Protein AF-A0A0B7BAT9-F1 (afdb_monomer_lite)

Sequence (421 aa):
FNSGLVKATWQNVEGYLCSWFLPNTAATVMCRNFGFISGLVDTSQNVTDPHLQFIWQTDFNGQCNSKDVLVEACRSATWVKYPAHLSEMEKKCVCSDNYISLYCYGKVKVSLEPRQNYGPLLIYDGDEYLTICHEYLNQYAANAACREVTGYNTTNAVILDPGTFLFGDGSKVVTFTCAPDAISVSDCVTFSSVSNFECIVASVLCYEGQEPPGPTPENATEWRIEDSVVQIKAHGLWGTVCSNEWTNTVATVLCKTISTEYTIGFAEADNRLPTVPMWINSVTCDADNTTDINMCTRTTFMNTFDYCELDGIALAFCFKAENDVPKFSLADTVETALYVKGHVAIIISGQMGYFCPPDVNVVQTNANSLCKIMGYIGGEPSPVKISRNNSTLVWNGSYYCSWNIPECFLTGNFEERMDMN

Radius of gyration: 27.13 Å; chains: 1; bounding box: 69×50×80 Å

Structure (mmCIF, N/CA/C/O backbone):
data_AF-A0A0B7BAT9-F1
#
_entry.id   AF-A0A0B7BAT9-F1
#
loop_
_atom_site.group_PDB
_atom_site.id
_atom_site.type_symbol
_atom_site.label_atom_id
_atom_site.label_alt_id
_atom_site.label_comp_id
_atom_site.label_asym_id
_atom_site.label_entity_id
_atom_site.label_seq_id
_atom_site.pdbx_PDB_ins_code
_atom_site.Cartn_x
_atom_site.Cartn_y
_atom_site.Cartn_z
_atom_site.occupancy
_atom_site.B_iso_or_equiv
_atom_site.auth_seq_id
_atom_site.auth_comp_id
_atom_site.auth_asym_id
_atom_site.auth_atom_id
_atom_site.pdbx_PDB_model_num
ATOM 1 N N . PHE A 1 1 ? -13.935 -8.650 21.226 1.00 63.00 1 PHE A N 1
ATOM 2 C CA . PHE A 1 1 ? -13.418 -8.536 19.852 1.00 63.00 1 PHE A CA 1
ATOM 3 C C . PHE A 1 1 ? -14.320 -7.611 19.074 1.00 63.00 1 PHE A C 1
ATOM 5 O O . PHE A 1 1 ? -15.527 -7.649 19.268 1.00 63.00 1 PHE A O 1
ATOM 12 N N . ASN A 1 2 ? -13.730 -6.753 18.259 1.00 79.81 2 ASN A N 1
ATOM 13 C CA . ASN A 1 2 ? -14.420 -5.733 17.483 1.00 79.81 2 ASN A CA 1
ATOM 14 C C . ASN A 1 2 ? -14.823 -6.231 16.085 1.00 79.81 2 ASN A C 1
ATOM 16 O O . ASN A 1 2 ? -15.116 -5.428 15.214 1.00 79.81 2 ASN A O 1
ATOM 20 N N . SER A 1 3 ? -14.835 -7.545 15.854 1.00 86.69 3 SER A N 1
ATOM 21 C CA . SER A 1 3 ? -15.288 -8.136 14.598 1.00 86.69 3 SER A CA 1
ATOM 22 C C . SER A 1 3 ? -15.954 -9.490 14.798 1.00 86.69 3 SER A C 1
ATOM 24 O O . SER A 1 3 ? -15.707 -10.168 15.801 1.00 86.69 3 SER A O 1
ATOM 26 N N . GLY A 1 4 ? -16.798 -9.874 13.841 1.00 85.38 4 GLY A N 1
ATOM 27 C CA . GLY A 1 4 ? -17.425 -11.190 13.793 1.00 85.38 4 GLY A CA 1
ATOM 28 C C . GLY A 1 4 ? -18.805 -11.204 13.140 1.00 85.38 4 GLY A C 1
ATOM 29 O O . GLY A 1 4 ? -19.339 -10.172 12.727 1.00 85.38 4 GLY A O 1
ATOM 30 N N . LEU A 1 5 ? -19.384 -12.408 13.082 1.00 86.06 5 LEU A N 1
ATOM 31 C CA . LEU A 1 5 ? -20.731 -12.632 12.564 1.00 86.06 5 LEU A CA 1
ATOM 32 C C . LEU A 1 5 ? -21.800 -11.987 13.452 1.00 86.06 5 LEU A C 1
ATOM 34 O O . LEU A 1 5 ? -21.789 -12.124 14.679 1.00 86.06 5 LEU A O 1
ATOM 38 N N . VAL A 1 6 ? -22.782 -11.356 12.816 1.00 87.88 6 VAL A N 1
ATOM 39 C CA . VAL A 1 6 ? -23.905 -10.709 13.490 1.00 87.88 6 VAL A CA 1
ATOM 40 C C . VAL A 1 6 ? -24.949 -11.745 13.882 1.00 87.88 6 VAL A C 1
ATOM 42 O O . VAL A 1 6 ? -25.521 -12.439 13.039 1.00 87.88 6 VAL A O 1
ATOM 45 N N . LYS A 1 7 ? -25.238 -11.810 15.181 1.00 87.12 7 LYS A N 1
ATOM 46 C CA . LYS A 1 7 ? -26.367 -12.559 15.734 1.00 87.12 7 LYS A CA 1
ATOM 47 C C . LYS A 1 7 ? -27.527 -11.615 16.015 1.00 87.12 7 LYS A C 1
ATOM 49 O O . LYS A 1 7 ? -27.336 -10.541 16.581 1.00 87.12 7 LYS A O 1
ATOM 54 N N . ALA A 1 8 ? -28.727 -12.041 15.648 1.00 85.44 8 ALA A N 1
ATOM 55 C CA . ALA A 1 8 ? -29.962 -11.346 15.963 1.00 85.44 8 ALA A CA 1
ATOM 56 C C . ALA A 1 8 ? -30.839 -12.231 16.851 1.00 85.44 8 ALA A C 1
ATOM 58 O O . ALA A 1 8 ? -31.011 -13.425 16.589 1.00 85.44 8 ALA A O 1
ATOM 59 N N . THR A 1 9 ? -31.424 -11.620 17.879 1.00 86.19 9 THR A N 1
ATOM 60 C CA . THR A 1 9 ? -32.429 -12.261 18.727 1.00 86.19 9 THR A CA 1
ATOM 61 C C . THR A 1 9 ? -33.765 -11.594 18.476 1.00 86.19 9 THR A C 1
ATOM 63 O O . THR A 1 9 ? -33.972 -10.437 18.837 1.00 86.19 9 THR A O 1
ATOM 66 N N . TRP A 1 10 ? -34.689 -12.334 17.871 1.00 82.00 10 TRP A N 1
ATOM 67 C CA . TRP A 1 10 ? -36.041 -11.859 17.602 1.00 82.00 10 TRP A CA 1
ATOM 68 C C . TRP A 1 10 ? -37.051 -12.850 18.167 1.00 82.00 10 TRP A C 1
ATOM 70 O O . TRP A 1 10 ? -36.935 -14.056 17.951 1.00 82.00 10 TRP A O 1
ATOM 80 N N . GLN A 1 11 ? -38.025 -12.348 18.935 1.00 85.31 11 GLN A N 1
ATOM 81 C CA . GLN A 1 11 ? -39.026 -13.177 19.626 1.00 85.31 11 GLN A CA 1
ATOM 82 C C . GLN A 1 11 ? -38.401 -14.326 20.447 1.00 85.31 11 GLN A C 1
ATOM 84 O O . GLN A 1 11 ? -38.879 -15.457 20.415 1.00 85.31 11 GLN A O 1
ATOM 89 N N . ASN A 1 12 ? -37.319 -14.037 21.181 1.00 84.94 12 ASN A N 1
ATOM 90 C CA . ASN A 1 12 ? -36.553 -15.002 21.987 1.00 84.94 12 ASN A CA 1
ATOM 91 C C . ASN A 1 12 ? -35.893 -16.145 21.194 1.00 84.94 12 ASN A C 1
ATOM 93 O O . ASN A 1 12 ? -35.541 -17.171 21.774 1.00 84.94 12 ASN A O 1
ATOM 97 N N . VAL A 1 13 ? -35.700 -15.979 19.885 1.00 84.88 13 VAL A N 1
ATOM 98 C CA . VAL A 1 13 ? -34.944 -16.921 19.058 1.00 84.88 13 VAL A CA 1
ATOM 99 C C . VAL A 1 13 ? -33.688 -16.239 18.535 1.00 84.88 13 VAL A C 1
ATOM 101 O O . VAL A 1 13 ? -33.766 -15.279 17.766 1.00 84.88 13 VAL A O 1
ATOM 104 N N . GLU A 1 14 ? -32.537 -16.770 18.935 1.00 87.12 14 GLU A N 1
ATOM 105 C CA . GLU A 1 14 ? -31.233 -16.379 18.403 1.00 87.12 14 GLU A CA 1
ATOM 106 C C . GLU A 1 14 ? -30.978 -17.060 17.049 1.00 87.12 14 GLU A C 1
ATOM 108 O O . GLU A 1 14 ? -31.321 -18.228 16.840 1.00 87.12 14 GLU A O 1
ATOM 113 N N . GLY A 1 15 ? -30.363 -16.324 16.128 1.00 84.56 15 GLY A N 1
ATOM 114 C CA . GLY A 1 15 ? -29.832 -16.858 14.878 1.00 84.56 15 GLY A CA 1
ATOM 115 C C . GLY A 1 15 ? -28.843 -15.892 14.234 1.00 84.56 15 GLY A C 1
ATOM 116 O O . GLY A 1 15 ? -28.825 -14.704 14.566 1.00 84.56 15 GLY A O 1
ATOM 117 N N . TYR A 1 16 ? -28.028 -16.387 13.303 1.00 85.56 16 TYR A N 1
ATOM 118 C CA . TYR A 1 16 ? -27.155 -15.516 12.512 1.00 85.56 16 TYR A CA 1
ATOM 119 C C . TYR A 1 16 ? -27.945 -14.731 11.478 1.00 85.56 16 TYR A C 1
ATOM 121 O O . TYR A 1 16 ? -28.899 -15.244 10.887 1.00 85.56 16 TYR A O 1
ATOM 129 N N . LEU A 1 17 ? -27.514 -13.497 11.254 1.00 85.56 17 LEU A N 1
ATOM 130 C CA . LEU A 1 17 ? -28.092 -12.611 10.268 1.00 85.56 17 LEU A CA 1
ATOM 131 C C . LEU A 1 17 ? -27.437 -12.814 8.897 1.00 85.56 17 LEU A C 1
ATOM 133 O O . LEU A 1 17 ? -26.216 -12.867 8.775 1.00 85.56 17 LEU A O 1
ATOM 137 N N . CYS A 1 18 ? -28.270 -12.905 7.869 1.00 82.25 18 CYS A N 1
ATOM 138 C CA . CYS A 1 18 ? -27.887 -13.045 6.470 1.00 82.25 18 CYS A CA 1
ATOM 139 C C . CYS A 1 18 ? -28.617 -11.985 5.634 1.00 82.25 18 CYS A C 1
ATOM 141 O O . CYS A 1 18 ? -29.802 -11.713 5.860 1.00 82.25 18 CYS A O 1
ATOM 143 N N . SER A 1 19 ? -27.918 -11.399 4.663 1.00 77.81 19 SER A N 1
ATOM 144 C CA . SER A 1 19 ? -28.496 -10.468 3.690 1.00 77.81 19 SER A CA 1
ATOM 145 C C . SER A 1 19 ? -27.809 -10.624 2.340 1.00 77.81 19 SER A C 1
ATOM 147 O O . SER A 1 19 ? -26.614 -10.884 2.284 1.00 77.81 19 SER A O 1
ATOM 149 N N . TRP A 1 20 ? -28.555 -10.408 1.257 1.00 73.75 20 TRP A N 1
ATOM 150 C CA . TRP A 1 20 ? -28.005 -10.357 -0.102 1.00 73.75 20 TRP A CA 1
ATOM 151 C C . TRP A 1 20 ? -27.044 -9.188 -0.312 1.00 73.75 20 TRP A C 1
ATOM 153 O O . TRP A 1 20 ? -26.114 -9.270 -1.107 1.00 73.75 20 TRP A O 1
ATOM 163 N N . PHE A 1 21 ? -27.308 -8.082 0.374 1.00 77.88 21 PHE A N 1
ATOM 164 C CA . PHE A 1 21 ? -26.513 -6.872 0.299 1.00 77.88 21 PHE A CA 1
ATOM 165 C C . PHE A 1 21 ? -26.538 -6.175 1.654 1.00 77.88 21 PHE A C 1
ATOM 167 O O . PHE A 1 21 ? -27.580 -6.095 2.312 1.00 77.88 21 PHE A O 1
ATOM 174 N N . LEU A 1 22 ? -25.385 -5.675 2.079 1.00 82.94 22 LEU A N 1
ATOM 175 C CA . LEU A 1 22 ? -25.276 -4.822 3.249 1.00 82.94 22 LEU A CA 1
ATOM 176 C C . LEU A 1 22 ? -24.387 -3.627 2.894 1.00 82.94 22 LEU A C 1
ATOM 178 O O . LEU A 1 22 ? -23.184 -3.807 2.708 1.00 82.94 22 LEU A O 1
ATOM 182 N N . PRO A 1 23 ? -24.941 -2.409 2.800 1.00 86.19 23 PRO A N 1
ATOM 183 C CA . PRO A 1 23 ? -24.121 -1.230 2.576 1.00 86.19 23 PRO A CA 1
ATOM 184 C C . PRO A 1 23 ? -23.305 -0.886 3.832 1.00 86.19 23 PRO A C 1
ATOM 186 O O . PRO A 1 23 ? -23.744 -1.113 4.963 1.00 86.19 23 PRO A O 1
ATOM 189 N N . ASN A 1 24 ? -22.152 -0.236 3.646 1.00 87.06 24 ASN A N 1
ATOM 190 C CA . ASN A 1 24 ? -21.306 0.235 4.753 1.00 87.06 24 ASN A CA 1
ATOM 191 C C . ASN A 1 24 ? -22.038 1.197 5.712 1.00 87.06 24 ASN A C 1
ATOM 193 O O . ASN A 1 24 ? -21.716 1.253 6.899 1.00 87.06 24 ASN A O 1
ATOM 197 N N . THR A 1 25 ? -23.062 1.917 5.236 1.00 89.62 25 THR A N 1
ATOM 198 C CA . THR A 1 25 ? -23.923 2.747 6.094 1.00 89.62 25 THR A CA 1
ATOM 199 C C . THR A 1 25 ? -24.687 1.903 7.114 1.00 89.62 25 THR A C 1
ATOM 201 O O . THR A 1 25 ? -24.686 2.239 8.297 1.00 89.62 25 THR A O 1
ATOM 204 N N . ALA A 1 26 ? -25.256 0.768 6.701 1.00 90.19 26 ALA A N 1
ATOM 205 C CA . ALA A 1 26 ? -25.953 -0.150 7.599 1.00 90.19 26 ALA A CA 1
ATOM 206 C C . ALA A 1 26 ? -24.983 -0.855 8.561 1.00 90.19 26 ALA A C 1
ATOM 208 O O . ALA A 1 26 ? -25.285 -0.965 9.749 1.00 90.19 26 ALA A O 1
ATOM 209 N N . ALA A 1 27 ? -23.793 -1.247 8.089 1.00 90.94 27 ALA A N 1
ATOM 210 C CA . ALA A 1 27 ? -22.721 -1.770 8.944 1.00 90.94 27 ALA A CA 1
ATOM 211 C C . ALA A 1 27 ? -22.334 -0.777 10.057 1.00 90.94 27 ALA A C 1
ATOM 213 O O . ALA A 1 27 ? -22.224 -1.151 11.227 1.00 90.94 27 ALA A O 1
ATOM 214 N N . THR A 1 28 ? -22.212 0.510 9.715 1.00 91.25 28 THR A N 1
ATOM 215 C CA . THR A 1 28 ? -21.945 1.585 10.680 1.00 91.25 28 THR A CA 1
ATOM 216 C C . THR A 1 28 ? -23.052 1.706 11.725 1.00 91.25 28 THR A C 1
ATOM 218 O O . THR A 1 28 ? -22.751 1.771 12.918 1.00 91.25 28 THR A O 1
ATOM 221 N N . VAL A 1 29 ? -24.324 1.680 11.317 1.00 91.75 29 VAL A N 1
ATOM 222 C CA . VAL A 1 29 ? -25.457 1.739 12.257 1.00 91.75 29 VAL A CA 1
ATOM 223 C C . VAL A 1 29 ? -25.476 0.515 13.182 1.00 91.75 29 VAL A C 1
ATOM 225 O O . VAL A 1 29 ? -25.636 0.675 14.393 1.00 91.75 29 VAL A O 1
ATOM 228 N N . MET A 1 30 ? -25.239 -0.695 12.658 1.00 92.06 30 MET A N 1
ATOM 229 C CA . MET A 1 30 ? -25.153 -1.916 13.476 1.00 92.06 30 MET A CA 1
ATOM 230 C C . MET A 1 30 ? -24.039 -1.823 14.524 1.00 92.06 30 MET A C 1
ATOM 232 O O . MET A 1 30 ? -24.282 -2.060 15.706 1.00 92.06 30 MET A O 1
ATOM 236 N N . CYS A 1 31 ? -22.831 -1.419 14.126 1.00 93.25 31 CYS A N 1
ATOM 237 C CA . CYS A 1 31 ? -21.718 -1.254 15.060 1.00 93.25 31 CYS A CA 1
ATOM 238 C C . CYS A 1 31 ? -22.004 -0.188 16.128 1.00 93.25 31 CYS A C 1
ATOM 240 O O . CYS A 1 31 ? -21.694 -0.400 17.302 1.00 93.25 31 CYS A O 1
ATOM 242 N N . ARG A 1 32 ? -22.682 0.909 15.767 1.00 92.19 32 ARG A N 1
ATOM 243 C CA . ARG A 1 32 ? -23.159 1.903 16.742 1.00 92.19 32 ARG A CA 1
ATOM 244 C C . ARG A 1 32 ? -24.162 1.326 17.732 1.00 92.19 32 ARG A C 1
ATOM 246 O O . ARG A 1 32 ? -24.096 1.639 18.917 1.00 92.19 32 ARG A O 1
ATOM 253 N N . ASN A 1 33 ? -25.054 0.444 17.285 1.00 91.06 33 ASN A N 1
ATOM 254 C CA . ASN A 1 33 ? -25.979 -0.270 18.172 1.00 91.06 33 ASN A CA 1
ATOM 255 C C . ASN A 1 33 ? -25.254 -1.228 19.137 1.00 91.06 33 ASN A C 1
ATOM 257 O O . ASN A 1 33 ? -25.766 -1.479 20.225 1.00 91.06 33 ASN A O 1
ATOM 261 N N . PHE A 1 34 ? -24.047 -1.690 18.795 1.00 91.12 34 PHE A N 1
ATOM 262 C CA . PHE A 1 34 ? -23.168 -2.454 19.690 1.00 91.12 34 PHE A CA 1
ATOM 263 C C . PHE A 1 34 ? -22.281 -1.588 20.601 1.00 91.12 34 PHE A C 1
ATOM 265 O O . PHE A 1 34 ? -21.510 -2.133 21.387 1.00 91.12 34 PHE A O 1
ATOM 272 N N . GLY A 1 35 ? -22.388 -0.256 20.529 1.00 89.69 35 GLY A N 1
ATOM 273 C CA . GLY A 1 35 ? -21.612 0.675 21.356 1.00 89.69 35 GLY A CA 1
ATOM 274 C C . GLY A 1 35 ? -20.288 1.139 20.740 1.00 89.69 35 GLY A C 1
ATOM 275 O O . GLY A 1 35 ? -19.498 1.784 21.426 1.00 89.69 35 GLY A O 1
ATOM 276 N N . PHE A 1 36 ? -20.041 0.841 19.463 1.00 91.12 36 PHE A N 1
ATOM 277 C CA . PHE A 1 36 ? -18.896 1.364 18.713 1.00 91.12 36 PHE A CA 1
ATOM 278 C C . PHE A 1 36 ? -19.238 2.687 18.014 1.00 91.12 36 PHE A C 1
ATOM 280 O O . PHE A 1 36 ? -20.379 3.143 18.026 1.00 91.12 36 PHE A O 1
ATOM 287 N N . ILE A 1 37 ? -18.248 3.327 17.397 1.00 90.31 37 ILE A N 1
ATOM 288 C CA . ILE A 1 37 ? -18.443 4.602 16.696 1.00 90.31 37 ILE A CA 1
ATOM 289 C C . ILE A 1 37 ? -18.876 4.375 15.244 1.00 90.31 37 ILE A C 1
ATOM 291 O O . ILE A 1 37 ? -19.764 5.060 14.740 1.00 90.31 37 ILE A O 1
ATOM 295 N N . SER A 1 38 ? -18.260 3.409 14.561 1.00 90.75 38 SER A N 1
ATOM 296 C CA . SER A 1 38 ? -18.569 3.076 13.166 1.00 90.75 38 SER A CA 1
ATOM 297 C C . SER A 1 38 ? -18.203 1.631 12.838 1.00 90.75 38 SER A C 1
ATOM 299 O O . SER A 1 38 ? -17.714 0.907 13.704 1.00 90.75 38 SER A O 1
ATOM 301 N N . GLY A 1 39 ? -18.431 1.197 11.600 1.00 90.06 39 GLY A N 1
ATOM 302 C CA . GLY A 1 39 ? -18.056 -0.140 11.161 1.00 90.06 39 GLY A CA 1
ATOM 303 C C . GLY A 1 39 ? -18.200 -0.352 9.665 1.00 90.06 39 GLY A C 1
ATOM 304 O O . GLY A 1 39 ? -18.908 0.394 8.986 1.00 90.06 39 GLY A O 1
ATOM 305 N N . LEU A 1 40 ? -17.525 -1.385 9.176 1.00 89.81 40 LEU A N 1
ATOM 306 C CA . LEU A 1 40 ? -17.568 -1.836 7.789 1.00 89.81 40 LEU A CA 1
ATOM 307 C C . LEU A 1 40 ? -17.967 -3.309 7.728 1.00 89.81 40 LEU A C 1
ATOM 309 O O . LEU A 1 40 ? -17.870 -4.037 8.722 1.00 89.81 40 LEU A O 1
ATOM 313 N N . VAL A 1 41 ? -18.418 -3.736 6.551 1.00 87.25 41 VAL A N 1
ATOM 314 C CA . VAL A 1 41 ? -18.614 -5.160 6.266 1.00 87.25 41 VAL A CA 1
ATOM 315 C C . VAL A 1 41 ? -17.251 -5.845 6.225 1.00 87.25 41 VAL A C 1
ATOM 317 O O . VAL A 1 41 ? -16.312 -5.335 5.617 1.00 87.25 41 VAL A O 1
ATOM 320 N N . ASP A 1 42 ? -17.143 -6.994 6.881 1.00 83.12 42 ASP A N 1
ATOM 321 C CA . ASP A 1 42 ? -15.912 -7.774 6.966 1.00 83.12 42 ASP A CA 1
ATOM 322 C C . ASP A 1 42 ? -16.055 -9.073 6.175 1.00 83.12 42 ASP A C 1
ATOM 324 O O . ASP A 1 42 ? -16.711 -10.010 6.614 1.00 83.12 42 ASP A O 1
ATOM 328 N N . THR A 1 43 ? -15.421 -9.158 5.012 1.00 73.81 43 THR A N 1
ATOM 329 C CA . THR A 1 43 ? -15.543 -10.310 4.106 1.00 73.81 43 THR A CA 1
ATOM 330 C C . THR A 1 43 ? -14.668 -11.506 4.502 1.00 73.81 43 THR A C 1
ATOM 332 O O . THR A 1 43 ? -14.701 -12.537 3.837 1.00 73.81 43 THR A O 1
ATOM 335 N N . SER A 1 44 ? -13.887 -11.412 5.584 1.00 62.53 44 SER A N 1
ATOM 336 C CA . SER A 1 44 ? -12.803 -12.359 5.893 1.00 62.53 44 SER A CA 1
ATOM 337 C C . SER A 1 44 ? -13.166 -13.496 6.867 1.00 62.53 44 SER A C 1
ATOM 339 O O . SER A 1 44 ? -12.298 -14.036 7.559 1.00 62.53 44 SER A O 1
ATOM 341 N N . GLN A 1 45 ? -14.442 -13.879 6.972 1.00 63.44 45 GLN A N 1
ATOM 342 C CA . GLN A 1 45 ? -14.898 -14.861 7.968 1.00 63.44 45 GLN A CA 1
ATOM 343 C C . GLN A 1 45 ? -15.793 -15.955 7.373 1.00 63.44 45 GLN A C 1
ATOM 345 O O . GLN A 1 45 ? -16.986 -15.751 7.182 1.00 63.44 45 GLN A O 1
ATOM 350 N N . ASN A 1 46 ? -15.240 -17.164 7.232 1.00 56.19 46 ASN A N 1
ATOM 351 C CA . ASN A 1 46 ? -16.018 -18.400 7.118 1.00 56.19 46 ASN A CA 1
ATOM 352 C C . ASN A 1 46 ? -16.143 -19.030 8.507 1.00 56.19 46 ASN A C 1
ATOM 354 O O . ASN A 1 46 ? -15.343 -19.883 8.889 1.00 56.19 46 ASN A O 1
ATOM 358 N N . VAL A 1 47 ? -17.120 -18.584 9.296 1.00 55.00 47 VAL A N 1
ATOM 359 C CA . VAL A 1 47 ? -17.415 -19.213 10.590 1.00 55.00 47 VAL A CA 1
ATOM 360 C C . VAL A 1 47 ? -18.599 -20.152 10.420 1.00 55.00 47 VAL A C 1
ATOM 362 O O . VAL A 1 47 ? -19.738 -19.723 10.258 1.00 55.00 47 VAL A O 1
ATOM 365 N N . THR A 1 48 ? -18.329 -21.452 10.482 1.00 59.12 48 THR A N 1
ATOM 366 C CA . THR A 1 48 ? -19.364 -22.482 10.568 1.00 59.12 48 THR A CA 1
ATOM 367 C C . THR A 1 48 ? -19.666 -22.768 12.035 1.00 59.12 48 THR A C 1
ATOM 369 O O . THR A 1 48 ? -18.805 -23.285 12.747 1.00 59.12 48 THR A O 1
ATOM 372 N N . ASP A 1 49 ? -20.878 -22.457 12.492 1.00 65.31 49 ASP A N 1
ATOM 373 C CA . ASP A 1 49 ? -21.369 -22.882 13.807 1.00 65.31 49 ASP A CA 1
ATOM 374 C C . ASP A 1 49 ? -22.146 -24.207 13.659 1.00 65.31 49 ASP A C 1
ATOM 376 O O . ASP A 1 49 ? -23.258 -24.212 13.119 1.00 65.31 49 ASP A O 1
ATOM 380 N N . PRO A 1 50 ? -21.594 -25.344 14.124 1.00 63.84 50 PRO A N 1
ATOM 381 C CA . PRO A 1 50 ? -22.246 -26.648 14.014 1.00 63.84 50 PRO A CA 1
ATOM 382 C C . PRO A 1 50 ? -23.498 -26.780 14.898 1.00 63.84 50 PRO A C 1
ATOM 384 O O . PRO A 1 50 ? -24.271 -27.722 14.721 1.00 63.84 50 PRO A O 1
ATOM 387 N N . HIS A 1 51 ? -23.722 -25.858 15.839 1.00 70.19 51 HIS A N 1
ATOM 388 C CA . HIS A 1 51 ? -24.907 -25.815 16.698 1.00 70.19 51 HIS A CA 1
ATOM 389 C C . HIS A 1 51 ? -25.977 -24.840 16.198 1.00 70.19 51 HIS A C 1
ATOM 391 O O . HIS A 1 51 ? -27.013 -24.677 16.852 1.00 70.19 51 HIS A O 1
ATOM 397 N N . LEU A 1 52 ? -25.768 -24.214 15.037 1.00 71.75 52 LEU A N 1
ATOM 398 C CA . LEU A 1 52 ? -26.708 -23.258 14.478 1.00 71.75 52 LEU A CA 1
ATOM 399 C C . LEU A 1 52 ? -28.045 -23.926 14.150 1.00 71.75 52 LEU A C 1
ATOM 401 O O . LEU A 1 52 ? -28.142 -24.785 13.276 1.00 71.75 52 LEU A O 1
ATOM 405 N N . GLN A 1 53 ? -29.106 -23.495 14.828 1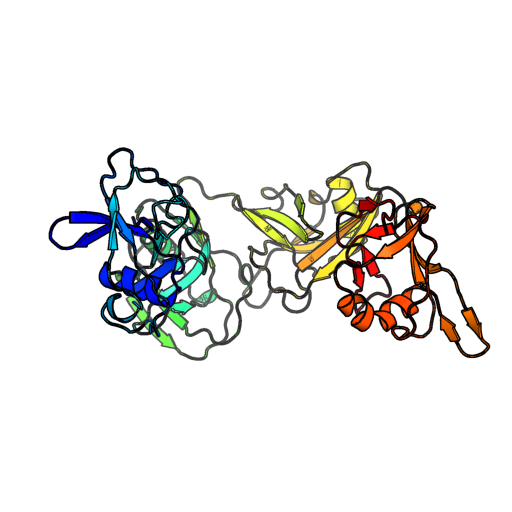.00 77.00 53 GLN A N 1
ATOM 406 C CA . GLN A 1 53 ? -30.455 -24.009 14.576 1.00 77.00 53 GLN A CA 1
ATOM 407 C C . GLN A 1 53 ? -31.217 -23.153 13.562 1.00 77.00 53 GLN A C 1
ATOM 409 O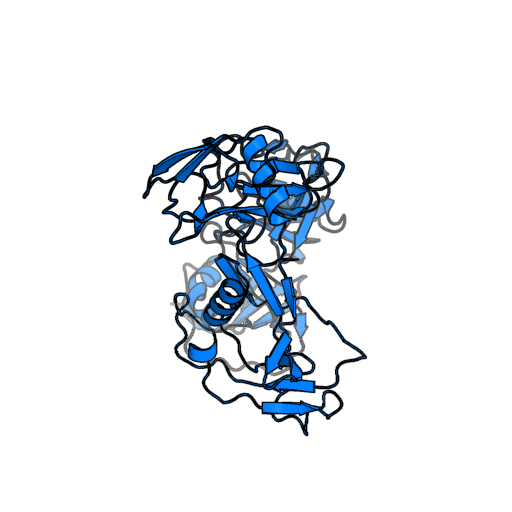 O . GLN A 1 53 ? -31.975 -23.684 12.745 1.00 77.00 53 GLN A O 1
ATOM 414 N N . PHE A 1 54 ? -31.003 -21.833 13.586 1.00 81.62 54 PHE A N 1
ATOM 415 C CA . PHE A 1 54 ? -31.778 -20.872 12.805 1.00 81.62 54 PHE A CA 1
ATOM 416 C C . PHE A 1 54 ? -30.919 -19.748 12.229 1.00 81.62 54 PHE A C 1
ATOM 418 O O . PHE A 1 54 ? -29.929 -19.329 12.824 1.00 81.62 54 PHE A O 1
ATOM 425 N N . ILE A 1 55 ? -31.364 -19.230 11.089 1.00 83.44 55 ILE A N 1
ATOM 426 C CA . ILE A 1 55 ? -30.856 -18.013 10.467 1.00 83.44 55 ILE A CA 1
ATOM 427 C C . ILE A 1 55 ? -31.992 -17.006 10.308 1.00 83.44 55 ILE A C 1
ATOM 429 O O . ILE A 1 55 ? -33.154 -17.370 10.089 1.00 83.44 55 ILE A O 1
ATOM 433 N N . TRP A 1 56 ? -31.627 -15.739 10.407 1.00 86.06 56 TRP A N 1
ATOM 434 C CA . TRP A 1 56 ? -32.488 -14.598 10.178 1.00 86.06 56 TRP A CA 1
ATOM 435 C C . TRP A 1 56 ? -32.088 -13.947 8.860 1.00 86.06 56 TRP A C 1
ATOM 437 O O . TRP A 1 56 ? -30.947 -13.525 8.694 1.00 86.06 56 TRP A O 1
ATOM 447 N N . GLN A 1 57 ? -33.023 -13.876 7.919 1.00 83.94 57 GLN A N 1
ATOM 448 C CA . GLN A 1 57 ? -32.810 -13.221 6.637 1.00 83.94 57 GLN A CA 1
ATOM 449 C C . GLN A 1 57 ? -33.563 -11.895 6.588 1.00 83.94 57 GLN A C 1
ATOM 451 O O . GLN A 1 57 ? -34.729 -11.815 6.987 1.00 83.94 57 GLN A O 1
ATOM 456 N N . THR A 1 58 ? -32.903 -10.880 6.044 1.00 82.19 58 THR A N 1
ATOM 457 C CA . THR A 1 58 ? -33.505 -9.594 5.700 1.00 82.19 58 THR A CA 1
ATOM 458 C C . THR A 1 58 ? -32.797 -8.984 4.485 1.00 82.19 58 THR A C 1
ATOM 460 O O . THR A 1 58 ? -31.842 -9.564 3.975 1.00 82.19 58 THR A O 1
ATOM 463 N N . ASP A 1 59 ? -33.279 -7.839 4.008 1.00 81.75 59 ASP A N 1
ATOM 464 C CA . ASP A 1 59 ? -32.625 -7.033 2.976 1.00 81.75 59 ASP A CA 1
ATOM 465 C C . ASP A 1 59 ? -32.408 -5.593 3.483 1.00 81.75 59 ASP A C 1
ATOM 467 O O . ASP A 1 59 ? -33.303 -5.008 4.107 1.00 81.75 59 ASP A O 1
ATOM 471 N N . PHE A 1 60 ? -31.213 -5.045 3.236 1.00 81.06 60 PHE A N 1
ATOM 472 C CA . PHE A 1 60 ? -30.765 -3.709 3.658 1.00 81.06 60 PHE A CA 1
ATOM 473 C C . PHE A 1 60 ? -30.669 -2.708 2.494 1.00 81.06 60 PHE A C 1
ATOM 475 O O . PHE A 1 60 ? -29.906 -1.747 2.548 1.00 81.06 60 PHE A O 1
ATOM 482 N N . ASN A 1 61 ? -31.480 -2.903 1.453 1.00 75.31 61 ASN A N 1
ATOM 483 C CA . ASN A 1 61 ? -31.617 -1.982 0.318 1.00 75.31 61 ASN A CA 1
ATOM 484 C C . ASN A 1 61 ? -32.454 -0.713 0.618 1.00 75.31 61 ASN A C 1
ATOM 486 O O . ASN A 1 61 ? -32.882 -0.019 -0.305 1.00 75.31 61 ASN A O 1
ATOM 490 N N . GLY A 1 62 ? -32.744 -0.408 1.888 1.00 69.69 62 GLY A N 1
ATOM 491 C CA . GLY A 1 62 ? -33.401 0.845 2.277 1.00 69.69 62 GLY A CA 1
ATOM 492 C C . GLY A 1 62 ? -32.472 2.061 2.136 1.00 69.69 62 GLY A C 1
ATOM 493 O O . GLY A 1 62 ? -31.251 1.923 2.080 1.00 69.69 62 GLY A O 1
ATOM 494 N N . GLN A 1 63 ? -33.034 3.276 2.115 1.00 75.06 63 GLN A N 1
ATOM 495 C CA . GLN A 1 63 ? -32.253 4.524 2.159 1.00 75.06 63 GLN A CA 1
ATOM 496 C C . GLN A 1 63 ? -31.680 4.751 3.569 1.00 75.06 63 GLN A C 1
ATOM 498 O O . GLN A 1 63 ? -32.181 5.565 4.335 1.00 75.06 63 GLN A O 1
ATOM 503 N N . CYS A 1 64 ? -30.650 3.982 3.911 1.00 80.94 64 CYS A N 1
ATOM 504 C CA . CYS A 1 64 ? -29.975 4.000 5.206 1.00 80.94 64 CYS A CA 1
ATOM 505 C C . CYS A 1 64 ? -28.987 5.170 5.302 1.00 80.94 64 CYS A C 1
ATOM 507 O O . CYS A 1 64 ? -28.074 5.284 4.474 1.00 80.94 64 CYS A O 1
ATOM 509 N N . ASN A 1 65 ? -29.122 6.000 6.336 1.00 86.88 65 ASN A N 1
ATOM 510 C CA . ASN A 1 65 ? -28.150 7.031 6.685 1.00 86.88 65 ASN A CA 1
ATOM 511 C C . ASN A 1 65 ? -27.222 6.516 7.800 1.00 86.88 65 ASN A C 1
ATOM 513 O O . ASN A 1 65 ? -27.672 5.895 8.758 1.00 86.88 65 ASN A O 1
ATOM 517 N N . SER A 1 66 ? -25.921 6.813 7.733 1.00 83.12 66 SER A N 1
ATOM 518 C CA . SER A 1 66 ? -24.962 6.420 8.783 1.00 83.12 66 SER A CA 1
ATOM 519 C C . SER A 1 66 ? -25.295 6.991 10.175 1.00 83.12 66 SER A C 1
ATOM 521 O O . SER A 1 66 ? -24.874 6.436 11.196 1.00 83.12 66 SER A O 1
ATOM 523 N N . LYS A 1 67 ? -26.074 8.081 10.233 1.00 85.69 67 LYS A N 1
ATOM 524 C CA . LYS A 1 67 ? -26.546 8.732 11.465 1.00 85.69 67 LYS A CA 1
ATOM 525 C C . LYS A 1 67 ? -27.852 8.144 12.015 1.00 85.69 67 LYS A C 1
ATOM 527 O O . LYS A 1 67 ? -28.247 8.534 13.115 1.00 85.69 67 LYS A O 1
ATOM 532 N N . ASP A 1 68 ? -28.480 7.181 11.335 1.00 88.31 68 ASP A N 1
ATOM 533 C CA . ASP A 1 68 ? -29.692 6.524 11.834 1.00 88.31 68 ASP A CA 1
ATOM 534 C C . ASP A 1 68 ? -29.461 5.871 13.206 1.00 88.31 68 ASP A C 1
ATOM 536 O O . ASP A 1 68 ? -28.348 5.472 13.566 1.00 88.31 68 ASP A O 1
ATOM 540 N N . VAL A 1 69 ? -30.522 5.817 14.017 1.00 86.69 69 VAL A N 1
ATOM 541 C CA . VAL A 1 69 ? -30.442 5.338 15.408 1.00 86.69 69 VAL A CA 1
ATOM 542 C C . VAL A 1 69 ? -30.460 3.815 15.479 1.00 86.69 69 VAL A C 1
ATOM 544 O O . VAL A 1 69 ? -29.794 3.243 16.334 1.00 86.69 69 VAL A O 1
ATOM 547 N N . LEU A 1 70 ? -31.217 3.151 14.604 1.00 87.56 70 LEU A N 1
ATOM 548 C CA . LEU A 1 70 ? -31.398 1.700 14.600 1.00 87.56 70 LEU A CA 1
ATOM 549 C C . LEU A 1 70 ? -31.287 1.161 13.182 1.00 87.56 70 LEU A C 1
ATOM 551 O O . LEU A 1 70 ? -31.820 1.759 12.247 1.00 87.56 70 LEU A O 1
ATOM 555 N N . VAL A 1 71 ? -30.688 -0.021 13.040 1.00 86.50 71 VAL A N 1
ATOM 556 C CA . VAL A 1 71 ? -30.525 -0.663 11.727 1.00 86.50 71 VAL A CA 1
ATOM 557 C C . VAL A 1 71 ? -31.859 -1.047 11.066 1.00 86.50 71 VAL A C 1
ATOM 559 O O . VAL A 1 71 ? -31.929 -1.221 9.854 1.00 86.50 71 VAL A O 1
ATOM 562 N N . GLU A 1 72 ? -32.952 -1.104 11.830 1.00 84.69 72 GLU A N 1
ATOM 563 C CA . GLU A 1 72 ? -34.303 -1.303 11.287 1.00 84.69 72 GLU A CA 1
ATOM 564 C C . GLU A 1 72 ? -34.714 -0.223 10.276 1.00 84.69 72 GLU A C 1
ATOM 566 O O . GLU A 1 72 ? -35.500 -0.511 9.377 1.00 84.69 72 GLU A O 1
ATOM 571 N N . ALA A 1 73 ? -34.168 0.996 10.377 1.00 83.75 73 ALA A N 1
ATOM 572 C CA . ALA A 1 73 ? -34.409 2.058 9.396 1.00 83.75 73 ALA A CA 1
ATOM 573 C C . ALA A 1 73 ? -33.798 1.738 8.018 1.00 83.75 73 ALA A C 1
ATOM 575 O O . ALA A 1 73 ? -34.287 2.200 6.991 1.00 83.75 73 ALA A O 1
ATOM 576 N N . CYS A 1 74 ? -32.763 0.898 7.990 1.00 83.81 74 CYS A N 1
ATOM 577 C CA . CYS A 1 74 ? -32.028 0.522 6.785 1.00 83.81 74 CYS A CA 1
ATOM 578 C C . CYS A 1 74 ? -32.692 -0.630 6.015 1.00 83.81 74 CYS A C 1
ATOM 580 O O . CYS A 1 74 ? -32.242 -1.007 4.933 1.00 83.81 74 CYS A O 1
ATOM 582 N N . ARG A 1 75 ? -33.750 -1.220 6.578 1.00 83.25 75 ARG A N 1
ATOM 583 C CA . ARG A 1 75 ? -34.352 -2.464 6.106 1.00 83.25 75 ARG A CA 1
ATOM 584 C C . ARG A 1 75 ? -35.434 -2.218 5.047 1.00 83.25 75 ARG A C 1
ATOM 586 O O . ARG A 1 75 ? -36.335 -1.411 5.253 1.00 83.25 75 ARG A O 1
ATOM 593 N N . SER A 1 76 ? -35.408 -2.982 3.953 1.00 82.00 76 SER A N 1
ATOM 594 C CA . SER A 1 76 ? -36.436 -2.956 2.892 1.00 82.00 76 SER A CA 1
ATOM 595 C C . SER A 1 76 ? -37.459 -4.100 2.993 1.00 82.00 76 SER A C 1
ATOM 597 O O . SER A 1 76 ? -38.551 -4.002 2.434 1.00 82.00 76 SER A O 1
ATOM 599 N N . ALA A 1 77 ? -37.147 -5.179 3.721 1.00 80.56 77 ALA A N 1
ATOM 600 C CA . ALA A 1 77 ? -37.974 -6.391 3.824 1.00 80.56 77 ALA A CA 1
ATOM 601 C C . ALA A 1 77 ? -38.033 -6.926 5.259 1.00 80.56 77 ALA A C 1
ATOM 603 O O . ALA A 1 77 ? -37.088 -6.741 6.005 1.00 80.56 77 ALA A O 1
ATOM 604 N N . THR A 1 78 ? -39.130 -7.540 5.708 1.00 83.50 78 THR A N 1
ATOM 605 C CA . THR A 1 78 ? -39.256 -8.060 7.091 1.00 83.50 78 THR A CA 1
ATOM 606 C C . THR A 1 78 ? -38.329 -9.232 7.377 1.00 83.50 78 THR A C 1
ATOM 608 O O . THR A 1 78 ? -38.027 -10.009 6.479 1.00 83.50 78 THR A O 1
ATOM 611 N N . TRP A 1 79 ? -37.966 -9.404 8.649 1.00 84.81 79 TRP A N 1
ATOM 612 C CA . TRP A 1 79 ? -37.218 -10.559 9.138 1.00 84.81 79 TRP A CA 1
ATOM 613 C C . TRP A 1 79 ? -37.927 -11.875 8.812 1.00 84.81 79 TRP A C 1
ATOM 615 O O . TRP A 1 79 ? -39.080 -12.083 9.200 1.00 84.81 79 TRP A O 1
ATOM 625 N N . VAL A 1 80 ? -37.221 -12.782 8.138 1.00 85.88 80 VAL A N 1
ATOM 626 C CA . VAL A 1 80 ? -37.697 -14.139 7.853 1.00 85.88 80 VAL A CA 1
ATOM 627 C C . VAL A 1 80 ? -36.786 -15.148 8.540 1.00 85.88 80 VAL A C 1
ATOM 629 O O . VAL A 1 80 ? -35.565 -15.095 8.407 1.00 85.88 80 VAL A O 1
ATOM 632 N N . LYS A 1 81 ? -37.393 -16.076 9.284 1.00 86.62 81 LYS A N 1
ATOM 633 C CA . LYS A 1 81 ? -36.692 -17.154 9.985 1.00 86.62 81 LYS A CA 1
ATOM 634 C C . LYS A 1 81 ? -36.571 -18.379 9.084 1.00 86.62 81 LYS A C 1
ATOM 636 O O . LYS A 1 81 ? -37.593 -18.885 8.623 1.00 86.62 81 LYS A O 1
ATOM 641 N N . TYR A 1 82 ? -35.363 -18.918 8.937 1.00 82.44 82 TYR A N 1
ATOM 642 C CA . TYR A 1 82 ? -35.133 -20.210 8.285 1.00 82.44 82 TYR A CA 1
ATOM 643 C C . TYR A 1 82 ? -34.371 -21.172 9.205 1.00 82.44 82 TYR A C 1
ATOM 645 O O . TYR A 1 82 ? -33.493 -20.742 9.954 1.00 82.44 82 TYR A O 1
ATOM 653 N N . PRO A 1 83 ? -34.663 -22.483 9.163 1.00 81.88 83 PRO A N 1
ATOM 654 C CA . PRO A 1 83 ? -33.781 -23.495 9.728 1.00 81.88 83 PRO A CA 1
ATOM 655 C C . PRO A 1 83 ? -32.414 -23.491 9.032 1.00 81.88 83 PRO A C 1
ATOM 657 O O . PRO A 1 83 ? -32.325 -23.407 7.806 1.00 81.88 83 PRO A O 1
ATOM 660 N N . ALA A 1 84 ? -31.340 -23.619 9.808 1.00 74.25 84 ALA A N 1
ATOM 661 C CA . ALA A 1 84 ? -29.977 -23.534 9.281 1.00 74.25 84 ALA A CA 1
ATOM 662 C C . ALA A 1 84 ? -29.609 -24.681 8.320 1.00 74.25 84 ALA A C 1
ATOM 664 O O . ALA A 1 84 ? -28.820 -24.474 7.401 1.00 74.25 84 ALA A O 1
ATOM 665 N N . HIS A 1 85 ? -30.227 -25.855 8.487 1.00 71.69 85 HIS A N 1
ATOM 666 C CA . HIS A 1 85 ? -29.951 -27.079 7.725 1.00 71.69 85 HIS A CA 1
ATOM 667 C C . HIS A 1 85 ? -30.597 -27.139 6.329 1.00 71.69 85 HIS A C 1
ATOM 669 O O . HIS A 1 85 ? -30.344 -28.093 5.599 1.00 71.69 85 HIS A O 1
ATOM 675 N N . LEU A 1 86 ? -31.445 -26.170 5.958 1.00 66.62 86 LEU A N 1
ATOM 676 C CA . LEU A 1 86 ? -32.069 -26.154 4.629 1.00 66.62 86 LEU A CA 1
ATOM 677 C C . LEU A 1 86 ? -31.032 -25.925 3.520 1.00 66.62 86 LEU A C 1
ATOM 679 O O . LEU A 1 86 ? -30.040 -25.214 3.721 1.00 66.62 86 LEU A O 1
ATOM 683 N N . SER A 1 87 ? -31.285 -26.488 2.340 1.00 63.44 87 SER A N 1
ATOM 684 C CA . SER A 1 87 ? -30.464 -26.254 1.149 1.00 63.44 87 SER A CA 1
ATOM 685 C C . SER A 1 87 ? -30.595 -24.810 0.646 1.00 63.44 87 SER A C 1
ATOM 687 O O . SER A 1 87 ? -31.584 -24.122 0.914 1.00 63.44 87 SER A O 1
ATOM 689 N N . GLU A 1 88 ? -29.602 -24.332 -0.105 1.00 62.41 88 GLU A N 1
ATOM 690 C CA . GLU A 1 88 ? -29.615 -22.988 -0.707 1.00 62.41 88 GLU A CA 1
ATOM 691 C C . GLU A 1 88 ? -30.786 -22.751 -1.663 1.00 62.41 88 GLU A C 1
ATOM 693 O O . GLU A 1 88 ? -31.167 -21.610 -1.864 1.00 62.41 88 GLU A O 1
ATOM 698 N N . MET A 1 89 ? -31.371 -23.801 -2.249 1.00 58.62 89 MET A N 1
ATOM 699 C CA . MET A 1 89 ? -32.540 -23.667 -3.127 1.00 58.62 89 MET A CA 1
ATOM 700 C C . MET A 1 89 ? -33.848 -23.493 -2.339 1.00 58.62 89 MET A C 1
ATOM 702 O O . MET A 1 89 ? -34.811 -22.923 -2.850 1.00 58.62 89 MET A O 1
ATOM 706 N N . GLU A 1 90 ? -33.894 -23.979 -1.096 1.00 59.91 90 GLU A N 1
ATOM 707 C CA . GLU A 1 90 ? -35.045 -23.842 -0.193 1.00 59.91 90 GLU A CA 1
ATOM 708 C C . GLU A 1 90 ? -35.015 -22.508 0.564 1.00 59.91 90 GLU A C 1
ATOM 710 O O . GLU A 1 90 ? -36.058 -21.912 0.846 1.00 59.91 90 GLU A O 1
ATOM 715 N N . LYS A 1 91 ? -33.811 -22.013 0.866 1.00 60.78 91 LYS A N 1
ATOM 716 C CA . LYS A 1 91 ? -33.579 -20.645 1.329 1.00 60.78 91 LYS A CA 1
ATOM 717 C C . LYS A 1 91 ? -33.718 -19.737 0.101 1.00 60.78 91 LYS A C 1
ATOM 719 O O . LYS A 1 91 ? -32.972 -19.876 -0.849 1.00 60.78 91 LYS A O 1
ATOM 724 N N . LYS A 1 92 ? -34.618 -18.751 0.073 1.00 60.03 92 LYS A N 1
ATOM 725 C CA . LYS A 1 92 ? -34.668 -17.739 -1.019 1.00 60.03 92 LYS A CA 1
ATOM 726 C C . LYS A 1 92 ? -33.438 -16.788 -1.020 1.00 60.03 92 LYS A C 1
ATOM 728 O O . LYS A 1 92 ? -33.551 -15.625 -1.409 1.00 60.03 92 LYS A O 1
ATOM 733 N N . CYS A 1 93 ? -32.293 -17.251 -0.511 1.00 56.88 93 CYS A N 1
ATOM 734 C CA . CYS A 1 93 ? -31.036 -16.541 -0.311 1.00 56.88 93 CYS A CA 1
ATOM 735 C C . CYS A 1 93 ? -29.869 -17.519 -0.156 1.00 56.88 93 CYS A C 1
ATOM 737 O O . CYS A 1 93 ? -29.967 -18.488 0.600 1.00 56.88 93 CYS A O 1
ATOM 739 N N . VAL A 1 94 ? -28.747 -17.222 -0.814 1.00 60.19 94 VAL A N 1
ATOM 740 C CA . VAL A 1 94 ? -27.485 -17.965 -0.671 1.00 60.19 94 VAL A CA 1
ATOM 741 C C . VAL A 1 94 ? -26.837 -17.552 0.654 1.00 60.19 94 VAL A C 1
ATOM 743 O O . VAL A 1 94 ? -26.002 -16.661 0.690 1.00 60.19 94 VAL A O 1
ATOM 746 N N . CYS A 1 95 ? -27.301 -18.093 1.783 1.00 59.84 95 CYS A N 1
ATOM 747 C CA . CYS A 1 95 ? -26.804 -17.701 3.115 1.00 59.84 95 CYS A CA 1
ATOM 748 C C . CYS A 1 95 ? -25.552 -18.454 3.579 1.00 59.84 95 CYS A C 1
ATOM 750 O O . CYS A 1 95 ? -25.017 -18.115 4.624 1.00 59.84 95 CYS A O 1
ATOM 752 N N . SER A 1 96 ? -25.106 -19.468 2.844 1.00 55.12 96 SER A N 1
ATOM 753 C CA . SER A 1 96 ? -23.843 -20.187 3.073 1.00 55.12 96 SER A CA 1
ATOM 754 C C . SER A 1 96 ? -22.627 -19.260 2.989 1.00 55.12 96 SER A C 1
ATOM 756 O O . SER A 1 96 ? -21.740 -19.386 3.827 1.00 55.12 96 SER A O 1
ATOM 758 N N . ASP A 1 97 ? -22.664 -18.280 2.078 1.00 56.34 97 ASP A N 1
ATOM 759 C CA . ASP A 1 97 ? -21.566 -17.329 1.834 1.00 56.34 97 ASP A CA 1
ATOM 760 C C . ASP A 1 97 ? -21.905 -15.867 2.209 1.00 56.34 97 ASP A C 1
ATOM 762 O O . ASP A 1 97 ? -21.049 -14.993 2.127 1.00 56.34 97 ASP A O 1
ATOM 766 N N . ASN A 1 98 ? -23.144 -15.577 2.636 1.00 67.06 98 ASN A N 1
ATOM 767 C CA . ASN A 1 98 ? -23.640 -14.206 2.878 1.00 67.06 98 ASN A CA 1
ATOM 768 C C . ASN A 1 98 ? -24.077 -13.941 4.329 1.00 67.06 98 ASN A C 1
ATOM 770 O O . ASN A 1 98 ? -24.987 -13.143 4.594 1.00 67.06 98 ASN A O 1
ATOM 774 N N . TYR A 1 99 ? -23.462 -14.622 5.298 1.00 81.06 99 TYR A N 1
ATOM 775 C CA . TYR A 1 99 ? -23.604 -14.200 6.687 1.00 81.06 99 TYR A CA 1
ATOM 776 C C . TYR A 1 99 ? -23.021 -12.804 6.861 1.00 81.06 99 TYR A C 1
ATOM 778 O O . TYR A 1 99 ? -21.929 -12.495 6.386 1.00 81.06 99 TYR A O 1
ATOM 786 N N . ILE A 1 100 ? -23.754 -11.954 7.573 1.00 84.62 100 ILE A N 1
ATOM 787 C CA . ILE A 1 100 ? -23.275 -10.611 7.852 1.00 84.62 100 ILE A CA 1
ATOM 788 C C . ILE A 1 100 ? -22.170 -10.711 8.891 1.00 84.62 100 ILE A C 1
ATOM 790 O O . ILE A 1 100 ? -22.410 -11.090 10.037 1.00 84.62 100 ILE A O 1
ATOM 794 N N . SER A 1 101 ? -20.975 -10.322 8.480 1.00 86.31 101 SER A N 1
ATOM 795 C CA . SER A 1 101 ? -19.818 -10.133 9.336 1.00 86.31 101 SER A CA 1
ATOM 796 C C . SER A 1 101 ? -19.454 -8.655 9.343 1.00 86.31 101 SER A C 1
ATOM 798 O O . SER A 1 101 ? -19.470 -7.997 8.299 1.00 86.31 101 SER A O 1
ATOM 800 N N . LEU A 1 102 ? -19.166 -8.121 10.525 1.00 89.25 102 LEU A N 1
ATOM 801 C CA . LEU A 1 102 ? -18.810 -6.718 10.708 1.00 89.25 102 LEU A CA 1
ATOM 802 C C . LEU A 1 102 ? -17.425 -6.591 11.324 1.00 89.25 102 LEU A C 1
ATOM 804 O O . LEU A 1 102 ? -17.026 -7.423 12.138 1.00 89.25 102 LEU A O 1
ATOM 808 N N . TYR A 1 103 ? -16.752 -5.490 11.003 1.00 88.81 103 TYR A N 1
ATOM 809 C CA . TYR A 1 103 ? -15.622 -4.963 11.757 1.00 88.81 103 TYR A CA 1
ATOM 810 C C . TYR A 1 103 ? -16.001 -3.577 12.285 1.00 88.81 103 TYR A C 1
ATOM 812 O O . TYR A 1 103 ? -16.222 -2.639 11.517 1.00 88.81 103 TYR A O 1
ATOM 820 N N . CYS A 1 104 ? -16.119 -3.460 13.602 1.00 89.94 104 CYS A N 1
ATOM 821 C CA . CYS A 1 104 ? -16.513 -2.253 14.304 1.00 89.94 104 CYS A CA 1
ATOM 822 C C . CYS A 1 104 ? -15.288 -1.485 14.806 1.00 89.94 104 CYS A C 1
ATOM 824 O O . CYS A 1 104 ? -14.338 -2.048 15.347 1.00 89.94 104 CYS A O 1
ATOM 826 N N . TYR A 1 105 ? -15.331 -0.168 14.673 1.00 88.38 105 TYR A N 1
ATOM 827 C CA . TYR A 1 105 ? -14.248 0.720 15.061 1.00 88.38 105 TYR A CA 1
ATOM 828 C C . TYR A 1 105 ? -14.625 1.537 16.293 1.00 88.38 105 TYR A C 1
ATOM 830 O O . TYR A 1 105 ? -15.726 2.091 16.387 1.00 88.38 105 TYR A O 1
ATOM 838 N N . GLY A 1 106 ? -13.684 1.609 17.235 1.00 88.25 106 GLY A N 1
ATOM 839 C CA . GLY A 1 106 ? -13.767 2.468 18.411 1.00 88.25 106 GLY A CA 1
ATOM 840 C C . GLY A 1 106 ? -13.460 3.925 18.070 1.00 88.25 106 GLY A C 1
ATOM 841 O O . GLY A 1 106 ? -13.708 4.385 16.952 1.00 88.25 106 GLY A O 1
ATOM 842 N N . LYS A 1 107 ? -12.903 4.660 19.033 1.00 86.56 107 LYS A N 1
ATOM 843 C CA . LYS A 1 107 ? -12.471 6.043 18.794 1.00 86.56 107 LYS A CA 1
ATOM 844 C C . LYS A 1 107 ? -11.224 6.113 17.921 1.00 86.56 107 LYS A C 1
ATOM 846 O O . LYS A 1 107 ? -11.035 7.115 17.247 1.00 86.56 107 LYS A O 1
ATOM 851 N N . VAL A 1 108 ? -10.412 5.062 17.908 1.00 87.88 108 VAL A N 1
ATOM 852 C CA . VAL A 1 108 ? -9.180 4.991 17.121 1.00 87.88 108 VAL A CA 1
ATOM 853 C C . VAL A 1 108 ? -9.328 3.997 15.968 1.00 87.88 108 VAL A C 1
ATOM 855 O O . VAL A 1 108 ? -9.933 2.931 16.123 1.00 87.88 108 VAL A O 1
ATOM 858 N N . LYS A 1 109 ? -8.766 4.351 14.810 1.00 87.75 109 LYS A N 1
ATOM 859 C CA . LYS A 1 109 ? -8.577 3.483 13.643 1.00 87.75 109 LYS A CA 1
ATOM 860 C C . LYS A 1 109 ? -7.121 3.510 13.213 1.00 87.75 109 LYS A C 1
ATOM 862 O O . LYS A 1 109 ? -6.507 4.570 13.178 1.00 87.75 109 LYS A O 1
ATOM 867 N N . VAL A 1 110 ? -6.618 2.349 12.827 1.00 85.56 110 VAL A N 1
ATOM 868 C CA . VAL A 1 110 ? -5.371 2.207 12.084 1.00 85.56 110 VAL A CA 1
ATOM 869 C C . VAL A 1 110 ? -5.781 1.550 10.771 1.00 85.56 110 VAL A C 1
ATOM 871 O O . VAL A 1 110 ? -6.304 0.441 10.807 1.00 85.56 110 VAL A O 1
ATOM 874 N N . SER A 1 111 ? -5.625 2.264 9.654 1.00 80.00 111 SER A N 1
ATOM 875 C CA . SER A 1 111 ? -6.165 1.930 8.321 1.00 80.00 111 SER A CA 1
ATOM 876 C C . SER A 1 111 ? -7.628 2.300 8.035 1.00 80.00 111 SER A C 1
ATOM 878 O O . SER A 1 111 ? -8.467 2.484 8.921 1.00 80.00 111 SER A O 1
ATOM 880 N N . LEU A 1 112 ? -7.913 2.389 6.733 1.00 69.94 112 LEU A N 1
ATOM 881 C CA . LEU A 1 112 ? -9.247 2.440 6.142 1.00 69.94 112 LEU A CA 1
ATOM 882 C C . LEU A 1 112 ? -9.865 1.047 5.945 1.00 69.94 112 LEU A C 1
ATOM 884 O O . LEU A 1 112 ? -11.085 0.941 5.821 1.00 69.94 112 LEU A O 1
ATOM 888 N N . GLU A 1 113 ? -9.049 -0.009 5.918 1.00 76.50 113 GLU A N 1
ATOM 889 C CA . GLU A 1 113 ? -9.512 -1.380 5.710 1.00 76.50 113 GLU A CA 1
ATOM 890 C C . GLU A 1 113 ? -9.734 -2.131 7.037 1.00 76.50 113 GLU A C 1
ATOM 892 O O . GLU A 1 113 ? -9.072 -1.855 8.045 1.00 76.50 113 GLU A O 1
ATOM 897 N N . PRO A 1 114 ? -10.669 -3.099 7.084 1.00 72.94 114 PRO A N 1
ATOM 898 C CA . PRO A 1 114 ? -10.842 -3.967 8.244 1.00 72.94 114 PRO A CA 1
ATOM 899 C C . PRO A 1 114 ? -9.573 -4.759 8.571 1.00 72.94 114 PRO A C 1
ATOM 901 O O . PRO A 1 114 ? -8.877 -5.229 7.677 1.00 72.94 114 PRO A O 1
ATOM 904 N N . ARG A 1 115 ? -9.326 -4.995 9.866 1.00 74.06 115 ARG A N 1
ATOM 905 C CA . ARG A 1 115 ? -8.295 -5.920 10.391 1.00 74.06 115 ARG A CA 1
ATOM 906 C C . ARG A 1 115 ? -6.833 -5.579 10.083 1.00 74.06 115 ARG A C 1
ATOM 908 O O . ARG A 1 115 ? -5.964 -6.311 10.552 1.00 74.06 115 ARG A O 1
ATOM 915 N N . GLN A 1 116 ? -6.542 -4.496 9.372 1.00 82.44 116 GLN A N 1
ATOM 916 C CA . GLN A 1 116 ? -5.168 -4.029 9.235 1.00 82.44 116 GLN A CA 1
ATOM 917 C C . GLN A 1 116 ? -4.677 -3.461 10.574 1.00 82.44 116 GLN A C 1
ATOM 919 O O . GLN A 1 116 ? -5.365 -2.694 11.244 1.00 82.44 116 GLN A O 1
ATOM 924 N N . ASN A 1 117 ? -3.479 -3.867 10.980 1.00 88.19 117 ASN A N 1
ATOM 925 C CA . ASN A 1 117 ? -2.788 -3.371 12.171 1.00 88.19 117 ASN A CA 1
ATOM 926 C C . ASN A 1 117 ? -1.756 -2.291 11.822 1.00 88.19 117 ASN A C 1
ATOM 928 O O . ASN A 1 117 ? -0.901 -1.973 12.644 1.00 88.19 117 ASN A O 1
ATOM 932 N N . TYR A 1 118 ? -1.805 -1.756 10.606 1.00 91.94 118 TYR A N 1
ATOM 933 C CA . TYR A 1 118 ? -0.916 -0.712 10.126 1.00 91.94 118 TYR A CA 1
ATOM 934 C C . TYR A 1 118 ? -1.659 0.249 9.206 1.00 91.94 118 TYR A C 1
ATOM 936 O O . TYR A 1 118 ? -2.689 -0.112 8.645 1.00 91.94 118 TYR A O 1
ATOM 944 N N . GLY A 1 119 ? -1.138 1.460 9.044 1.00 91.12 119 GLY A N 1
ATOM 945 C CA . GLY A 1 119 ? -1.710 2.468 8.157 1.00 91.12 119 GLY A CA 1
ATOM 946 C C . GLY A 1 119 ? -1.841 3.834 8.819 1.00 91.12 119 GLY A C 1
ATOM 947 O O . GLY A 1 119 ? -1.325 4.037 9.925 1.00 91.12 119 GLY A O 1
ATOM 948 N N . PRO A 1 120 ? -2.549 4.767 8.160 1.00 88.62 120 PRO A N 1
ATOM 949 C CA . PRO A 1 120 ? -2.868 6.067 8.730 1.00 88.62 120 PRO A CA 1
ATOM 950 C C . PRO A 1 120 ? -3.577 5.918 10.077 1.00 88.62 120 PRO A C 1
ATOM 952 O O . PRO A 1 120 ? -4.468 5.073 10.225 1.00 88.62 120 PRO A O 1
ATOM 955 N N . LEU A 1 121 ? -3.187 6.742 11.048 1.00 88.56 121 LEU A N 1
ATOM 956 C CA . LEU A 1 121 ? -3.827 6.798 12.357 1.00 88.56 121 LEU A CA 1
ATOM 957 C C . LEU A 1 121 ? -4.971 7.818 12.324 1.00 88.56 121 LEU A C 1
ATOM 959 O O . LEU A 1 121 ? -4.736 9.005 12.091 1.00 88.56 121 LEU A O 1
ATOM 963 N N . LEU A 1 122 ? -6.199 7.356 12.578 1.00 86.75 122 LEU A N 1
ATOM 964 C CA . LEU A 1 122 ? -7.379 8.214 12.647 1.00 86.75 122 LEU A CA 1
ATOM 965 C C . LEU A 1 122 ? -8.023 8.199 14.036 1.00 86.75 122 LEU A C 1
ATOM 967 O O . LEU A 1 122 ? -8.201 7.141 14.642 1.00 86.75 122 LEU A O 1
ATOM 971 N N . ILE A 1 123 ? -8.435 9.375 14.509 1.00 85.12 123 ILE A N 1
ATOM 972 C CA . ILE A 1 123 ? -9.093 9.586 15.802 1.00 85.12 123 ILE A CA 1
ATOM 973 C C . ILE A 1 123 ? -10.461 10.215 15.589 1.00 85.12 123 ILE A C 1
ATOM 975 O O . ILE A 1 123 ? -10.609 11.191 14.862 1.00 85.12 123 ILE A O 1
ATOM 979 N N . TYR A 1 124 ? -11.464 9.674 16.266 1.00 84.12 124 TYR A N 1
ATOM 980 C CA . TYR A 1 124 ? -12.809 10.218 16.274 1.00 84.12 124 TYR A CA 1
ATOM 981 C C . TYR A 1 124 ? -12.911 11.459 17.167 1.00 84.12 124 TYR A C 1
ATOM 983 O O . TYR A 1 124 ? -12.658 11.377 18.372 1.00 84.12 124 TYR A O 1
ATOM 991 N N . ASP A 1 125 ? -13.331 12.588 16.596 1.00 78.25 125 ASP A N 1
ATOM 992 C CA . ASP A 1 125 ? -13.443 13.874 17.304 1.00 78.25 125 ASP A CA 1
ATOM 993 C C . ASP A 1 125 ? -14.821 14.130 17.938 1.00 78.25 125 ASP A C 1
ATOM 995 O O . ASP A 1 125 ? -14.975 15.037 18.758 1.00 78.25 125 ASP A O 1
ATOM 999 N N . GLY A 1 126 ? -15.823 13.322 17.587 1.00 79.94 126 GLY A N 1
ATOM 1000 C CA . GLY A 1 126 ? -17.217 13.524 17.981 1.00 79.94 126 GLY A CA 1
ATOM 1001 C C . GLY A 1 126 ? -18.192 13.548 16.804 1.00 79.94 126 GLY A C 1
ATOM 1002 O O . GLY A 1 126 ? -19.355 13.188 17.004 1.00 79.94 126 GLY A O 1
ATOM 1003 N N . ASP A 1 127 ? -17.732 13.878 15.595 1.00 78.56 127 ASP A N 1
ATOM 1004 C CA . ASP A 1 127 ? -18.530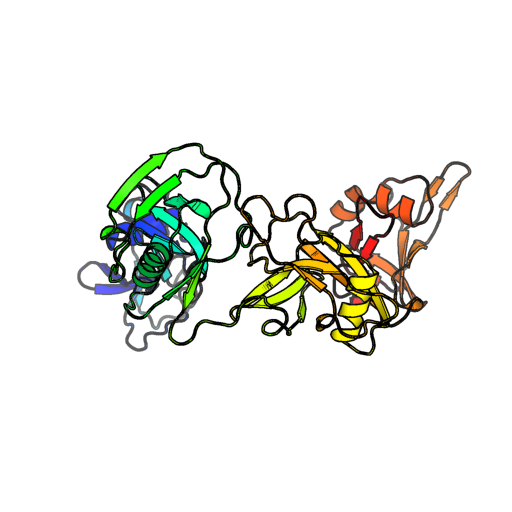 13.865 14.357 1.00 78.56 127 ASP A CA 1
ATOM 1005 C C . ASP A 1 127 ? -17.914 12.945 13.295 1.00 78.56 127 ASP A C 1
ATOM 1007 O O . ASP A 1 127 ? -18.630 12.151 12.681 1.00 78.56 127 ASP A O 1
ATOM 1011 N N . GLU A 1 128 ? -16.591 12.978 13.116 1.00 81.19 128 GLU A N 1
ATOM 1012 C CA . GLU A 1 128 ? -15.907 12.167 12.108 1.00 81.19 128 GLU A CA 1
ATOM 1013 C C . GLU A 1 128 ? -14.516 11.692 12.562 1.00 81.19 128 GLU A C 1
ATOM 1015 O O . GLU A 1 128 ? -14.025 12.037 13.638 1.00 81.19 128 GLU A O 1
ATOM 1020 N N . TYR A 1 129 ? -13.895 10.825 11.758 1.00 84.00 129 TYR A N 1
ATOM 1021 C CA . TYR A 1 129 ? -12.521 10.387 11.994 1.00 84.00 129 TYR A CA 1
ATOM 1022 C C . TYR A 1 129 ? -11.552 11.366 11.348 1.00 84.00 129 TYR A C 1
ATOM 1024 O O . TYR A 1 129 ? -11.597 11.571 10.137 1.00 84.00 129 TYR A O 1
ATOM 1032 N N . LEU A 1 130 ? -10.664 11.923 12.161 1.00 81.06 130 LEU A N 1
ATOM 1033 C CA . LEU A 1 130 ? -9.640 12.872 11.754 1.00 81.06 130 LEU A CA 1
ATOM 1034 C C . LEU A 1 130 ? -8.280 12.200 11.706 1.00 81.06 130 LEU A C 1
ATOM 1036 O O . LEU A 1 130 ? -7.988 11.318 12.510 1.00 81.06 130 LEU A O 1
ATOM 1040 N N . THR A 1 131 ? -7.442 12.644 10.785 1.00 81.81 131 THR A N 1
ATOM 1041 C CA . THR A 1 131 ? -6.031 12.270 10.710 1.00 81.81 131 THR A CA 1
ATOM 1042 C C . THR A 1 131 ? -5.203 13.044 11.743 1.00 81.81 131 THR A C 1
ATOM 1044 O O . THR A 1 131 ? -5.663 13.986 12.387 1.00 81.81 131 THR A O 1
ATOM 1047 N N . ILE A 1 132 ? -3.956 12.631 11.948 1.00 82.06 132 ILE A N 1
ATOM 1048 C CA . ILE A 1 132 ? -3.001 13.324 12.823 1.00 82.06 132 ILE A CA 1
ATOM 1049 C C . ILE A 1 132 ? -1.777 13.656 11.980 1.00 82.06 132 ILE A C 1
ATOM 1051 O O . ILE A 1 132 ? -1.378 12.835 11.159 1.00 82.06 132 ILE A O 1
ATOM 1055 N N . CYS A 1 133 ? -1.156 14.817 12.180 1.00 82.56 133 CYS A N 1
ATOM 1056 C CA . CYS A 1 133 ? 0.115 15.106 11.517 1.00 82.56 133 CYS A CA 1
ATOM 1057 C C . CYS A 1 133 ? 1.239 14.259 12.100 1.00 82.56 133 CYS A C 1
ATOM 1059 O O . CYS A 1 133 ? 1.350 14.123 13.321 1.00 82.56 133 CYS A O 1
ATOM 1061 N N . HIS A 1 134 ? 2.124 13.777 11.234 1.00 85.69 134 HIS A N 1
ATOM 1062 C CA . HIS A 1 134 ? 3.301 13.012 11.630 1.00 85.69 134 HIS A CA 1
ATOM 1063 C C . HIS A 1 134 ? 4.136 13.746 12.698 1.00 85.69 134 HIS A C 1
ATOM 1065 O O . HIS A 1 134 ? 4.506 13.142 13.699 1.00 85.69 134 HIS A O 1
ATOM 1071 N N . GLU A 1 135 ? 4.340 15.062 12.562 1.00 82.56 135 GLU A N 1
ATOM 1072 C CA . GLU A 1 135 ? 5.125 15.880 13.508 1.00 82.56 135 GLU A CA 1
ATOM 1073 C C . GLU A 1 135 ? 4.549 15.971 14.937 1.00 82.56 135 GLU A C 1
ATOM 1075 O O . GLU A 1 135 ? 5.280 16.288 15.876 1.00 82.56 135 GLU A O 1
ATOM 1080 N N . TYR A 1 136 ? 3.254 15.686 15.124 1.00 82.12 136 TYR A N 1
ATOM 1081 C CA . TYR A 1 136 ? 2.587 15.748 16.432 1.00 82.12 136 TYR A CA 1
ATOM 1082 C C . TYR A 1 136 ? 2.331 14.372 17.049 1.00 82.12 136 TYR A C 1
ATOM 1084 O O . TYR A 1 136 ? 1.897 14.294 18.203 1.00 82.12 136 TYR A O 1
ATOM 1092 N N . LEU A 1 137 ? 2.600 13.285 16.321 1.00 87.19 137 LEU A N 1
ATOM 1093 C CA . LEU A 1 137 ? 2.476 11.941 16.864 1.00 87.19 137 LEU A CA 1
ATOM 1094 C C . LEU A 1 137 ? 3.750 11.569 17.629 1.00 87.19 137 LEU A C 1
ATOM 1096 O O . LEU A 1 137 ? 4.830 11.464 17.061 1.00 87.19 137 LEU A O 1
ATOM 1100 N N . ASN A 1 138 ? 3.616 11.321 18.932 1.00 88.69 138 ASN A N 1
ATOM 1101 C CA . ASN A 1 138 ? 4.698 10.772 19.750 1.00 88.69 138 ASN A CA 1
ATOM 1102 C C . ASN A 1 138 ? 4.512 9.269 20.015 1.00 88.69 138 ASN A C 1
ATOM 1104 O O . ASN A 1 138 ? 3.422 8.714 19.860 1.00 88.69 138 ASN A O 1
ATOM 1108 N N . GLN A 1 139 ? 5.580 8.609 20.470 1.00 92.50 139 GLN A N 1
ATOM 1109 C CA . GLN A 1 139 ? 5.602 7.157 20.674 1.00 92.50 139 GLN A CA 1
ATOM 1110 C C . GLN A 1 139 ? 4.571 6.659 21.703 1.00 92.50 139 GLN A C 1
ATOM 1112 O O . GLN A 1 139 ? 3.998 5.585 21.532 1.00 92.50 139 GLN A O 1
ATOM 1117 N N . TYR A 1 140 ? 4.301 7.423 22.767 1.00 92.38 140 TYR A N 1
ATOM 1118 C CA . TYR A 1 140 ? 3.316 7.027 23.782 1.00 92.38 140 TYR A CA 1
ATOM 1119 C C . TYR A 1 140 ? 1.891 7.067 23.230 1.00 92.38 140 TYR A C 1
ATOM 1121 O O . TYR A 1 140 ? 1.104 6.159 23.488 1.00 92.38 140 TYR A O 1
ATOM 1129 N N . ALA A 1 141 ? 1.586 8.083 22.423 1.00 90.94 141 ALA A N 1
ATOM 1130 C CA . ALA A 1 141 ? 0.337 8.192 21.685 1.00 90.94 141 ALA A CA 1
ATOM 1131 C C . ALA A 1 141 ? 0.143 7.052 20.683 1.00 90.94 141 ALA A C 1
ATOM 1133 O O . ALA A 1 141 ? -0.922 6.432 20.665 1.00 90.94 141 ALA A O 1
ATOM 1134 N N . ALA A 1 142 ? 1.179 6.727 19.909 1.00 93.12 142 ALA A N 1
ATOM 1135 C CA . ALA A 1 142 ? 1.146 5.609 18.972 1.00 93.12 142 ALA A CA 1
ATOM 1136 C C . ALA A 1 142 ? 0.917 4.266 19.695 1.00 93.12 142 ALA A C 1
ATOM 1138 O O . ALA A 1 142 ? 0.063 3.478 19.288 1.00 93.12 142 ALA A O 1
ATOM 1139 N N . ASN A 1 143 ? 1.606 4.030 20.817 1.00 93.62 143 ASN A N 1
ATOM 1140 C CA . ASN A 1 143 ? 1.416 2.823 21.625 1.00 93.62 143 ASN A CA 1
ATOM 1141 C C . ASN A 1 143 ? -0.008 2.730 22.194 1.00 93.62 143 ASN A C 1
ATOM 1143 O O . ASN A 1 143 ? -0.630 1.677 22.085 1.00 93.62 143 ASN A O 1
ATOM 1147 N N . ALA A 1 144 ? -0.545 3.814 22.762 1.00 92.25 144 ALA A N 1
ATOM 1148 C CA . ALA A 1 144 ? -1.913 3.842 23.288 1.00 92.25 144 ALA A CA 1
ATOM 1149 C C . ALA A 1 144 ? -2.953 3.564 22.190 1.00 92.25 144 ALA A C 1
ATOM 1151 O O . ALA A 1 144 ? -3.868 2.769 22.392 1.00 92.25 144 ALA A O 1
ATOM 1152 N N . ALA A 1 145 ? -2.773 4.148 21.001 1.00 91.69 145 ALA A N 1
ATOM 1153 C CA . ALA A 1 145 ? -3.606 3.862 19.836 1.00 91.69 145 ALA A CA 1
ATOM 1154 C C . ALA A 1 145 ? -3.567 2.376 19.445 1.00 91.69 145 ALA A C 1
ATOM 1156 O O . ALA A 1 145 ? -4.614 1.758 19.251 1.00 91.69 145 ALA A O 1
ATOM 1157 N N . CYS A 1 146 ? -2.376 1.782 19.375 1.00 93.12 146 CYS A N 1
ATOM 1158 C CA . CYS A 1 146 ? -2.221 0.376 19.017 1.00 93.12 146 CYS A CA 1
ATOM 1159 C C . CYS A 1 146 ? -2.777 -0.586 20.077 1.00 93.12 146 CYS A C 1
ATOM 1161 O O . CYS A 1 146 ? -3.387 -1.595 19.720 1.00 93.12 146 CYS A O 1
ATOM 1163 N N . ARG A 1 147 ? -2.637 -0.269 21.368 1.00 91.44 147 ARG A N 1
ATOM 1164 C CA . ARG A 1 147 ? -3.268 -1.031 22.462 1.00 91.44 147 ARG A CA 1
ATOM 1165 C C . ARG A 1 147 ? -4.791 -0.969 22.375 1.00 91.44 147 ARG A C 1
ATOM 1167 O O . ARG A 1 147 ? -5.448 -1.996 22.515 1.00 91.44 147 ARG A O 1
ATOM 1174 N N . GLU A 1 148 ? -5.352 0.204 22.075 1.00 89.25 148 GLU A N 1
ATOM 1175 C CA . GLU A 1 148 ? -6.800 0.383 21.912 1.00 89.25 148 GLU A CA 1
ATOM 1176 C C . GLU A 1 148 ? -7.349 -0.410 20.719 1.00 89.25 148 GLU A C 1
ATOM 1178 O O . GLU A 1 148 ? -8.362 -1.098 20.849 1.00 89.25 148 GLU A O 1
ATOM 1183 N N . VAL A 1 149 ? -6.681 -0.339 19.562 1.00 87.50 149 VAL A N 1
ATOM 1184 C CA . VAL A 1 149 ? -7.137 -1.000 18.327 1.00 87.50 149 VAL A CA 1
ATOM 1185 C C . VAL A 1 149 ? -7.045 -2.522 18.424 1.00 87.50 149 VAL A C 1
ATOM 1187 O O . VAL A 1 149 ? -7.937 -3.226 17.949 1.00 87.50 149 VAL A O 1
ATOM 1190 N N . THR A 1 150 ? -5.985 -3.045 19.038 1.00 86.31 150 THR A N 1
ATOM 1191 C CA . THR A 1 150 ? -5.765 -4.496 19.137 1.00 86.31 150 THR A CA 1
ATOM 1192 C C . THR A 1 150 ? -6.440 -5.126 20.358 1.00 86.31 150 THR A C 1
ATOM 1194 O O . THR A 1 150 ? -6.771 -6.313 20.334 1.00 86.31 150 THR A O 1
ATOM 1197 N N . GLY A 1 151 ? -6.663 -4.346 21.420 1.00 86.56 151 GLY A N 1
ATOM 1198 C CA . GLY A 1 151 ? -7.163 -4.813 22.710 1.00 86.56 151 GLY A CA 1
ATOM 1199 C C . GLY A 1 151 ? -6.109 -5.486 23.597 1.00 86.56 151 GLY A C 1
ATOM 1200 O O . GLY A 1 151 ? -6.481 -6.044 24.633 1.00 86.56 151 GLY A O 1
ATOM 1201 N N . TYR A 1 152 ? -4.823 -5.456 23.224 1.00 87.88 152 TYR A N 1
ATOM 1202 C CA . TYR A 1 152 ? -3.731 -6.011 24.027 1.00 87.88 152 TYR A CA 1
ATOM 1203 C C . TYR A 1 152 ? -2.875 -4.896 24.633 1.00 87.88 152 TYR A C 1
ATOM 1205 O O . TYR A 1 152 ? -2.316 -4.053 23.940 1.00 87.88 152 TYR A O 1
ATOM 1213 N N . ASN A 1 153 ? -2.709 -4.916 25.956 1.00 89.25 153 ASN A N 1
ATOM 1214 C CA . ASN A 1 153 ? -1.912 -3.902 26.661 1.00 89.25 153 ASN A CA 1
ATOM 1215 C C . ASN A 1 153 ? -0.404 -4.003 26.366 1.00 89.25 153 ASN A C 1
ATOM 1217 O O . ASN A 1 153 ? 0.346 -3.078 26.674 1.00 89.25 153 ASN A O 1
ATOM 1221 N N . THR A 1 154 ? 0.047 -5.131 25.815 1.00 90.50 154 THR A N 1
ATOM 1222 C CA . THR A 1 154 ? 1.443 -5.392 25.446 1.00 90.50 154 THR A CA 1
ATOM 1223 C C . THR A 1 154 ? 1.811 -4.844 24.072 1.00 90.50 154 THR A C 1
ATOM 1225 O O . THR A 1 154 ? 3.000 -4.796 23.752 1.00 90.50 154 THR A O 1
ATOM 1228 N N . THR A 1 155 ? 0.827 -4.378 23.297 1.00 93.19 155 THR A N 1
ATOM 1229 C CA . THR A 1 155 ? 1.063 -3.889 21.942 1.00 93.19 155 THR A CA 1
ATOM 1230 C C . THR A 1 155 ? 1.886 -2.615 21.976 1.00 93.19 155 THR A C 1
ATOM 1232 O O . THR A 1 155 ? 1.629 -1.696 22.765 1.00 93.19 155 THR A O 1
ATOM 1235 N N . ASN A 1 156 ? 2.860 -2.560 21.078 1.00 95.00 156 ASN A N 1
ATOM 1236 C CA . ASN A 1 156 ? 3.645 -1.372 20.790 1.00 95.00 156 ASN A CA 1
ATOM 1237 C C . ASN A 1 156 ? 3.395 -0.922 19.352 1.00 95.00 156 ASN A C 1
ATOM 1239 O O . ASN A 1 156 ? 2.802 -1.641 18.545 1.00 95.00 156 ASN A O 1
ATOM 1243 N N . ALA A 1 157 ? 3.839 0.287 19.045 1.00 95.81 157 ALA A N 1
ATOM 1244 C CA . ALA A 1 157 ? 3.738 0.876 17.725 1.00 95.81 157 ALA A CA 1
ATOM 1245 C C . ALA A 1 157 ? 5.127 1.177 17.161 1.00 95.81 157 ALA A C 1
ATOM 1247 O O . ALA A 1 157 ? 6.026 1.577 17.896 1.00 95.81 157 ALA A O 1
ATOM 1248 N N . VAL A 1 158 ? 5.285 1.054 15.851 1.00 95.50 158 VAL A N 1
ATOM 1249 C CA . VAL A 1 158 ? 6.306 1.786 15.095 1.00 95.50 158 VAL A CA 1
ATOM 1250 C C . VAL A 1 158 ? 5.609 2.997 14.488 1.00 95.50 158 VAL A C 1
ATOM 1252 O O . VAL A 1 158 ? 4.568 2.833 13.849 1.00 95.50 158 VAL A O 1
ATOM 1255 N N . ILE A 1 159 ? 6.147 4.200 14.695 1.00 94.06 159 ILE A N 1
ATOM 1256 C CA . ILE A 1 159 ? 5.743 5.372 13.908 1.00 94.06 159 ILE A CA 1
ATOM 1257 C C . ILE A 1 159 ? 6.464 5.256 12.569 1.00 94.06 159 ILE A C 1
ATOM 1259 O O . ILE A 1 159 ? 7.690 5.238 12.536 1.00 94.06 159 ILE A O 1
ATOM 1263 N N . LEU A 1 160 ? 5.701 5.114 11.489 1.00 92.62 160 LEU A N 1
ATOM 1264 C CA . LEU A 1 160 ? 6.255 4.928 10.151 1.00 92.62 160 LEU A CA 1
ATOM 1265 C C . LEU A 1 160 ? 6.706 6.270 9.578 1.00 92.62 160 LEU A C 1
ATOM 1267 O O . LEU A 1 160 ? 6.080 7.296 9.869 1.00 92.62 160 LEU A O 1
ATOM 1271 N N . ASP A 1 161 ? 7.750 6.238 8.748 1.00 89.44 161 ASP A N 1
ATOM 1272 C CA . ASP A 1 161 ? 8.320 7.420 8.102 1.00 89.44 161 ASP A CA 1
ATOM 1273 C C . ASP A 1 161 ? 7.226 8.267 7.411 1.00 89.44 161 ASP A C 1
ATOM 1275 O O . ASP A 1 161 ? 6.228 7.725 6.906 1.00 89.44 161 ASP A O 1
ATOM 1279 N N . PRO A 1 162 ? 7.375 9.603 7.370 1.00 83.75 162 PRO A N 1
ATOM 1280 C CA . PRO A 1 162 ? 6.473 10.471 6.618 1.00 83.75 162 PRO A CA 1
ATOM 1281 C C . PRO A 1 162 ? 6.302 9.979 5.173 1.00 83.75 162 PRO A C 1
ATOM 1283 O O . PRO A 1 162 ? 7.234 9.459 4.578 1.00 83.75 162 PRO A O 1
ATOM 1286 N N . GLY A 1 163 ? 5.107 10.108 4.596 1.00 76.06 163 GLY A N 1
ATOM 1287 C CA . GLY A 1 163 ? 4.881 9.722 3.198 1.00 76.06 163 GLY A CA 1
ATOM 1288 C C . GLY A 1 163 ? 4.786 8.211 2.946 1.00 76.06 163 GLY A C 1
ATOM 1289 O O . GLY A 1 163 ? 4.446 7.824 1.831 1.00 76.06 163 GLY A O 1
ATOM 1290 N N . THR A 1 164 ? 4.966 7.361 3.972 1.00 82.62 164 THR A N 1
ATOM 1291 C CA . THR A 1 164 ? 4.728 5.903 3.872 1.00 82.62 164 THR A CA 1
ATOM 1292 C C . THR A 1 164 ? 3.328 5.593 3.330 1.00 82.62 164 THR A C 1
ATOM 1294 O O . THR A 1 164 ? 3.145 4.644 2.573 1.00 82.62 164 THR A O 1
ATOM 1297 N N . PHE A 1 165 ? 2.337 6.402 3.708 1.00 82.12 165 PHE A N 1
ATOM 1298 C CA . PHE A 1 165 ? 1.003 6.400 3.119 1.00 82.12 165 PHE A CA 1
ATOM 1299 C C . PHE A 1 165 ? 0.712 7.796 2.579 1.00 82.12 165 PHE A C 1
ATOM 1301 O O . PHE A 1 165 ? 0.653 8.760 3.344 1.00 82.12 165 PHE A O 1
ATOM 1308 N N . LEU A 1 166 ? 0.527 7.902 1.265 1.00 67.62 166 LEU A N 1
ATOM 1309 C CA . LEU A 1 166 ? 0.124 9.148 0.622 1.00 67.62 166 LEU A CA 1
ATOM 1310 C C . LEU A 1 166 ? -1.389 9.321 0.810 1.00 67.62 166 LEU A C 1
ATOM 1312 O O . LEU A 1 166 ? -2.178 8.490 0.359 1.00 67.62 166 LEU A O 1
ATOM 1316 N N . PHE A 1 167 ? -1.795 10.373 1.520 1.00 64.62 167 PHE A N 1
ATOM 1317 C CA . PHE A 1 167 ? -3.195 10.663 1.830 1.00 64.62 167 PHE A CA 1
ATOM 1318 C C . PHE A 1 167 ? -3.532 12.095 1.408 1.00 64.62 167 PHE A C 1
ATOM 1320 O O . PHE A 1 167 ? -2.727 12.995 1.623 1.00 64.62 167 PHE A O 1
ATOM 1327 N N . GLY A 1 168 ? -4.698 12.281 0.784 1.00 52.53 168 GLY A N 1
ATOM 1328 C CA . GLY A 1 168 ? -5.100 13.547 0.163 1.00 52.53 168 GLY A CA 1
ATOM 1329 C C . GLY A 1 168 ? -5.411 14.689 1.140 1.00 52.53 168 GLY A C 1
ATOM 1330 O O . GLY A 1 168 ? -5.583 14.479 2.343 1.00 52.53 168 GLY A O 1
ATOM 1331 N N . ASP A 1 169 ? -5.501 15.892 0.568 1.00 47.94 169 ASP A N 1
ATOM 1332 C CA . ASP A 1 169 ? -5.697 17.180 1.244 1.00 47.94 169 ASP A CA 1
ATOM 1333 C C . ASP A 1 169 ? -6.915 17.230 2.180 1.00 47.94 169 ASP A C 1
ATOM 1335 O O . ASP A 1 169 ? -7.953 16.607 1.944 1.00 47.94 169 ASP A O 1
ATOM 1339 N N . GLY A 1 170 ? -6.807 18.055 3.231 1.00 52.72 170 GLY A N 1
ATOM 1340 C CA . GLY A 1 170 ? -7.921 18.368 4.137 1.00 52.72 170 GLY A CA 1
ATOM 1341 C C . GLY A 1 170 ? -7.850 17.732 5.527 1.00 52.72 170 GLY A C 1
ATOM 1342 O O . GLY A 1 170 ? -8.879 17.604 6.193 1.00 52.72 170 GLY A O 1
ATOM 1343 N N . SER A 1 171 ? -6.655 17.366 5.996 1.00 59.38 171 SER A N 1
ATOM 1344 C CA . SER A 1 171 ? -6.473 16.860 7.358 1.00 59.38 171 SER A CA 1
ATOM 1345 C C . SER A 1 171 ? -6.956 17.885 8.401 1.00 59.38 171 SER A C 1
ATOM 1347 O O . SER A 1 171 ? -6.596 19.065 8.388 1.00 59.38 171 SER A O 1
ATOM 1349 N N . LYS A 1 172 ? -7.807 17.442 9.328 1.00 62.56 172 LYS A N 1
ATOM 1350 C CA . LYS A 1 172 ? -8.034 18.161 10.587 1.00 62.56 172 LYS A CA 1
ATOM 1351 C C . LYS A 1 172 ? -7.104 17.547 11.619 1.00 62.56 172 LYS A C 1
ATOM 1353 O O . LYS A 1 172 ? -7.021 16.332 11.706 1.00 62.56 172 LYS A O 1
ATOM 1358 N N . VAL A 1 173 ? -6.421 18.373 12.394 1.00 66.88 173 VAL A N 1
ATOM 1359 C CA . VAL A 1 173 ? -5.322 17.944 13.258 1.00 66.88 173 VAL A CA 1
ATOM 1360 C C . VAL A 1 173 ? -5.794 17.903 14.694 1.00 66.88 173 VAL A C 1
ATOM 1362 O O . VAL A 1 173 ? -6.263 18.915 15.216 1.00 66.88 173 VAL A O 1
ATOM 1365 N N . VAL A 1 174 ? -5.621 16.755 15.344 1.00 68.69 174 VAL A N 1
ATOM 1366 C CA . VAL A 1 174 ? -5.745 16.624 16.798 1.00 68.69 174 VAL A CA 1
ATOM 1367 C C . VAL A 1 174 ? -4.348 16.503 17.393 1.00 68.69 174 VAL A C 1
ATOM 1369 O O . VAL A 1 174 ? -3.565 15.653 16.974 1.00 68.69 174 VAL A O 1
ATOM 1372 N N . THR A 1 175 ? -4.035 17.337 18.384 1.00 69.25 175 THR A N 1
ATOM 1373 C CA . THR A 1 175 ? -2.788 17.226 19.155 1.00 69.25 175 THR A CA 1
ATOM 1374 C C . THR A 1 175 ? -3.078 16.687 20.551 1.00 69.25 175 THR A C 1
ATOM 1376 O O . THR A 1 175 ? -3.974 17.169 21.254 1.00 69.25 175 THR A O 1
ATOM 1379 N N . PHE A 1 176 ? -2.330 15.666 20.966 1.00 75.50 176 PHE A N 1
ATOM 1380 C CA . PHE A 1 176 ? -2.503 15.046 22.275 1.00 75.50 176 PHE A CA 1
ATOM 1381 C C . PHE A 1 176 ? -1.198 14.456 22.808 1.00 75.50 176 PHE A C 1
ATOM 1383 O O . PHE A 1 176 ? -0.314 14.043 22.056 1.00 75.50 176 PHE A O 1
ATOM 1390 N N . THR A 1 177 ? -1.100 14.390 24.133 1.00 80.19 177 THR A N 1
ATOM 1391 C CA . THR A 1 177 ? 0.013 13.743 24.834 1.00 80.19 177 THR A CA 1
ATOM 1392 C C . THR A 1 177 ? -0.528 12.645 25.730 1.00 80.19 177 THR A C 1
ATOM 1394 O O . THR A 1 177 ? -1.449 12.872 26.517 1.00 80.19 177 THR A O 1
ATOM 1397 N N . CYS A 1 178 ? 0.068 11.462 25.625 1.00 86.38 178 CYS A N 1
ATOM 1398 C CA . CYS A 1 178 ? -0.287 10.297 26.424 1.00 86.38 178 CYS A CA 1
ATOM 1399 C C . CYS A 1 178 ? 0.769 10.016 27.492 1.00 86.38 178 CYS A C 1
ATOM 1401 O O . CYS A 1 178 ? 1.959 10.270 27.288 1.00 86.38 178 CYS A O 1
ATOM 1403 N N . ALA A 1 179 ? 0.333 9.448 28.617 1.00 89.25 179 ALA A N 1
ATOM 1404 C CA . ALA A 1 179 ? 1.236 8.823 29.575 1.00 89.25 179 ALA A CA 1
ATOM 1405 C C . ALA A 1 179 ? 1.823 7.515 28.992 1.00 89.25 179 ALA A C 1
ATOM 1407 O O . ALA A 1 179 ? 1.195 6.904 28.123 1.00 89.25 179 ALA A O 1
ATOM 1408 N N . PRO A 1 180 ? 2.997 7.044 29.455 1.00 88.81 180 PRO A N 1
ATOM 1409 C CA . PRO A 1 180 ? 3.628 5.827 28.925 1.00 88.81 180 PRO A CA 1
ATOM 1410 C C . PRO A 1 180 ? 2.781 4.548 29.060 1.00 88.81 180 PRO A C 1
ATOM 1412 O O . PRO A 1 180 ? 2.869 3.627 28.241 1.00 88.81 180 PRO A O 1
ATOM 1415 N N . ASP A 1 181 ? 1.956 4.489 30.099 1.00 88.06 181 ASP A N 1
ATOM 1416 C CA . ASP A 1 181 ? 1.067 3.384 30.453 1.00 88.06 181 ASP A CA 1
ATOM 1417 C C . ASP A 1 181 ? -0.374 3.577 29.957 1.00 88.06 181 ASP A C 1
ATOM 1419 O O . ASP A 1 181 ? -1.228 2.749 30.261 1.00 88.06 181 ASP A O 1
ATOM 1423 N N . ALA A 1 182 ? -0.645 4.619 29.161 1.00 90.00 182 ALA A N 1
ATOM 1424 C CA . ALA A 1 182 ? -1.953 4.819 28.546 1.00 90.00 182 ALA A CA 1
ATOM 1425 C C . ALA A 1 182 ? -2.346 3.599 27.691 1.00 90.00 182 ALA A C 1
ATOM 1427 O O . ALA A 1 182 ? -1.541 3.071 26.911 1.00 90.00 182 ALA A O 1
ATOM 1428 N N . ILE A 1 183 ? -3.588 3.146 27.860 1.00 86.19 183 ILE A N 1
ATOM 1429 C CA . ILE A 1 183 ? -4.143 1.978 27.156 1.00 86.19 183 ILE A CA 1
ATOM 1430 C C . ILE A 1 183 ? -5.107 2.438 26.059 1.00 86.19 183 ILE A C 1
ATOM 1432 O O . ILE A 1 183 ? -5.258 1.750 25.053 1.00 86.19 183 ILE A O 1
ATOM 1436 N N . SER A 1 184 ? -5.726 3.609 26.232 1.00 86.50 184 SER A N 1
ATOM 1437 C CA . SER A 1 184 ? -6.577 4.249 25.236 1.00 86.50 184 SER A CA 1
ATOM 1438 C C . SER A 1 184 ? -6.101 5.663 24.942 1.00 86.50 184 SER A C 1
ATOM 1440 O O . SER A 1 184 ? -5.613 6.371 25.824 1.00 86.50 184 SER A O 1
ATOM 1442 N N . VAL A 1 185 ? -6.339 6.126 23.714 1.00 84.81 185 VAL A N 1
ATOM 1443 C CA . VAL A 1 185 ? -6.149 7.542 23.356 1.00 84.81 185 VAL A CA 1
ATOM 1444 C C . VAL A 1 185 ? -7.090 8.451 24.165 1.00 84.81 185 VAL A C 1
ATOM 1446 O O . VAL A 1 185 ? -6.807 9.630 24.361 1.00 84.81 185 VAL A O 1
ATOM 1449 N N . SER A 1 186 ? -8.173 7.899 24.726 1.00 82.06 186 SER A N 1
ATOM 1450 C CA . SER A 1 186 ? -9.052 8.613 25.664 1.00 82.06 186 SER A CA 1
ATOM 1451 C C . SER A 1 186 ? -8.379 8.972 26.992 1.00 82.06 186 SER A C 1
ATOM 1453 O O . SER A 1 186 ? -8.856 9.882 27.666 1.00 82.06 186 SER A O 1
ATOM 1455 N N . ASP A 1 187 ? -7.301 8.280 27.369 1.00 81.75 187 ASP A N 1
ATOM 1456 C CA . ASP A 1 187 ? -6.540 8.558 28.595 1.00 81.75 187 ASP A CA 1
ATOM 1457 C C . ASP A 1 187 ? -5.542 9.715 28.398 1.00 81.75 187 ASP A C 1
ATOM 1459 O O . ASP A 1 187 ? -4.853 10.134 29.331 1.00 81.75 187 ASP A O 1
ATOM 1463 N N . CYS A 1 188 ? -5.441 10.231 27.172 1.00 83.75 188 CYS A N 1
ATOM 1464 C CA . CYS A 1 188 ? -4.475 11.241 26.784 1.00 83.75 188 CYS A CA 1
ATOM 1465 C C . CYS A 1 188 ? -5.043 12.656 26.917 1.00 83.75 188 CYS A C 1
ATOM 1467 O O . CYS A 1 188 ? -6.230 12.915 26.710 1.00 83.75 188 CYS A O 1
ATOM 1469 N N . VAL A 1 189 ? -4.170 13.614 27.227 1.00 79.81 189 VAL A N 1
ATOM 1470 C CA . VAL A 1 189 ? -4.548 15.027 27.316 1.00 79.81 189 VAL A CA 1
ATOM 1471 C C . VAL A 1 189 ? -4.582 15.609 25.907 1.00 79.81 189 VAL A C 1
ATOM 1473 O O . VAL A 1 189 ? -3.552 15.660 25.237 1.00 79.81 189 VAL A O 1
ATOM 1476 N N . THR A 1 190 ? -5.764 16.043 25.461 1.00 73.31 190 THR A N 1
ATOM 1477 C CA . THR A 1 190 ? -5.960 16.722 24.168 1.00 73.31 190 THR A CA 1
ATOM 1478 C C . THR A 1 190 ? -5.742 18.227 24.329 1.00 73.31 190 THR A C 1
ATOM 1480 O O . THR A 1 190 ? -6.302 18.826 25.247 1.00 73.31 190 THR A O 1
ATOM 1483 N N . PHE A 1 191 ? -4.950 18.845 23.450 1.00 60.53 191 PHE A N 1
ATOM 1484 C CA . PHE A 1 191 ? -4.591 20.268 23.549 1.00 60.53 191 PHE A CA 1
ATOM 1485 C C . PHE A 1 191 ? -5.352 21.154 22.563 1.00 60.53 191 PHE A C 1
ATOM 1487 O O . PHE A 1 191 ? -5.792 22.243 22.933 1.00 60.53 191 PHE A O 1
ATOM 1494 N N . SER A 1 192 ? -5.518 20.709 21.318 1.00 65.44 192 SER A N 1
ATOM 1495 C CA . SER A 1 192 ? -6.228 21.469 20.289 1.00 65.44 192 SER A CA 1
ATOM 1496 C C . SER A 1 192 ? -6.730 20.575 19.158 1.00 65.44 192 SER A C 1
ATOM 1498 O O . SER A 1 192 ? -6.128 19.544 18.845 1.00 65.44 192 SER A O 1
ATOM 1500 N N . SER A 1 193 ? -7.827 21.010 18.536 1.00 62.81 193 SER A N 1
ATOM 1501 C CA . SER A 1 193 ? -8.295 20.537 17.239 1.00 62.81 193 SER A CA 1
ATOM 1502 C C . SER A 1 193 ? -8.290 21.709 16.257 1.00 62.81 193 SER A C 1
ATOM 1504 O O . SER A 1 193 ? -8.957 22.720 16.484 1.00 62.81 193 SER A O 1
ATOM 1506 N N . VAL A 1 194 ? -7.495 21.614 15.190 1.00 65.81 194 VAL A N 1
ATOM 1507 C CA . VAL A 1 194 ? -7.427 22.637 14.132 1.00 65.81 194 VAL A CA 1
ATOM 1508 C C . VAL A 1 194 ? -7.913 22.016 12.831 1.00 65.81 194 VAL A C 1
ATOM 1510 O O . VAL A 1 194 ? -7.365 21.022 12.368 1.00 65.81 194 VAL A O 1
ATOM 1513 N N . SER A 1 195 ? -8.962 22.586 12.243 1.00 62.28 195 SER A N 1
ATOM 1514 C CA . SER A 1 195 ? -9.455 22.187 10.922 1.00 62.28 195 SER A CA 1
ATOM 1515 C C . SER A 1 195 ? -8.704 22.909 9.802 1.00 62.28 195 SER A C 1
ATOM 1517 O O . SER A 1 195 ? -8.334 24.068 9.986 1.00 62.28 195 SER A O 1
ATOM 1519 N N . ASN A 1 196 ? -8.599 22.279 8.626 1.00 60.28 196 ASN A N 1
ATOM 1520 C CA . ASN A 1 196 ? -7.990 22.830 7.404 1.00 60.28 196 ASN A CA 1
ATOM 1521 C C . ASN A 1 196 ? -6.481 23.094 7.529 1.00 60.28 196 ASN A C 1
ATOM 1523 O O . ASN A 1 196 ? -6.011 24.179 7.187 1.00 60.28 196 ASN A O 1
ATOM 1527 N N . PHE A 1 197 ? -5.732 22.117 8.042 1.00 66.19 197 PHE A N 1
ATOM 1528 C CA . PHE A 1 197 ? -4.276 22.186 8.104 1.00 66.19 197 PHE A CA 1
ATOM 1529 C C . PHE A 1 197 ? -3.682 21.058 7.259 1.00 66.19 197 PHE A C 1
ATOM 1531 O O . PHE A 1 197 ? -3.930 19.882 7.514 1.00 66.19 197 PHE A O 1
ATOM 1538 N N . GLU A 1 198 ? -2.919 21.417 6.233 1.00 70.50 198 GLU A N 1
ATOM 1539 C CA . GLU A 1 198 ? -2.233 20.449 5.381 1.00 70.50 198 GLU A CA 1
ATOM 1540 C C . GLU A 1 198 ? -0.935 20.001 6.050 1.00 70.50 198 GLU A C 1
ATOM 1542 O O . GLU A 1 198 ? -0.077 20.810 6.403 1.00 70.50 198 GLU A O 1
ATOM 1547 N N . CYS A 1 199 ? -0.809 18.694 6.256 1.00 76.88 199 CYS A N 1
ATOM 1548 C CA . CYS A 1 199 ? 0.385 18.066 6.794 1.00 76.88 199 CYS A CA 1
ATOM 1549 C C . CYS A 1 199 ? 0.456 16.607 6.344 1.00 76.88 199 CYS A C 1
ATOM 1551 O O . CYS A 1 199 ? -0.560 15.998 6.001 1.00 76.88 199 CYS A O 1
ATOM 1553 N N . ILE A 1 200 ? 1.653 16.026 6.409 1.00 80.19 200 ILE A N 1
ATOM 1554 C CA . ILE A 1 200 ? 1.830 14.594 6.176 1.00 80.19 200 ILE A CA 1
ATOM 1555 C C . ILE A 1 200 ? 1.157 13.808 7.299 1.00 80.19 200 ILE A C 1
ATOM 1557 O O . ILE A 1 200 ? 1.439 14.023 8.483 1.00 80.19 200 ILE A O 1
ATOM 1561 N N . VAL A 1 201 ? 0.274 12.887 6.919 1.00 82.75 201 VAL A N 1
ATOM 1562 C CA . VAL A 1 201 ? -0.490 12.064 7.855 1.00 82.75 201 VAL A CA 1
ATOM 1563 C C . VAL A 1 201 ? 0.424 11.077 8.578 1.00 82.75 201 VAL A C 1
ATOM 1565 O O . VAL A 1 201 ? 1.232 10.370 7.976 1.00 82.75 201 VAL A O 1
ATOM 1568 N N . ALA A 1 202 ? 0.272 11.010 9.896 1.00 87.31 202 ALA A N 1
ATOM 1569 C CA . ALA A 1 202 ? 0.949 10.051 10.742 1.00 87.31 202 ALA A CA 1
ATOM 1570 C C . ALA A 1 202 ? 0.411 8.643 10.477 1.00 87.31 202 ALA A C 1
ATOM 1572 O O . ALA A 1 202 ? -0.800 8.404 10.507 1.00 87.31 202 ALA A O 1
ATOM 1573 N N . SER A 1 203 ? 1.325 7.705 10.270 1.00 90.75 203 SER A N 1
ATOM 1574 C CA . SER A 1 203 ? 1.003 6.295 10.090 1.00 90.75 203 SER A CA 1
ATOM 1575 C C . SER A 1 203 ? 1.734 5.462 11.128 1.00 90.75 203 SER A C 1
ATOM 1577 O O . SER A 1 203 ? 2.840 5.803 11.549 1.00 90.75 203 SER A O 1
ATOM 1579 N N . VAL A 1 204 ? 1.104 4.375 11.556 1.00 94.19 204 VAL A N 1
ATOM 1580 C CA . VAL A 1 204 ? 1.666 3.471 12.560 1.00 94.19 204 VAL A CA 1
ATOM 1581 C C . VAL A 1 204 ? 1.601 2.031 12.085 1.00 94.19 204 VAL A C 1
ATOM 1583 O O . VAL A 1 204 ? 0.759 1.680 11.262 1.00 94.19 204 VAL A O 1
ATOM 1586 N N . LEU A 1 205 ? 2.469 1.195 12.643 1.00 95.06 205 LEU A N 1
ATOM 1587 C CA . LEU A 1 205 ? 2.365 -0.260 12.612 1.00 95.06 205 LEU A CA 1
ATOM 1588 C C . LEU A 1 205 ? 2.301 -0.776 14.047 1.00 95.06 205 LEU A C 1
ATOM 1590 O O . LEU A 1 205 ? 3.234 -0.582 14.822 1.00 95.06 205 LEU A O 1
ATOM 1594 N N . CYS A 1 206 ? 1.221 -1.467 14.385 1.00 95.00 206 CYS A N 1
ATOM 1595 C CA . CYS A 1 206 ? 1.038 -2.105 15.679 1.00 95.00 206 CYS A CA 1
ATOM 1596 C C . CYS A 1 206 ? 1.663 -3.503 15.683 1.00 95.00 206 CYS A C 1
ATOM 1598 O O . CYS A 1 206 ? 1.365 -4.315 14.805 1.00 95.00 206 CYS A O 1
ATOM 1600 N N . TYR A 1 207 ? 2.480 -3.815 16.686 1.00 94.94 207 TYR A N 1
ATOM 1601 C CA . TYR A 1 207 ? 3.153 -5.108 16.804 1.00 94.94 207 TYR A CA 1
ATOM 1602 C C . TYR A 1 207 ? 3.184 -5.629 18.246 1.00 94.94 207 TYR A C 1
ATOM 1604 O O . TYR A 1 207 ? 3.099 -4.877 19.219 1.00 94.94 207 TYR A O 1
ATOM 1612 N N . GLU A 1 208 ? 3.331 -6.947 18.365 1.00 93.88 208 GLU A N 1
ATOM 1613 C CA . GLU A 1 208 ? 3.544 -7.667 19.622 1.00 93.88 208 GLU A CA 1
ATOM 1614 C C . GLU A 1 208 ? 4.950 -8.272 19.639 1.00 93.88 208 GLU A C 1
ATOM 1616 O O . GLU A 1 208 ? 5.444 -8.754 18.619 1.00 93.88 208 GLU A O 1
ATOM 1621 N N . GLY A 1 209 ? 5.581 -8.305 20.812 1.00 93.25 209 GLY A N 1
ATOM 1622 C CA . GLY A 1 209 ? 6.905 -8.903 20.975 1.00 93.25 209 GLY A CA 1
ATOM 1623 C C . GLY A 1 209 ? 8.037 -8.017 20.452 1.00 93.25 209 GLY A C 1
ATOM 1624 O O . GLY A 1 209 ? 8.186 -6.879 20.892 1.00 93.25 209 GLY A O 1
ATOM 1625 N N . GLN A 1 210 ? 8.887 -8.573 19.586 1.00 93.81 210 GLN A N 1
ATOM 1626 C CA . GLN A 1 210 ? 10.055 -7.871 19.051 1.00 93.81 210 GLN A CA 1
ATOM 1627 C C . GLN A 1 210 ? 9.649 -6.931 17.913 1.00 93.81 210 GLN A C 1
ATOM 1629 O O . GLN A 1 210 ? 8.877 -7.318 17.037 1.00 93.81 210 GLN A O 1
ATOM 1634 N N . GLU A 1 211 ? 10.210 -5.720 17.914 1.00 94.75 211 GLU A N 1
ATOM 1635 C CA . GLU A 1 211 ? 10.002 -4.748 16.843 1.00 94.75 211 GLU A CA 1
ATOM 1636 C C . GLU A 1 211 ? 10.393 -5.341 15.480 1.00 94.75 211 GLU A C 1
ATOM 1638 O O . GLU A 1 211 ? 11.505 -5.869 15.337 1.00 94.75 211 GLU A O 1
ATOM 1643 N N . PRO A 1 212 ? 9.490 -5.299 14.483 1.00 95.12 212 PRO A N 1
ATOM 1644 C CA . PRO A 1 212 ? 9.770 -5.875 13.182 1.00 95.12 212 PRO A CA 1
ATOM 1645 C C . PRO A 1 212 ? 10.833 -5.032 12.449 1.00 95.12 212 PRO A C 1
ATOM 1647 O O . PRO A 1 212 ? 10.721 -3.803 12.443 1.00 95.12 212 PRO A O 1
ATOM 1650 N N . PRO A 1 213 ? 11.845 -5.654 11.807 1.00 95.50 213 PRO A N 1
ATOM 1651 C CA . PRO A 1 213 ? 12.973 -4.933 11.211 1.00 95.50 213 PRO A CA 1
ATOM 1652 C C . PRO A 1 213 ? 12.535 -3.924 10.146 1.00 95.50 213 PRO A C 1
ATOM 1654 O O . PRO A 1 213 ? 11.786 -4.284 9.242 1.00 95.50 213 PRO A O 1
ATOM 1657 N N . GLY A 1 214 ? 13.000 -2.678 10.244 1.00 94.56 214 GLY A N 1
ATOM 1658 C CA . GLY A 1 214 ? 12.612 -1.597 9.332 1.00 94.56 214 GLY A CA 1
ATOM 1659 C C . GLY A 1 214 ? 13.306 -1.608 7.963 1.00 94.56 214 GLY A C 1
ATOM 1660 O O . GLY A 1 214 ? 14.056 -2.534 7.650 1.00 94.56 214 GLY A O 1
ATOM 1661 N N . PRO A 1 215 ? 13.090 -0.570 7.135 1.00 94.06 215 PRO A N 1
ATOM 1662 C CA . PRO A 1 215 ? 13.559 -0.495 5.744 1.00 94.06 215 PRO A CA 1
ATOM 1663 C C . PRO A 1 215 ? 15.067 -0.206 5.573 1.00 94.06 215 PRO A C 1
ATOM 1665 O O . PRO A 1 215 ? 15.508 0.252 4.518 1.00 94.06 215 PRO A O 1
ATOM 1668 N N . THR A 1 216 ? 15.902 -0.481 6.580 1.00 92.69 216 THR A N 1
ATOM 1669 C CA . THR A 1 216 ? 17.351 -0.215 6.508 1.00 92.69 216 THR A CA 1
ATOM 1670 C C . THR A 1 216 ? 18.065 -1.219 5.595 1.00 92.69 216 THR A C 1
ATOM 1672 O O . THR A 1 216 ? 17.576 -2.345 5.452 1.00 92.69 216 THR A O 1
ATOM 1675 N N . PRO A 1 217 ? 19.200 -0.858 4.953 1.00 91.44 217 PRO A N 1
ATOM 1676 C CA . PRO A 1 217 ? 20.038 -1.755 4.135 1.00 91.44 217 PRO A CA 1
ATOM 1677 C C . PRO A 1 217 ? 20.254 -3.157 4.716 1.00 91.44 217 PRO A C 1
ATOM 1679 O O . PRO A 1 217 ? 20.168 -4.148 3.997 1.00 91.44 217 PRO A O 1
ATOM 1682 N N . GLU A 1 218 ? 20.468 -3.252 6.026 1.00 91.06 218 GLU A N 1
ATOM 1683 C CA . GLU A 1 218 ? 20.781 -4.503 6.722 1.00 91.06 218 GLU A CA 1
ATOM 1684 C C . GLU A 1 218 ? 19.556 -5.403 6.929 1.00 91.06 218 GLU A C 1
ATOM 1686 O O . GLU A 1 218 ? 19.699 -6.619 7.048 1.00 91.06 218 GLU A O 1
ATOM 1691 N N . ASN A 1 219 ? 18.364 -4.809 6.997 1.00 93.75 219 ASN A N 1
ATOM 1692 C CA . ASN A 1 219 ? 17.141 -5.481 7.432 1.00 93.75 219 ASN A CA 1
ATOM 1693 C C . ASN A 1 219 ? 16.193 -5.826 6.276 1.00 93.75 219 ASN A C 1
ATOM 1695 O O . ASN A 1 219 ? 15.538 -6.866 6.316 1.00 93.75 219 ASN A O 1
ATOM 1699 N N . ALA A 1 220 ? 16.116 -4.979 5.247 1.00 95.12 220 ALA A N 1
ATOM 1700 C CA . ALA A 1 220 ? 15.179 -5.141 4.136 1.00 95.12 220 ALA A CA 1
ATOM 1701 C C . ALA A 1 220 ? 15.897 -5.618 2.861 1.00 95.12 220 ALA A C 1
ATOM 1703 O O . ALA A 1 220 ? 16.313 -4.815 2.031 1.00 95.12 220 ALA A O 1
ATOM 1704 N N . THR A 1 221 ? 16.087 -6.924 2.695 1.00 95.88 221 THR A N 1
ATOM 1705 C CA . THR A 1 221 ? 16.830 -7.489 1.544 1.00 95.88 221 THR A CA 1
ATOM 1706 C C . THR A 1 221 ? 15.965 -8.298 0.581 1.00 95.88 221 THR A C 1
ATOM 1708 O O . THR A 1 221 ? 16.428 -8.703 -0.486 1.00 95.88 221 THR A O 1
ATOM 1711 N N . GLU A 1 222 ? 14.699 -8.521 0.936 1.00 96.88 222 GLU A N 1
ATOM 1712 C CA . GLU A 1 222 ? 13.724 -9.225 0.106 1.00 96.88 222 GLU A CA 1
ATOM 1713 C C . GLU A 1 222 ? 13.040 -8.232 -0.848 1.00 96.88 222 GLU A C 1
ATOM 1715 O O . GLU A 1 222 ? 12.244 -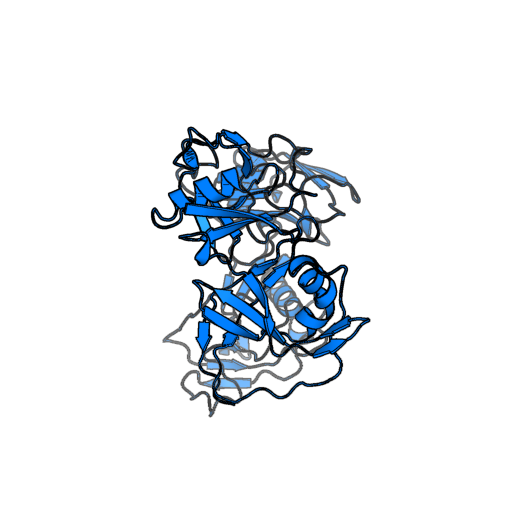7.393 -0.417 1.00 96.88 222 GLU A O 1
ATOM 1720 N N . TRP A 1 223 ? 13.333 -8.356 -2.144 1.00 97.25 223 TRP A N 1
ATOM 1721 C CA . TRP A 1 223 ? 12.721 -7.581 -3.226 1.00 97.25 223 TRP A CA 1
ATOM 1722 C C . TRP A 1 223 ? 11.871 -8.480 -4.120 1.00 97.25 223 TRP A C 1
ATOM 1724 O O . TRP A 1 223 ? 12.198 -9.651 -4.328 1.00 97.25 223 TRP A O 1
ATOM 1734 N N . ARG A 1 224 ? 10.800 -7.930 -4.690 1.00 96.19 224 ARG A N 1
ATOM 1735 C CA . ARG A 1 224 ? 9.985 -8.607 -5.702 1.00 96.19 224 ARG A CA 1
ATOM 1736 C C . ARG A 1 224 ? 9.408 -7.620 -6.708 1.00 96.19 224 ARG A C 1
ATOM 1738 O O . ARG A 1 224 ? 9.336 -6.421 -6.450 1.00 96.19 224 ARG A O 1
ATOM 1745 N N . ILE A 1 225 ? 8.955 -8.166 -7.830 1.00 93.94 225 ILE A N 1
ATOM 1746 C CA . ILE A 1 225 ? 8.115 -7.467 -8.798 1.00 93.94 225 ILE A CA 1
ATOM 1747 C C . ILE A 1 225 ? 6.779 -8.209 -8.840 1.00 93.94 225 ILE A C 1
ATOM 1749 O O . ILE A 1 225 ? 6.753 -9.406 -9.124 1.00 93.94 225 ILE A O 1
ATOM 1753 N N . GLU A 1 226 ? 5.689 -7.514 -8.530 1.00 90.38 226 GLU A N 1
ATOM 1754 C CA . GLU A 1 226 ? 4.318 -8.033 -8.599 1.00 90.38 226 GLU A CA 1
ATOM 1755 C C . GLU A 1 226 ? 3.515 -7.118 -9.525 1.00 90.38 226 GLU A C 1
ATOM 1757 O O . GLU A 1 226 ? 3.425 -5.922 -9.270 1.00 90.38 226 GLU A O 1
ATOM 1762 N N . ASP A 1 227 ? 3.007 -7.653 -10.639 1.00 84.62 227 ASP A N 1
ATOM 1763 C CA . ASP A 1 227 ? 2.324 -6.876 -11.688 1.00 84.62 227 ASP A CA 1
ATOM 1764 C C . ASP A 1 227 ? 3.103 -5.617 -12.118 1.00 84.62 227 ASP A C 1
ATOM 1766 O O . ASP A 1 227 ? 2.573 -4.508 -12.169 1.00 84.62 227 ASP A O 1
ATOM 1770 N N . SER A 1 228 ? 4.399 -5.800 -12.395 1.00 87.00 228 SER A N 1
ATOM 1771 C CA . SER A 1 228 ? 5.379 -4.745 -12.711 1.00 87.00 228 SER A CA 1
ATOM 1772 C C . SER A 1 228 ? 5.708 -3.783 -11.565 1.00 87.00 228 SER A C 1
ATOM 1774 O O . SER A 1 228 ? 6.692 -3.058 -11.675 1.00 87.00 228 SER A O 1
ATOM 1776 N N . VAL A 1 229 ? 4.966 -3.791 -10.456 1.00 91.38 229 VAL A N 1
ATOM 1777 C CA . VAL A 1 229 ? 5.232 -2.938 -9.293 1.00 91.38 229 VAL A CA 1
ATOM 1778 C C . VAL A 1 229 ? 6.414 -3.482 -8.504 1.00 91.38 229 VAL A C 1
ATOM 1780 O O . VAL A 1 229 ? 6.422 -4.641 -8.080 1.00 91.38 229 VAL A O 1
ATOM 1783 N N . VAL A 1 230 ? 7.408 -2.625 -8.274 1.00 96.12 230 VAL A N 1
ATOM 1784 C CA . VAL A 1 230 ? 8.577 -2.960 -7.462 1.00 96.12 230 VAL A CA 1
ATOM 1785 C C . VAL A 1 230 ? 8.211 -2.856 -5.992 1.00 96.12 230 VAL A C 1
ATOM 1787 O O . VAL A 1 230 ? 7.730 -1.822 -5.521 1.00 96.12 230 VAL A O 1
ATOM 1790 N N . GLN A 1 231 ? 8.463 -3.935 -5.258 1.00 97.06 231 GLN A N 1
ATOM 1791 C CA . GLN A 1 231 ? 8.204 -3.998 -3.831 1.00 97.06 231 GLN A CA 1
ATOM 1792 C C . GLN A 1 231 ? 9.408 -4.523 -3.063 1.00 97.06 231 GLN A C 1
ATOM 1794 O O . GLN A 1 231 ? 10.147 -5.396 -3.521 1.00 97.06 231 GLN A O 1
ATOM 1799 N N . ILE A 1 232 ? 9.546 -4.020 -1.846 1.00 97.44 232 ILE A N 1
ATOM 1800 C CA . ILE A 1 232 ? 10.531 -4.452 -0.864 1.00 97.44 232 ILE A CA 1
ATOM 1801 C C . ILE A 1 232 ? 9.809 -4.799 0.432 1.00 97.44 232 ILE A C 1
ATOM 1803 O O . ILE A 1 232 ? 8.773 -4.216 0.763 1.00 97.44 232 ILE A O 1
ATOM 1807 N N . LYS A 1 233 ? 10.322 -5.784 1.163 1.00 96.81 233 LYS A N 1
ATOM 1808 C CA . LYS A 1 233 ? 9.750 -6.180 2.446 1.00 96.81 233 LYS A CA 1
ATOM 1809 C C . LYS A 1 233 ? 10.458 -5.465 3.589 1.00 96.81 233 LYS A C 1
ATOM 1811 O O . LYS A 1 233 ? 11.652 -5.659 3.804 1.00 96.81 233 LYS A O 1
ATOM 1816 N N . ALA A 1 234 ? 9.700 -4.686 4.347 1.00 96.19 234 ALA A N 1
ATOM 1817 C CA . ALA A 1 234 ? 10.150 -4.022 5.562 1.00 96.19 234 ALA A CA 1
ATOM 1818 C C . ALA A 1 234 ? 9.045 -4.100 6.615 1.00 96.19 234 ALA A C 1
ATOM 1820 O O . ALA A 1 234 ? 7.861 -4.194 6.301 1.00 96.19 234 ALA A O 1
ATOM 1821 N N . HIS A 1 235 ? 9.436 -4.147 7.881 1.00 95.19 235 HIS A N 1
ATOM 1822 C CA . HIS A 1 235 ? 8.546 -4.372 9.014 1.00 95.19 235 HIS A CA 1
ATOM 1823 C C . HIS A 1 235 ? 7.633 -5.610 8.871 1.00 95.19 235 HIS A C 1
ATOM 1825 O O . HIS A 1 235 ? 6.520 -5.652 9.392 1.00 95.19 235 HIS A O 1
ATOM 1831 N N . GLY A 1 236 ? 8.098 -6.636 8.149 1.00 93.56 236 GLY A N 1
ATOM 1832 C CA . GLY A 1 236 ? 7.317 -7.841 7.850 1.00 93.56 236 GLY A CA 1
ATOM 1833 C C . GLY A 1 236 ? 6.226 -7.661 6.785 1.00 93.56 236 GLY A C 1
ATOM 1834 O O . GLY A 1 236 ? 5.500 -8.615 6.513 1.00 93.56 236 GLY A O 1
ATOM 1835 N N . LEU A 1 237 ? 6.129 -6.485 6.160 1.00 94.25 237 LEU A N 1
ATOM 1836 C CA . LEU A 1 237 ? 5.115 -6.120 5.174 1.00 94.25 237 LEU A CA 1
ATOM 1837 C C . LEU A 1 237 ? 5.756 -5.787 3.823 1.00 94.25 237 LEU A C 1
ATOM 1839 O O . LEU A 1 237 ? 6.828 -5.184 3.751 1.00 94.25 237 LEU A O 1
ATOM 1843 N N . TRP A 1 238 ? 5.072 -6.139 2.738 1.00 95.31 238 TRP A N 1
ATOM 1844 C CA . TRP A 1 238 ? 5.448 -5.683 1.403 1.00 95.31 238 TRP A CA 1
ATOM 1845 C C . TRP A 1 238 ? 4.988 -4.245 1.192 1.00 95.31 238 TRP A C 1
ATOM 1847 O O . TRP A 1 238 ? 3.833 -3.919 1.462 1.00 95.31 238 TRP A O 1
ATOM 1857 N N . GLY A 1 239 ? 5.893 -3.406 0.702 1.00 94.50 239 GLY A N 1
ATOM 1858 C CA . GLY A 1 239 ? 5.598 -2.027 0.339 1.00 94.50 239 GLY A CA 1
ATOM 1859 C C . GLY A 1 239 ? 6.305 -1.616 -0.944 1.00 94.50 239 GLY A C 1
ATOM 1860 O O . GLY A 1 239 ? 7.253 -2.272 -1.379 1.00 94.50 239 GLY A O 1
ATOM 1861 N N . THR A 1 240 ? 5.806 -0.557 -1.569 1.00 94.69 240 THR A N 1
ATOM 1862 C CA . THR A 1 240 ? 6.299 -0.006 -2.829 1.00 94.69 240 THR A CA 1
ATOM 1863 C C . THR A 1 240 ? 7.571 0.814 -2.643 1.00 94.69 240 THR A C 1
ATOM 1865 O O . THR A 1 240 ? 7.968 1.177 -1.532 1.00 94.69 240 THR A O 1
ATOM 1868 N N . VAL A 1 241 ? 8.196 1.131 -3.771 1.00 95.19 241 VAL A N 1
ATOM 1869 C CA . VAL A 1 241 ? 9.363 2.007 -3.877 1.00 95.19 241 VAL A CA 1
ATOM 1870 C C . VAL A 1 241 ? 8.958 3.238 -4.682 1.00 95.19 241 VAL A C 1
ATOM 1872 O O . VAL A 1 241 ? 8.214 3.106 -5.653 1.00 95.19 241 VAL A O 1
ATOM 1875 N N . CYS A 1 242 ? 9.387 4.424 -4.263 1.00 93.38 242 CYS A N 1
ATOM 1876 C CA . CYS A 1 242 ? 9.191 5.642 -5.040 1.00 93.38 242 CYS A CA 1
ATOM 1877 C C . CYS A 1 242 ? 10.068 5.616 -6.298 1.00 93.38 242 CYS A C 1
ATOM 1879 O O . CYS A 1 242 ? 11.177 5.081 -6.273 1.00 93.38 242 CYS A O 1
ATOM 1881 N N . SER A 1 243 ? 9.592 6.191 -7.400 1.00 92.06 243 SER A N 1
ATOM 1882 C CA . SER A 1 243 ? 10.350 6.215 -8.654 1.00 92.06 243 SER A CA 1
ATOM 1883 C C . SER A 1 243 ? 11.449 7.296 -8.702 1.00 92.06 243 SER A C 1
ATOM 1885 O O . SER A 1 243 ? 12.139 7.445 -9.711 1.00 92.06 243 SER A O 1
ATOM 1887 N N . ASN A 1 244 ? 11.670 8.027 -7.604 1.00 90.81 244 ASN A N 1
ATOM 1888 C CA . ASN A 1 244 ? 12.738 9.016 -7.516 1.00 90.81 244 ASN A CA 1
ATOM 1889 C C . ASN A 1 244 ? 14.105 8.334 -7.738 1.00 90.81 244 ASN A C 1
ATOM 1891 O O . ASN A 1 244 ? 14.465 7.364 -7.067 1.00 90.81 244 ASN A O 1
ATOM 1895 N N . GLU A 1 245 ? 14.848 8.822 -8.733 1.00 91.12 245 GLU A N 1
ATOM 1896 C CA . GLU A 1 245 ? 16.103 8.234 -9.235 1.00 91.12 245 GLU A CA 1
ATOM 1897 C C . GLU A 1 245 ? 15.981 6.781 -9.760 1.00 91.12 245 GLU A C 1
ATOM 1899 O O . GLU A 1 245 ? 16.987 6.102 -9.993 1.00 91.12 245 GLU A O 1
ATOM 1904 N N . TRP A 1 246 ? 14.762 6.301 -10.028 1.00 93.25 246 TRP A N 1
ATOM 1905 C CA . TRP A 1 246 ? 14.497 4.963 -10.555 1.00 93.25 246 TRP A CA 1
ATOM 1906 C C . TRP A 1 246 ? 14.824 4.879 -12.051 1.00 93.25 246 TRP A C 1
ATOM 1908 O O . TRP A 1 246 ? 14.031 5.230 -12.920 1.00 93.25 246 TRP A O 1
ATOM 1918 N N . THR A 1 247 ? 16.036 4.426 -12.367 1.00 92.12 247 THR A N 1
ATOM 1919 C CA . THR A 1 247 ? 16.557 4.378 -13.745 1.00 92.12 247 THR A CA 1
ATOM 1920 C C . THR A 1 247 ? 16.607 2.959 -14.313 1.00 92.12 247 THR A C 1
ATOM 1922 O O . THR A 1 247 ? 16.638 1.980 -13.567 1.00 92.12 247 THR A O 1
ATOM 1925 N N . ASN A 1 248 ? 16.718 2.822 -15.644 1.00 91.12 248 ASN A N 1
ATOM 1926 C CA . ASN A 1 248 ? 16.917 1.520 -16.309 1.00 91.12 248 ASN A CA 1
ATOM 1927 C C . ASN A 1 248 ? 18.136 0.760 -15.763 1.00 91.12 248 ASN A C 1
ATOM 1929 O O . ASN A 1 248 ? 18.127 -0.468 -15.710 1.00 91.12 248 ASN A O 1
ATOM 1933 N N . THR A 1 249 ? 19.171 1.474 -15.308 1.00 93.44 249 THR A N 1
ATOM 1934 C CA . THR A 1 249 ? 20.315 0.876 -14.609 1.00 93.44 249 THR A CA 1
ATOM 1935 C C . THR A 1 249 ? 19.867 0.156 -13.341 1.00 93.44 249 THR A C 1
ATOM 1937 O O . THR A 1 249 ? 20.178 -1.020 -13.156 1.00 93.44 249 THR A O 1
ATOM 1940 N N . VAL A 1 250 ? 19.100 0.841 -12.490 1.00 96.00 250 VAL A N 1
ATOM 1941 C CA . VAL A 1 250 ? 18.580 0.286 -11.235 1.00 96.00 250 VAL A CA 1
ATOM 1942 C C . VAL A 1 250 ? 17.635 -0.884 -11.520 1.00 96.00 250 VAL A C 1
ATOM 1944 O O . VAL A 1 250 ? 17.809 -1.962 -10.952 1.00 96.00 250 VAL A O 1
ATOM 1947 N N . ALA A 1 251 ? 16.703 -0.724 -12.465 1.00 94.31 251 ALA A N 1
ATOM 1948 C CA . ALA A 1 251 ? 15.797 -1.796 -12.873 1.00 94.31 251 ALA A CA 1
ATOM 1949 C C . ALA A 1 251 ? 16.551 -3.013 -13.433 1.00 94.31 251 ALA A C 1
ATOM 1951 O O . ALA A 1 251 ? 16.207 -4.147 -13.116 1.00 94.31 251 ALA A O 1
ATOM 1952 N N . THR A 1 252 ? 17.618 -2.809 -14.210 1.00 93.06 252 THR A N 1
ATOM 1953 C CA . THR A 1 252 ? 18.453 -3.903 -14.732 1.00 93.06 252 THR A CA 1
ATOM 1954 C C . THR A 1 252 ? 19.150 -4.669 -13.607 1.00 93.06 252 THR A C 1
ATOM 1956 O O . THR A 1 252 ? 19.176 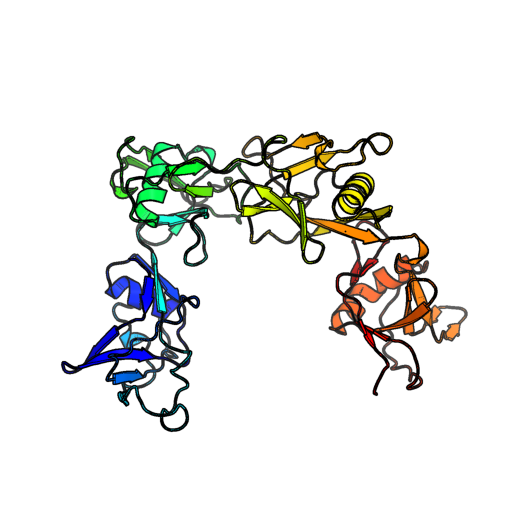-5.902 -13.635 1.00 93.06 252 THR A O 1
ATOM 1959 N N . VAL A 1 253 ? 19.688 -3.969 -12.603 1.00 95.81 253 VAL A N 1
ATOM 1960 C CA . VAL A 1 253 ? 20.282 -4.602 -11.413 1.00 95.81 253 VAL A CA 1
ATOM 1961 C C . VAL A 1 253 ? 19.223 -5.387 -10.630 1.00 95.81 253 VAL A C 1
ATOM 1963 O O . VAL A 1 253 ? 19.460 -6.544 -10.272 1.00 95.81 253 VAL A O 1
ATOM 1966 N N . LEU A 1 254 ? 18.032 -4.815 -10.422 1.00 96.31 254 LEU A N 1
ATOM 1967 C CA . LEU A 1 254 ? 16.918 -5.505 -9.766 1.00 96.31 254 LEU A CA 1
ATOM 1968 C C . LEU A 1 254 ? 16.505 -6.769 -10.534 1.00 96.31 254 LEU A C 1
ATOM 1970 O O . LEU A 1 254 ? 16.402 -7.840 -9.939 1.00 96.31 254 LEU A O 1
ATOM 1974 N N . CYS A 1 255 ? 16.308 -6.671 -11.849 1.00 94.62 255 CYS A N 1
ATOM 1975 C CA . CYS A 1 255 ? 15.903 -7.796 -12.690 1.00 94.62 255 CYS A CA 1
ATOM 1976 C C . CYS A 1 255 ? 16.900 -8.957 -12.603 1.00 94.62 255 CYS A C 1
ATOM 1978 O O . CYS A 1 255 ? 16.485 -10.098 -12.402 1.00 94.62 255 CYS A O 1
ATOM 1980 N N . LYS A 1 256 ? 18.206 -8.660 -12.665 1.00 93.44 256 LYS A N 1
ATOM 1981 C CA . LYS A 1 256 ? 19.280 -9.650 -12.474 1.00 93.44 256 LYS A CA 1
ATOM 1982 C C . LYS A 1 256 ? 19.266 -10.276 -11.078 1.00 93.44 256 LYS A C 1
ATOM 1984 O O . LYS A 1 256 ? 19.571 -11.458 -10.941 1.00 93.44 256 LYS A O 1
ATOM 1989 N N . THR A 1 257 ? 18.903 -9.495 -10.058 1.00 93.56 257 THR A N 1
ATOM 1990 C CA . THR A 1 257 ? 18.788 -9.979 -8.672 1.00 93.56 257 THR A CA 1
ATOM 1991 C C . THR A 1 257 ? 17.615 -10.950 -8.518 1.00 93.56 257 THR A C 1
ATOM 1993 O O . THR A 1 257 ? 17.748 -11.981 -7.864 1.00 93.56 257 THR A O 1
ATOM 1996 N N . ILE A 1 258 ? 16.471 -10.647 -9.139 1.00 93.50 258 ILE A N 1
ATOM 1997 C CA . ILE A 1 258 ? 15.264 -11.487 -9.077 1.00 93.50 258 ILE A CA 1
ATOM 1998 C C . ILE A 1 258 ? 15.456 -12.794 -9.853 1.00 93.50 258 ILE A C 1
ATOM 2000 O O . ILE A 1 258 ? 15.004 -13.849 -9.408 1.00 93.50 258 ILE A O 1
ATOM 2004 N N . SER A 1 259 ? 16.113 -12.743 -11.012 1.00 92.12 259 SER A N 1
ATOM 2005 C CA . SER A 1 259 ? 16.476 -13.934 -11.776 1.00 92.12 259 SER A CA 1
ATOM 2006 C C . SER A 1 259 ? 17.738 -13.698 -12.590 1.00 92.12 259 SER A C 1
ATOM 2008 O O . SER A 1 259 ? 17.839 -12.739 -13.354 1.00 92.12 259 SER A O 1
ATOM 2010 N N . THR A 1 260 ? 18.662 -14.653 -12.512 1.00 90.06 260 THR A N 1
ATOM 2011 C CA . THR A 1 260 ? 19.913 -14.642 -13.280 1.00 90.06 260 THR A CA 1
ATOM 2012 C C . THR A 1 260 ? 19.705 -14.783 -14.790 1.00 90.06 260 THR A C 1
ATOM 2014 O O . THR A 1 260 ? 20.643 -14.566 -15.554 1.00 90.06 260 THR A O 1
ATOM 2017 N N . GLU A 1 261 ? 18.497 -15.141 -15.237 1.00 91.81 261 GLU A N 1
ATOM 2018 C CA . GLU A 1 261 ? 18.149 -15.197 -16.659 1.00 91.81 261 GLU A CA 1
ATOM 2019 C C . GLU A 1 261 ? 17.873 -13.816 -17.259 1.00 91.81 261 GLU A C 1
ATOM 2021 O O . GLU A 1 261 ? 17.993 -13.654 -18.473 1.00 91.81 261 GLU A O 1
ATOM 2026 N N . TYR A 1 262 ? 17.488 -12.830 -16.444 1.00 92.06 262 TYR A N 1
ATOM 2027 C CA . TYR A 1 262 ? 17.222 -11.483 -16.931 1.00 92.06 262 TYR A CA 1
ATOM 2028 C C . TYR A 1 262 ? 18.521 -10.712 -17.109 1.00 92.06 262 TYR A C 1
ATOM 2030 O O . TYR A 1 262 ? 19.370 -10.670 -16.221 1.00 92.06 262 TYR A O 1
ATOM 2038 N N . THR A 1 263 ? 18.671 -10.069 -18.262 1.00 90.75 263 THR A N 1
ATOM 2039 C CA . THR A 1 263 ? 19.859 -9.262 -18.573 1.00 90.75 263 THR A CA 1
ATOM 2040 C C . THR A 1 263 ? 19.527 -7.799 -18.825 1.00 90.75 263 THR A C 1
ATOM 2042 O O . THR A 1 263 ? 20.426 -6.961 -18.729 1.00 90.75 263 THR A O 1
ATOM 2045 N N . ILE A 1 264 ? 18.250 -7.497 -19.072 1.00 89.00 264 ILE A N 1
ATOM 2046 C CA . ILE A 1 264 ? 17.729 -6.169 -19.390 1.00 89.00 264 ILE A CA 1
ATOM 2047 C C . ILE A 1 264 ? 16.589 -5.847 -18.425 1.00 89.00 264 ILE A C 1
ATOM 2049 O O . ILE A 1 264 ? 15.701 -6.678 -18.215 1.00 89.00 264 ILE A O 1
ATOM 2053 N N . GLY A 1 265 ? 16.620 -4.644 -17.854 1.00 89.88 265 GLY A N 1
ATOM 2054 C CA . GLY A 1 265 ? 15.538 -4.089 -17.054 1.00 89.88 265 GLY A CA 1
ATOM 2055 C C . GLY A 1 265 ? 15.180 -2.679 -17.510 1.00 89.88 265 GLY A C 1
ATOM 2056 O O . GLY A 1 265 ? 16.066 -1.849 -17.714 1.00 89.88 265 GLY A O 1
ATOM 2057 N N . PHE A 1 266 ? 13.886 -2.409 -17.635 1.00 88.38 266 PHE A N 1
ATOM 2058 C CA . PHE A 1 266 ? 13.360 -1.068 -17.879 1.00 88.38 266 PHE A CA 1
ATOM 2059 C C . PHE A 1 266 ? 12.662 -0.547 -16.630 1.00 88.38 266 PHE A C 1
ATOM 2061 O O . PHE A 1 266 ? 11.930 -1.290 -15.973 1.00 88.38 266 PHE A O 1
ATOM 2068 N N . ALA A 1 267 ? 12.922 0.714 -16.315 1.00 89.75 267 ALA A N 1
ATOM 2069 C CA . ALA A 1 267 ? 12.325 1.461 -15.227 1.00 89.75 267 ALA A CA 1
ATOM 2070 C C . ALA A 1 267 ? 11.195 2.334 -15.762 1.00 89.75 267 ALA A C 1
ATOM 2072 O O . ALA A 1 267 ? 11.332 2.966 -16.806 1.00 89.75 267 ALA A O 1
ATOM 2073 N N . GLU A 1 268 ? 10.102 2.392 -15.014 1.00 85.88 268 GLU A N 1
ATOM 2074 C CA . GLU A 1 268 ? 8.989 3.288 -15.295 1.00 85.88 268 GLU A CA 1
ATOM 2075 C C . GLU A 1 268 ? 8.356 3.747 -13.978 1.00 85.88 268 GLU A C 1
ATOM 2077 O O . GLU A 1 268 ? 8.684 3.228 -12.906 1.00 85.88 268 GLU A O 1
ATOM 2082 N N . ALA A 1 269 ? 7.455 4.718 -14.065 1.00 85.44 269 ALA A N 1
ATOM 2083 C CA . ALA A 1 269 ? 6.730 5.261 -12.935 1.00 85.44 269 ALA A CA 1
ATOM 2084 C C . ALA A 1 269 ? 5.217 5.171 -13.136 1.00 85.44 269 ALA A C 1
ATOM 2086 O O . ALA A 1 269 ? 4.708 5.334 -14.248 1.00 85.44 269 ALA A O 1
ATOM 2087 N N . ASP A 1 270 ? 4.497 4.961 -12.040 1.00 82.19 270 ASP A N 1
ATOM 2088 C CA . ASP A 1 270 ? 3.044 4.999 -11.985 1.00 82.19 270 ASP A CA 1
ATOM 2089 C C . ASP A 1 270 ? 2.571 6.031 -10.962 1.00 82.19 270 ASP A C 1
ATOM 2091 O O . ASP A 1 270 ? 2.747 5.866 -9.758 1.00 82.19 270 ASP A O 1
ATOM 2095 N N . ASN A 1 271 ? 1.916 7.086 -11.440 1.00 79.00 271 ASN A N 1
ATOM 2096 C CA . ASN A 1 271 ? 1.472 8.200 -10.601 1.00 79.00 271 ASN A CA 1
ATOM 2097 C C . ASN A 1 271 ? 0.217 7.882 -9.766 1.00 79.00 271 ASN A C 1
ATOM 2099 O O . ASN A 1 271 ? -0.364 8.778 -9.150 1.00 79.00 271 ASN A O 1
ATOM 2103 N N . ARG A 1 272 ? -0.258 6.631 -9.757 1.00 77.81 272 ARG A N 1
ATOM 2104 C CA . ARG A 1 272 ? -1.317 6.202 -8.839 1.00 77.81 272 ARG A CA 1
ATOM 2105 C C . ARG A 1 272 ? -0.822 6.255 -7.394 1.00 77.81 272 ARG A C 1
ATOM 2107 O O . ARG A 1 272 ? 0.306 5.882 -7.088 1.00 77.81 272 ARG A O 1
ATOM 2114 N N . LEU A 1 273 ? -1.713 6.654 -6.488 1.00 75.38 273 LEU A N 1
ATOM 2115 C CA . LEU A 1 273 ? -1.448 6.561 -5.054 1.00 75.38 273 LEU A CA 1
ATOM 2116 C C . LEU A 1 273 ? -1.334 5.082 -4.647 1.00 75.38 273 LEU A C 1
ATOM 2118 O O . LEU A 1 273 ? -2.195 4.282 -5.034 1.00 75.38 273 LEU A O 1
ATOM 2122 N N . PRO A 1 274 ? -0.307 4.698 -3.870 1.00 79.25 274 PRO A N 1
ATOM 2123 C CA . PRO A 1 274 ? -0.144 3.321 -3.435 1.00 79.25 274 PRO A CA 1
ATOM 2124 C C . PRO A 1 274 ? -1.224 2.952 -2.412 1.00 79.25 274 PRO A C 1
ATOM 2126 O O . PRO A 1 274 ? -1.567 3.729 -1.524 1.00 79.25 274 PRO A O 1
ATOM 2129 N N . THR A 1 275 ? -1.752 1.733 -2.522 1.00 79.50 275 THR A N 1
ATOM 2130 C CA . THR A 1 275 ? -2.699 1.157 -1.548 1.00 79.50 275 THR A CA 1
ATOM 2131 C C . THR A 1 275 ? -1.998 0.409 -0.410 1.00 79.50 275 THR A C 1
ATOM 2133 O O . THR A 1 275 ? -2.636 -0.026 0.545 1.00 79.50 275 THR A O 1
ATOM 2136 N N . VAL A 1 276 ? -0.680 0.246 -0.516 1.00 87.12 276 VAL A N 1
ATOM 2137 C CA . VAL A 1 276 ? 0.210 -0.404 0.453 1.00 87.12 276 VAL A CA 1
ATOM 2138 C C . VAL A 1 276 ? 1.294 0.597 0.886 1.00 87.12 276 VAL A C 1
ATOM 2140 O O . VAL A 1 276 ? 1.425 1.638 0.241 1.00 87.12 276 VAL A O 1
ATOM 2143 N N . PRO A 1 277 ? 2.065 0.330 1.957 1.00 91.50 277 PRO A N 1
ATOM 2144 C CA . PRO A 1 277 ? 3.133 1.231 2.386 1.00 91.50 277 PRO A CA 1
ATOM 2145 C C . PRO A 1 277 ? 4.146 1.517 1.275 1.00 91.50 277 PRO A C 1
ATOM 2147 O O . PRO A 1 277 ? 4.441 0.628 0.483 1.00 91.50 277 PRO A O 1
ATOM 2150 N N . MET A 1 278 ? 4.752 2.699 1.275 1.00 92.50 278 MET A N 1
ATOM 2151 C CA . MET A 1 278 ? 5.948 3.009 0.497 1.00 92.50 278 MET A CA 1
ATOM 2152 C C . MET A 1 278 ? 7.159 3.052 1.428 1.00 92.50 278 MET A C 1
ATOM 2154 O O . MET A 1 278 ? 7.179 3.834 2.373 1.00 92.50 278 MET A O 1
ATOM 2158 N N . TRP A 1 279 ? 8.160 2.202 1.191 1.00 94.75 279 TRP A N 1
ATOM 2159 C CA . TRP A 1 279 ? 9.278 2.030 2.130 1.00 94.75 279 TRP A CA 1
ATOM 2160 C C . TRP A 1 279 ? 10.547 2.781 1.752 1.00 94.75 279 TRP A C 1
ATOM 2162 O O . TRP A 1 279 ? 11.332 3.133 2.629 1.00 94.75 279 TRP A O 1
ATOM 2172 N N . ILE A 1 280 ? 10.776 2.977 0.457 1.00 94.50 280 ILE A N 1
ATOM 2173 C CA . ILE A 1 280 ? 12.035 3.501 -0.074 1.00 94.50 280 ILE A CA 1
ATOM 2174 C C . ILE A 1 280 ? 11.735 4.731 -0.921 1.00 94.50 280 ILE A C 1
ATOM 2176 O O . ILE A 1 280 ? 10.846 4.689 -1.774 1.00 94.50 280 ILE A O 1
ATOM 2180 N N . ASN A 1 281 ? 12.490 5.798 -0.671 1.00 92.31 281 ASN A N 1
ATOM 2181 C CA . ASN A 1 281 ? 12.374 7.076 -1.359 1.00 92.31 281 ASN A CA 1
ATOM 2182 C C . ASN A 1 281 ? 13.193 7.094 -2.651 1.00 92.31 281 ASN A C 1
ATOM 2184 O O . ASN A 1 281 ? 12.663 7.397 -3.704 1.00 92.31 281 ASN A O 1
ATOM 2188 N N . SER A 1 282 ? 14.471 6.725 -2.610 1.00 93.00 282 SER A N 1
ATOM 2189 C CA . SER A 1 282 ? 15.276 6.628 -3.830 1.00 93.00 282 SER A CA 1
ATOM 2190 C C . SER A 1 282 ? 16.209 5.432 -3.804 1.00 93.00 282 SER A C 1
ATOM 2192 O O . SER A 1 282 ? 16.579 4.928 -2.736 1.00 93.00 282 SER A O 1
ATOM 2194 N N . VAL A 1 283 ? 16.581 4.966 -4.996 1.00 95.50 283 VAL A N 1
ATOM 2195 C CA . VAL A 1 283 ? 17.557 3.892 -5.189 1.00 95.50 283 VAL A CA 1
ATOM 2196 C C . VAL A 1 283 ? 18.523 4.299 -6.291 1.00 95.50 283 VAL A C 1
ATOM 2198 O O . VAL A 1 283 ? 18.108 4.587 -7.407 1.00 95.50 283 VAL A O 1
ATOM 2201 N N . THR A 1 284 ? 19.821 4.256 -6.001 1.00 94.81 284 THR A N 1
ATOM 2202 C CA . THR A 1 284 ? 20.885 4.539 -6.969 1.00 94.81 284 THR A CA 1
ATOM 2203 C C . THR A 1 284 ? 21.923 3.428 -6.980 1.00 94.81 284 THR A C 1
ATOM 2205 O O . THR A 1 284 ? 22.446 3.008 -5.945 1.00 94.81 284 THR A O 1
ATOM 2208 N N . CYS A 1 285 ? 22.233 2.941 -8.179 1.00 94.94 285 CYS A N 1
ATOM 2209 C CA . CYS A 1 285 ? 23.181 1.855 -8.410 1.00 94.94 285 CYS A CA 1
ATOM 2210 C C . CYS A 1 285 ? 24.321 2.322 -9.318 1.00 94.94 285 CYS A C 1
ATOM 2212 O O . CYS A 1 285 ? 24.098 3.105 -10.244 1.00 94.94 285 CYS A O 1
ATOM 2214 N N . ASP A 1 286 ? 25.520 1.781 -9.103 1.00 89.94 286 ASP A N 1
ATOM 2215 C CA . ASP A 1 286 ? 26.630 1.918 -10.045 1.00 89.94 286 ASP A CA 1
ATOM 2216 C C . ASP A 1 286 ? 26.509 0.823 -11.115 1.00 89.94 286 ASP A C 1
ATOM 2218 O O . ASP A 1 286 ? 26.640 -0.369 -10.825 1.00 89.94 286 ASP A O 1
ATOM 2222 N N . ALA A 1 287 ? 26.237 1.235 -12.355 1.00 73.00 287 ALA A N 1
ATOM 2223 C CA . ALA A 1 287 ? 25.970 0.334 -13.474 1.00 73.00 287 ALA A CA 1
ATOM 2224 C C . ALA A 1 287 ? 27.084 -0.698 -13.711 1.00 73.00 287 ALA A C 1
ATOM 2226 O O . ALA A 1 287 ? 26.794 -1.832 -14.097 1.00 73.00 287 ALA A O 1
ATOM 2227 N N . ASP A 1 288 ? 28.342 -0.312 -13.481 1.00 76.25 288 ASP A N 1
ATOM 2228 C CA . ASP A 1 288 ? 29.503 -1.128 -13.842 1.00 76.25 288 ASP A CA 1
ATOM 2229 C C . ASP A 1 288 ? 29.938 -2.068 -12.710 1.00 76.25 288 ASP A C 1
ATOM 2231 O O . ASP A 1 288 ? 30.581 -3.090 -12.959 1.00 76.25 288 ASP A O 1
ATOM 2235 N N . ASN A 1 289 ? 29.570 -1.751 -11.465 1.00 81.00 289 ASN A N 1
ATOM 2236 C CA . ASN A 1 289 ? 30.090 -2.430 -10.277 1.00 81.00 289 ASN A CA 1
ATOM 2237 C C . ASN A 1 289 ? 29.018 -3.143 -9.446 1.00 81.00 289 ASN A C 1
ATOM 2239 O O . ASN A 1 289 ? 29.362 -3.890 -8.526 1.00 81.00 289 ASN A O 1
ATOM 2243 N N . THR A 1 290 ? 27.733 -2.942 -9.743 1.00 87.88 290 THR A N 1
ATOM 2244 C CA . THR A 1 290 ? 26.643 -3.505 -8.943 1.00 87.88 290 THR A CA 1
ATOM 2245 C C . THR A 1 290 ? 25.966 -4.691 -9.634 1.00 87.88 290 THR A C 1
ATOM 2247 O O . THR A 1 290 ? 25.461 -4.590 -10.748 1.00 87.88 290 THR A O 1
ATOM 2250 N N . THR A 1 291 ? 25.933 -5.836 -8.945 1.00 87.19 291 THR A N 1
ATOM 2251 C CA . THR A 1 291 ? 25.288 -7.077 -9.427 1.00 87.19 291 THR A CA 1
ATOM 2252 C C . THR A 1 291 ? 24.073 -7.500 -8.602 1.00 87.19 291 THR A C 1
ATOM 2254 O O . THR A 1 291 ? 23.313 -8.353 -9.048 1.00 87.19 291 THR A O 1
ATOM 2257 N N . ASP A 1 292 ? 23.877 -6.883 -7.436 1.00 91.94 292 ASP A N 1
ATOM 2258 C CA . ASP A 1 292 ? 22.780 -7.140 -6.504 1.00 91.94 292 ASP A CA 1
ATOM 2259 C C . ASP A 1 292 ? 22.180 -5.796 -6.075 1.00 91.94 292 ASP A C 1
ATOM 2261 O O . ASP A 1 292 ? 22.914 -4.885 -5.679 1.00 91.94 292 ASP A O 1
ATOM 2265 N N . ILE A 1 293 ? 20.853 -5.668 -6.145 1.00 95.50 293 ILE A N 1
ATOM 2266 C CA . ILE A 1 293 ? 20.123 -4.446 -5.773 1.00 95.50 293 ILE A CA 1
ATOM 2267 C C . ILE A 1 293 ? 20.382 -4.027 -4.317 1.00 95.50 293 ILE A C 1
ATOM 2269 O O . ILE A 1 293 ? 20.323 -2.845 -3.992 1.00 95.50 293 ILE A O 1
ATOM 2273 N N . ASN A 1 294 ? 20.733 -4.967 -3.436 1.00 95.25 294 ASN A N 1
ATOM 2274 C CA . ASN A 1 294 ? 21.040 -4.687 -2.033 1.00 95.25 294 ASN A CA 1
ATOM 2275 C C . ASN A 1 294 ? 22.401 -4.004 -1.825 1.00 95.25 294 ASN A C 1
ATOM 2277 O O . ASN A 1 294 ? 22.673 -3.521 -0.729 1.00 95.25 294 ASN A O 1
ATOM 2281 N N . MET A 1 295 ? 23.254 -3.951 -2.853 1.00 94.06 295 MET A N 1
ATOM 2282 C CA . MET A 1 295 ? 24.499 -3.171 -2.837 1.00 94.06 295 MET A CA 1
ATOM 2283 C C . MET A 1 295 ? 24.299 -1.734 -3.337 1.00 94.06 295 MET A C 1
ATOM 2285 O O . MET A 1 295 ? 25.229 -0.929 -3.270 1.00 94.06 295 MET A O 1
ATOM 2289 N N . CYS A 1 296 ? 23.114 -1.413 -3.860 1.00 94.94 296 CYS A N 1
ATOM 2290 C CA . CYS A 1 296 ? 22.779 -0.060 -4.271 1.00 94.94 296 CYS A CA 1
ATOM 2291 C C . CYS A 1 296 ? 22.575 0.843 -3.054 1.00 94.94 296 CYS A C 1
ATOM 2293 O O . CYS A 1 296 ? 22.157 0.403 -1.979 1.00 94.94 296 CYS A O 1
ATOM 2295 N N . THR A 1 297 ? 22.840 2.132 -3.239 1.00 94.81 297 THR A N 1
ATOM 2296 C CA . THR A 1 297 ? 22.493 3.127 -2.227 1.00 94.81 297 THR A CA 1
ATOM 2297 C C . THR A 1 297 ? 20.987 3.330 -2.261 1.00 94.81 297 THR A C 1
ATOM 2299 O O . THR A 1 297 ? 20.395 3.442 -3.333 1.00 94.81 297 THR A O 1
ATOM 2302 N N . ARG A 1 298 ? 20.361 3.374 -1.087 1.00 92.94 298 ARG A N 1
ATOM 2303 C CA . ARG A 1 298 ? 18.934 3.655 -0.959 1.00 92.94 298 ARG A CA 1
ATOM 2304 C C . ARG A 1 298 ? 18.661 4.600 0.194 1.00 92.94 298 ARG A C 1
ATOM 2306 O O . ARG A 1 298 ? 19.383 4.579 1.193 1.00 92.94 298 ARG A O 1
ATOM 2313 N N . THR A 1 299 ? 17.615 5.397 0.052 1.00 91.88 299 THR A N 1
ATOM 2314 C CA . THR A 1 299 ? 17.165 6.361 1.060 1.00 91.88 299 THR A CA 1
ATOM 2315 C C . THR A 1 299 ? 15.731 6.053 1.485 1.00 91.88 299 THR A C 1
ATOM 2317 O O . THR A 1 299 ? 14.955 5.474 0.724 1.00 91.88 299 THR A O 1
ATOM 2320 N N . THR A 1 300 ? 15.378 6.421 2.714 1.00 90.81 300 THR A N 1
ATOM 2321 C CA . THR A 1 300 ? 13.986 6.455 3.189 1.00 90.81 300 THR A CA 1
ATOM 2322 C C . THR A 1 300 ? 13.538 7.913 3.320 1.00 90.81 300 THR A C 1
ATOM 2324 O O . THR A 1 300 ? 14.328 8.826 3.069 1.00 90.81 300 THR A O 1
ATOM 2327 N N . PHE A 1 301 ? 12.277 8.147 3.678 1.00 86.88 301 PHE A N 1
ATOM 2328 C CA . PHE A 1 301 ? 11.713 9.492 3.790 1.00 86.88 301 PHE A CA 1
ATOM 2329 C C . PHE A 1 301 ? 12.195 10.166 5.078 1.00 86.88 301 PHE A C 1
ATOM 2331 O O . PHE A 1 301 ? 11.747 9.849 6.180 1.00 86.88 301 PHE A O 1
ATOM 2338 N N . MET A 1 302 ? 13.147 11.093 4.959 1.00 78.00 302 MET A N 1
ATOM 2339 C CA . MET A 1 302 ? 13.875 11.604 6.130 1.00 78.00 302 MET A CA 1
ATOM 2340 C C . MET A 1 302 ? 13.076 12.600 6.982 1.00 78.00 302 MET A C 1
ATOM 2342 O O . MET A 1 302 ? 13.425 12.840 8.138 1.00 78.00 302 MET A O 1
ATOM 2346 N N . ASN A 1 303 ? 12.070 13.263 6.410 1.00 79.00 303 ASN A N 1
ATOM 2347 C CA . ASN A 1 303 ? 11.246 14.263 7.091 1.00 79.00 303 ASN A CA 1
ATOM 2348 C C . ASN A 1 303 ? 9.937 14.521 6.326 1.00 79.00 303 ASN A C 1
ATOM 2350 O O . ASN A 1 303 ? 9.712 13.986 5.248 1.00 79.00 303 ASN A O 1
ATOM 2354 N N . THR A 1 304 ? 9.069 15.368 6.877 1.00 71.19 304 THR A N 1
ATOM 2355 C CA . THR A 1 304 ? 7.737 15.668 6.326 1.00 71.19 304 THR A CA 1
ATOM 2356 C C . THR A 1 304 ? 7.735 16.433 4.998 1.00 71.19 304 THR A C 1
ATOM 2358 O O . THR A 1 304 ? 6.663 16.631 4.436 1.00 71.19 304 THR A O 1
ATOM 2361 N N . PHE A 1 305 ? 8.887 16.873 4.487 1.00 73.75 305 PHE A N 1
ATOM 2362 C CA . PHE A 1 305 ? 9.016 17.501 3.165 1.00 73.75 305 PHE A CA 1
ATOM 2363 C C . PHE A 1 305 ? 9.546 16.538 2.097 1.00 73.75 305 PHE A C 1
ATOM 2365 O O . PHE A 1 305 ? 9.645 16.919 0.935 1.00 73.75 305 PHE A O 1
ATOM 2372 N N . ASP A 1 306 ? 9.903 15.318 2.493 1.00 75.56 306 ASP A N 1
ATOM 2373 C CA . ASP A 1 306 ? 10.484 14.293 1.637 1.00 75.56 306 ASP A CA 1
ATOM 2374 C C . ASP A 1 306 ? 9.417 13.215 1.411 1.00 75.56 306 ASP A C 1
ATOM 2376 O O . ASP A 1 306 ? 9.234 12.337 2.249 1.00 75.56 306 ASP A O 1
ATOM 2380 N N . TYR A 1 307 ? 8.622 13.345 0.345 1.00 75.19 307 TYR A N 1
ATOM 2381 C CA . TYR A 1 307 ? 7.560 12.397 -0.007 1.00 75.19 307 TYR A CA 1
ATOM 2382 C C . TYR A 1 307 ? 7.414 12.260 -1.526 1.00 75.19 307 TYR A C 1
ATOM 2384 O O . TYR A 1 307 ? 7.730 13.167 -2.293 1.00 75.19 307 TYR A O 1
ATOM 2392 N N . CYS A 1 308 ? 6.924 11.098 -1.958 1.00 82.25 308 CYS A N 1
ATOM 2393 C CA . CYS A 1 308 ? 6.893 10.695 -3.361 1.00 82.25 308 CYS A CA 1
ATOM 2394 C C . CYS A 1 308 ? 5.674 11.248 -4.119 1.00 82.25 308 CYS A C 1
ATOM 2396 O O . CYS A 1 308 ? 4.729 10.513 -4.405 1.00 82.25 308 CYS A O 1
ATOM 2398 N N . GLU A 1 309 ? 5.647 12.549 -4.404 1.00 67.56 309 GLU A N 1
ATOM 2399 C CA . GLU A 1 309 ? 4.466 13.174 -5.019 1.00 67.56 309 GLU A CA 1
ATOM 2400 C C . GLU A 1 309 ? 4.481 13.147 -6.552 1.00 67.56 309 GLU A C 1
ATOM 2402 O O . GLU A 1 309 ? 3.497 12.756 -7.177 1.00 67.56 309 GLU A O 1
ATOM 2407 N N . LEU A 1 310 ? 5.593 13.563 -7.168 1.00 69.31 310 LEU A N 1
ATOM 2408 C CA . LEU A 1 310 ? 5.699 13.696 -8.628 1.00 69.31 310 LEU A CA 1
ATOM 2409 C C . LEU A 1 310 ? 6.296 12.462 -9.305 1.00 69.31 310 LEU A C 1
ATOM 2411 O O . LEU A 1 310 ? 6.045 12.240 -10.488 1.00 69.31 310 LEU A O 1
ATOM 2415 N N . ASP A 1 311 ? 7.071 11.680 -8.557 1.00 71.81 311 ASP A N 1
ATOM 2416 C CA . ASP A 1 311 ? 7.782 10.520 -9.079 1.00 71.81 311 ASP A CA 1
ATOM 2417 C C . ASP A 1 311 ? 6.877 9.272 -9.105 1.00 71.81 311 ASP A C 1
ATOM 2419 O O . ASP A 1 311 ? 6.986 8.452 -10.005 1.00 71.81 311 ASP A O 1
ATOM 2423 N N . GLY A 1 312 ? 5.917 9.113 -8.189 1.00 86.62 312 GLY A N 1
ATOM 2424 C CA . GLY A 1 312 ? 4.997 7.967 -8.200 1.00 86.62 312 GLY A CA 1
ATOM 2425 C C . GLY A 1 312 ? 5.663 6.615 -7.883 1.00 86.62 312 GLY A C 1
ATOM 2426 O O . GLY A 1 312 ? 6.786 6.538 -7.389 1.00 86.62 312 GLY A O 1
ATOM 2427 N N . ILE A 1 313 ? 4.951 5.516 -8.123 1.00 89.62 313 ILE A N 1
ATOM 2428 C CA . ILE A 1 313 ? 5.377 4.149 -7.795 1.00 89.62 313 ILE A CA 1
ATOM 2429 C C . ILE A 1 313 ? 6.378 3.636 -8.839 1.00 89.62 313 ILE A C 1
ATOM 2431 O O . ILE A 1 313 ? 6.090 3.644 -10.034 1.00 89.62 313 ILE A O 1
ATOM 2435 N N . ALA A 1 314 ? 7.521 3.122 -8.386 1.00 93.69 314 ALA A N 1
ATOM 2436 C CA . ALA A 1 314 ? 8.521 2.485 -9.233 1.00 93.69 314 ALA A CA 1
ATOM 2437 C C . ALA A 1 314 ? 7.996 1.181 -9.857 1.00 93.69 314 ALA A C 1
ATOM 2439 O O . ALA A 1 314 ? 7.557 0.255 -9.162 1.00 93.69 314 ALA A O 1
ATOM 2440 N N . LEU A 1 315 ? 8.106 1.092 -11.180 1.00 91.94 315 LEU A N 1
ATOM 2441 C CA . LEU A 1 315 ? 7.799 -0.093 -11.968 1.00 91.94 315 LEU A CA 1
ATOM 2442 C C . LEU A 1 315 ? 9.068 -0.668 -12.605 1.00 91.94 315 LEU A C 1
ATOM 2444 O O . LEU A 1 315 ? 9.984 0.072 -12.972 1.00 91.94 315 LEU A O 1
ATOM 2448 N N . ALA A 1 316 ? 9.110 -1.987 -12.784 1.00 91.88 316 ALA A N 1
ATOM 2449 C CA . ALA A 1 316 ? 10.199 -2.668 -13.474 1.00 91.88 316 ALA A CA 1
ATOM 2450 C C . ALA A 1 316 ? 9.698 -3.731 -14.457 1.00 91.88 316 ALA A C 1
ATOM 2452 O O . ALA A 1 316 ? 8.811 -4.531 -14.149 1.00 91.88 316 ALA A O 1
ATOM 2453 N N . PHE A 1 317 ? 10.334 -3.772 -15.628 1.00 88.44 317 PHE A N 1
ATOM 2454 C CA . PHE A 1 317 ? 10.092 -4.765 -16.675 1.00 88.44 317 PHE A CA 1
ATOM 2455 C C . PHE A 1 317 ? 11.383 -5.508 -16.996 1.00 88.44 317 PHE A C 1
ATOM 2457 O O . PHE A 1 317 ? 12.372 -4.881 -17.372 1.00 88.44 317 PHE A O 1
ATOM 2464 N N . CYS A 1 318 ? 11.371 -6.834 -16.865 1.00 90.19 318 CYS A N 1
ATOM 2465 C CA . CYS A 1 318 ? 12.565 -7.666 -16.985 1.00 90.19 318 CYS A CA 1
ATOM 2466 C C . CYS A 1 318 ? 12.532 -8.548 -18.236 1.00 90.19 318 CYS A C 1
ATOM 2468 O O . CYS A 1 318 ? 11.545 -9.238 -18.487 1.00 90.19 318 CYS A O 1
ATOM 2470 N N . PHE A 1 319 ? 13.641 -8.581 -18.980 1.00 88.75 319 PHE A N 1
ATOM 2471 C CA . PHE A 1 319 ? 13.781 -9.357 -20.217 1.00 88.75 319 PHE A CA 1
ATOM 2472 C C . PHE A 1 319 ? 15.092 -10.152 -20.236 1.00 88.75 319 PHE A C 1
ATOM 2474 O O . PHE A 1 319 ? 16.115 -9.717 -19.693 1.00 88.75 319 PHE A O 1
ATOM 2481 N N . LYS A 1 320 ? 15.068 -11.351 -20.838 1.00 90.25 320 LYS A N 1
ATOM 2482 C CA . LYS A 1 320 ? 16.240 -12.248 -20.873 1.00 90.25 320 LYS A CA 1
ATOM 2483 C C . LYS A 1 320 ? 17.248 -11.823 -21.930 1.00 90.25 320 LYS A C 1
ATOM 2485 O O . LYS A 1 320 ? 18.452 -11.920 -21.701 1.00 90.25 320 LYS A O 1
ATOM 2490 N N . ALA A 1 321 ? 16.766 -11.312 -23.057 1.00 87.12 321 ALA A N 1
ATOM 2491 C CA . ALA A 1 321 ? 17.584 -10.768 -24.128 1.00 87.12 321 ALA A CA 1
ATOM 2492 C C . ALA A 1 321 ? 16.873 -9.628 -24.868 1.00 87.12 321 ALA A C 1
ATOM 2494 O O . ALA A 1 321 ? 15.656 -9.480 -24.805 1.00 87.12 321 ALA A O 1
ATOM 2495 N N . GLU A 1 322 ? 17.643 -8.879 -25.658 1.00 84.31 322 GLU A N 1
ATOM 2496 C CA . GLU A 1 322 ? 17.160 -7.773 -26.501 1.00 84.31 322 GLU A CA 1
ATOM 2497 C C . GLU A 1 322 ? 16.044 -8.197 -27.469 1.00 84.31 322 GLU A C 1
ATOM 2499 O O . GLU A 1 322 ? 15.157 -7.419 -27.807 1.00 84.31 322 GLU A O 1
ATOM 2504 N N . ASN A 1 323 ? 16.070 -9.452 -27.923 1.00 83.75 323 ASN A N 1
ATOM 2505 C CA . ASN A 1 323 ? 15.041 -9.977 -28.817 1.00 83.75 323 ASN A CA 1
ATOM 2506 C C . ASN A 1 323 ? 13.717 -10.262 -28.100 1.00 83.75 323 ASN A C 1
ATOM 2508 O O . ASN A 1 323 ? 12.692 -10.328 -28.771 1.00 83.75 323 ASN A O 1
ATOM 2512 N N . ASP A 1 324 ? 13.730 -10.432 -26.778 1.00 82.31 324 ASP A N 1
ATOM 2513 C CA . ASP A 1 324 ? 12.521 -10.663 -25.981 1.00 82.31 324 ASP A CA 1
ATOM 2514 C C . ASP A 1 324 ? 11.818 -9.348 -25.632 1.00 82.31 324 ASP A C 1
ATOM 2516 O O . ASP A 1 324 ? 10.659 -9.363 -25.222 1.00 82.31 324 ASP A O 1
ATOM 2520 N N . VAL A 1 325 ? 12.504 -8.214 -25.823 1.00 81.12 325 VAL A N 1
ATOM 2521 C CA . VAL A 1 325 ? 11.912 -6.884 -25.692 1.00 81.12 325 VAL A CA 1
ATOM 2522 C C . VAL A 1 325 ? 10.869 -6.706 -26.805 1.00 81.12 325 VAL A C 1
ATOM 2524 O O . VAL A 1 325 ? 11.212 -6.796 -27.990 1.00 81.12 325 VAL A O 1
ATOM 2527 N N . PRO A 1 326 ? 9.597 -6.452 -26.461 1.00 78.88 326 PRO A N 1
ATOM 2528 C CA . PRO A 1 326 ? 8.525 -6.336 -27.436 1.00 78.88 326 PRO A CA 1
ATOM 2529 C C . PRO A 1 326 ? 8.721 -5.150 -28.376 1.00 78.88 326 PRO A C 1
ATOM 2531 O O . PRO A 1 326 ? 8.920 -4.019 -27.937 1.00 78.88 326 PRO A O 1
ATOM 2534 N N . LYS A 1 327 ? 8.604 -5.394 -29.684 1.00 81.19 327 LYS A N 1
ATOM 2535 C CA . LYS A 1 327 ? 8.704 -4.344 -30.709 1.00 81.19 327 LYS A CA 1
ATOM 2536 C C . LYS A 1 327 ? 7.372 -4.159 -31.412 1.00 81.19 327 LYS A C 1
ATOM 2538 O O . LYS A 1 327 ? 6.844 -5.102 -32.001 1.00 81.19 327 LYS A O 1
ATOM 2543 N N . PHE A 1 328 ? 6.846 -2.939 -31.370 1.00 81.56 328 PHE A N 1
ATOM 2544 C CA . PHE A 1 328 ? 5.626 -2.577 -32.083 1.00 81.56 328 PHE A CA 1
ATOM 2545 C C . PHE A 1 328 ? 5.912 -2.335 -33.566 1.00 81.56 328 PHE A C 1
ATOM 2547 O O . PHE A 1 328 ? 6.926 -1.746 -33.940 1.00 81.56 328 PHE A O 1
ATOM 2554 N N . SER A 1 329 ? 4.995 -2.780 -34.417 1.00 86.25 329 SER A N 1
ATOM 2555 C CA . SER A 1 329 ? 5.020 -2.553 -35.861 1.00 86.25 329 SER A CA 1
ATOM 2556 C C . SER A 1 329 ? 3.595 -2.493 -36.415 1.00 86.25 329 SER A C 1
ATOM 2558 O O . SER A 1 329 ? 2.640 -2.886 -35.742 1.00 86.25 329 SER A O 1
ATOM 2560 N N . LEU A 1 330 ? 3.443 -2.001 -37.647 1.00 87.56 330 LEU A N 1
ATOM 2561 C CA . LEU A 1 330 ? 2.186 -2.122 -38.381 1.00 87.56 330 LEU A CA 1
ATOM 2562 C C . LEU A 1 330 ? 2.248 -3.334 -39.315 1.00 87.56 330 LEU A C 1
ATOM 2564 O O . LEU A 1 330 ? 3.146 -3.426 -40.152 1.00 87.56 330 LEU A O 1
ATOM 2568 N N . ALA A 1 331 ? 1.274 -4.231 -39.189 1.00 85.94 331 ALA A N 1
ATOM 2569 C CA . ALA A 1 331 ? 1.023 -5.334 -40.113 1.00 85.94 331 ALA A CA 1
ATOM 2570 C C . ALA A 1 331 ? -0.110 -4.980 -41.092 1.00 85.94 331 ALA A C 1
ATOM 2572 O O . ALA A 1 331 ? -0.901 -4.070 -40.836 1.00 85.94 331 ALA A O 1
ATOM 2573 N N . ASP A 1 332 ? -0.179 -5.702 -42.216 1.00 84.19 332 ASP A N 1
ATOM 2574 C CA . ASP A 1 332 ? -1.197 -5.528 -43.268 1.00 84.19 332 ASP A CA 1
ATOM 2575 C C . ASP A 1 332 ? -1.360 -4.068 -43.718 1.00 84.19 332 ASP A C 1
ATOM 2577 O O . ASP A 1 332 ? -2.462 -3.513 -43.783 1.00 84.19 332 ASP A O 1
ATOM 2581 N N . THR A 1 333 ? -0.226 -3.414 -43.977 1.00 85.38 333 THR A N 1
ATOM 2582 C CA . THR A 1 333 ? -0.196 -1.975 -44.205 1.00 85.38 333 THR A CA 1
ATOM 2583 C C . THR A 1 333 ? -0.799 -1.573 -45.549 1.00 85.38 333 THR A C 1
ATOM 2585 O O . THR A 1 333 ? -0.578 -2.189 -46.590 1.00 85.38 333 THR A O 1
ATOM 2588 N N . VAL A 1 334 ? -1.541 -0.467 -45.531 1.00 84.12 334 VAL A N 1
ATOM 2589 C CA . VAL A 1 334 ? -1.936 0.298 -46.712 1.00 84.12 334 VAL A CA 1
ATOM 2590 C C . VAL A 1 334 ? -1.239 1.647 -46.627 1.00 84.12 334 VAL A C 1
ATOM 2592 O O . VAL A 1 334 ? -1.558 2.468 -45.763 1.00 84.12 334 VAL A O 1
ATOM 2595 N N . GLU A 1 335 ? -0.283 1.859 -47.524 1.00 88.25 335 GLU A N 1
ATOM 2596 C CA . GLU A 1 335 ? 0.524 3.072 -47.596 1.00 88.25 335 GLU A CA 1
ATOM 2597 C C . GLU A 1 335 ? 0.042 3.989 -48.724 1.00 88.25 335 GLU A C 1
ATOM 2599 O O . GLU A 1 335 ? -0.281 3.558 -49.834 1.00 88.25 335 GLU A O 1
ATOM 2604 N N . THR A 1 336 ? -0.022 5.281 -48.422 1.00 86.19 336 THR A N 1
ATOM 2605 C CA . THR A 1 336 ? -0.312 6.352 -49.375 1.00 86.19 336 THR A CA 1
ATOM 2606 C C . THR A 1 336 ? 0.750 7.437 -49.246 1.00 86.19 336 THR A C 1
ATOM 2608 O O . THR A 1 336 ? 1.519 7.453 -48.292 1.00 86.19 336 THR A O 1
ATOM 2611 N N . ALA A 1 337 ? 0.738 8.418 -50.149 1.00 86.25 337 ALA A N 1
ATOM 2612 C CA . ALA A 1 337 ? 1.629 9.575 -50.049 1.00 86.25 337 ALA A CA 1
ATOM 2613 C C . ALA A 1 337 ? 1.420 10.436 -48.780 1.00 86.25 337 ALA A C 1
ATOM 2615 O O . ALA A 1 337 ? 2.220 11.333 -48.531 1.00 86.25 337 ALA A O 1
ATOM 2616 N N . LEU A 1 338 ? 0.341 10.216 -48.015 1.00 83.25 338 LEU A N 1
ATOM 2617 C CA . LEU A 1 338 ? -0.032 11.044 -46.862 1.00 83.25 338 LEU A CA 1
ATOM 2618 C C . LEU A 1 338 ? -0.029 10.292 -45.527 1.00 83.25 338 LEU A C 1
ATOM 2620 O O . LEU A 1 338 ? 0.129 10.922 -44.487 1.00 83.25 338 LEU A O 1
ATOM 2624 N N . TYR A 1 339 ? -0.246 8.978 -45.535 1.00 86.88 339 TYR A N 1
ATOM 2625 C CA . TYR A 1 339 ? -0.340 8.178 -44.315 1.00 86.88 339 TYR A CA 1
ATOM 2626 C C . TYR A 1 339 ? -0.103 6.692 -44.585 1.00 86.88 339 TYR A C 1
ATOM 2628 O O . TYR A 1 339 ? -0.350 6.197 -45.691 1.00 86.88 339 TYR A O 1
ATOM 2636 N N . VAL A 1 340 ? 0.281 5.984 -43.523 1.00 88.69 340 VAL A N 1
ATOM 2637 C CA . VAL A 1 340 ? 0.306 4.521 -43.432 1.00 88.69 340 VAL A CA 1
ATOM 2638 C C . VAL A 1 340 ? -0.762 4.100 -42.428 1.00 88.69 340 VAL A C 1
ATOM 2640 O O . VAL A 1 340 ? -0.877 4.692 -41.356 1.00 88.69 340 VAL A O 1
ATOM 2643 N N . LYS A 1 341 ? -1.560 3.085 -42.762 1.00 87.62 341 LYS A N 1
ATOM 2644 C CA . LYS A 1 341 ? -2.480 2.435 -41.815 1.00 87.62 341 LYS A CA 1
ATOM 2645 C C . LYS A 1 341 ? -2.285 0.927 -41.848 1.00 87.62 341 LYS A C 1
ATOM 2647 O O . LYS A 1 341 ? -1.957 0.396 -42.901 1.00 87.62 341 LYS A O 1
ATOM 2652 N N . GLY A 1 342 ? -2.534 0.250 -40.737 1.00 86.88 342 GLY A N 1
ATOM 2653 C CA . GLY A 1 342 ? -2.427 -1.204 -40.617 1.00 86.88 342 GLY A CA 1
ATOM 2654 C C . GLY A 1 342 ? -2.904 -1.668 -39.245 1.00 86.88 342 GLY A C 1
ATOM 2655 O O . GLY A 1 342 ? -3.338 -0.848 -38.429 1.00 86.88 342 GLY A O 1
ATOM 2656 N N . HIS A 1 343 ? -2.826 -2.968 -38.982 1.00 84.31 343 HIS A N 1
ATOM 2657 C CA . HIS A 1 343 ? -3.043 -3.501 -37.639 1.00 84.31 343 HIS A CA 1
ATOM 2658 C C . HIS A 1 343 ? -1.794 -3.320 -36.787 1.00 84.31 343 HIS A C 1
ATOM 2660 O O . HIS A 1 343 ? -0.677 -3.433 -37.283 1.00 84.31 343 HIS A O 1
ATOM 2666 N N . VAL A 1 344 ? -1.979 -3.104 -35.487 1.00 84.00 344 VAL A N 1
ATOM 2667 C CA . VAL A 1 344 ? -0.864 -3.132 -34.540 1.00 84.00 344 VAL A CA 1
ATOM 2668 C C . VAL A 1 344 ? -0.402 -4.579 -34.383 1.00 84.00 344 VAL A C 1
ATOM 2670 O O . VAL A 1 344 ? -1.194 -5.460 -34.041 1.00 84.00 344 VAL A O 1
ATOM 2673 N N . ALA A 1 345 ? 0.877 -4.818 -34.639 1.00 85.00 345 ALA A N 1
ATOM 2674 C CA . ALA A 1 345 ? 1.544 -6.089 -34.425 1.00 85.00 345 ALA A CA 1
ATOM 2675 C C . ALA A 1 345 ? 2.703 -5.915 -33.443 1.00 85.00 345 ALA A C 1
ATOM 2677 O O . ALA A 1 345 ? 3.339 -4.862 -33.380 1.00 85.00 345 ALA A O 1
ATOM 2678 N N . ILE A 1 346 ? 2.977 -6.970 -32.685 1.00 83.75 346 ILE A N 1
ATOM 2679 C CA . ILE A 1 346 ? 4.082 -7.047 -31.738 1.00 83.75 346 ILE A CA 1
ATOM 2680 C C . ILE A 1 346 ? 4.997 -8.184 -32.172 1.00 83.75 346 ILE A C 1
ATOM 2682 O O . ILE A 1 346 ? 4.540 -9.283 -32.499 1.00 83.75 346 ILE A O 1
ATOM 2686 N N . ILE A 1 347 ? 6.295 -7.903 -32.168 1.00 83.81 347 ILE A N 1
ATOM 2687 C CA . ILE A 1 347 ? 7.354 -8.873 -32.413 1.00 83.81 347 ILE A CA 1
ATOM 2688 C C . ILE A 1 347 ? 8.024 -9.184 -31.072 1.00 83.81 347 ILE A C 1
ATOM 2690 O O . ILE A 1 347 ? 8.589 -8.280 -30.457 1.00 83.81 347 ILE A O 1
ATOM 2694 N N . ILE A 1 348 ? 7.966 -10.446 -30.640 1.00 82.06 348 ILE A N 1
ATOM 2695 C CA . ILE A 1 348 ? 8.629 -10.960 -29.427 1.00 82.06 348 ILE A CA 1
ATOM 2696 C C . ILE A 1 348 ? 9.477 -12.163 -29.828 1.00 82.06 348 ILE A C 1
ATOM 2698 O O . ILE A 1 348 ? 8.999 -13.055 -30.527 1.00 82.06 348 ILE A O 1
ATOM 2702 N N . SER A 1 349 ? 10.756 -12.164 -29.459 1.00 83.69 349 SER A N 1
ATOM 2703 C CA . SER A 1 349 ? 11.731 -13.211 -29.800 1.00 83.69 349 SER A CA 1
ATOM 2704 C C . SER A 1 349 ? 11.764 -13.540 -31.306 1.00 83.69 349 SER A C 1
ATOM 2706 O O . SER A 1 349 ? 12.003 -14.674 -31.717 1.00 83.69 349 SER A O 1
ATOM 2708 N N . GLY A 1 350 ? 11.498 -12.536 -32.152 1.00 83.50 350 GLY A N 1
ATOM 2709 C CA . GLY A 1 350 ? 11.421 -12.666 -33.614 1.00 83.50 350 GLY A CA 1
ATOM 2710 C C . GLY A 1 350 ? 10.093 -13.205 -34.168 1.00 83.50 350 GLY A C 1
ATOM 2711 O O . GLY A 1 350 ? 9.948 -13.298 -35.386 1.00 83.50 350 GLY A O 1
ATOM 2712 N N . GLN A 1 351 ? 9.116 -13.531 -33.319 1.00 86.25 351 GLN A N 1
ATOM 2713 C CA . GLN A 1 351 ? 7.780 -13.963 -33.725 1.00 86.25 351 GLN A CA 1
ATOM 2714 C C . GLN A 1 351 ? 6.807 -12.785 -33.749 1.00 86.25 351 GLN A C 1
ATOM 2716 O O . GLN A 1 351 ? 6.591 -12.112 -32.742 1.00 86.25 351 GLN A O 1
ATOM 2721 N N . MET A 1 352 ? 6.207 -12.541 -34.914 1.00 86.06 352 MET A N 1
ATOM 2722 C CA . MET A 1 352 ? 5.197 -11.503 -35.096 1.00 86.06 352 MET A CA 1
ATOM 2723 C C . MET A 1 352 ? 3.804 -12.048 -34.775 1.00 86.06 352 MET A C 1
ATOM 2725 O O . MET A 1 352 ? 3.394 -13.072 -35.322 1.00 86.06 352 MET A O 1
ATOM 2729 N N . GLY A 1 353 ? 3.056 -11.319 -33.954 1.00 85.19 353 GLY A N 1
ATOM 2730 C CA . GLY A 1 353 ? 1.637 -11.557 -33.714 1.00 85.19 353 GLY A CA 1
ATOM 2731 C C . GLY A 1 353 ? 0.856 -10.253 -33.673 1.00 85.19 353 GLY A C 1
ATOM 2732 O O . GLY A 1 353 ? 1.413 -9.182 -33.437 1.00 85.19 353 GLY A O 1
ATOM 2733 N N . TYR A 1 354 ? -0.444 -10.332 -33.918 1.00 84.44 354 TYR A N 1
ATOM 2734 C CA . TYR A 1 354 ? -1.322 -9.168 -33.848 1.00 84.44 354 TYR A CA 1
ATOM 2735 C C . TYR A 1 354 ? -1.610 -8.824 -32.397 1.00 84.44 354 TYR A C 1
ATOM 2737 O O . TYR A 1 354 ? -1.828 -9.713 -31.573 1.00 84.44 354 TYR A O 1
ATOM 2745 N N . PHE A 1 355 ? -1.647 -7.534 -32.098 1.00 80.25 355 PHE A N 1
ATOM 2746 C CA . PHE A 1 355 ? -1.961 -7.066 -30.765 1.00 80.25 355 PHE A CA 1
ATOM 2747 C C . PHE A 1 355 ? -3.475 -7.012 -30.551 1.00 80.25 355 PHE A C 1
ATOM 2749 O O . PHE A 1 355 ? -4.193 -6.347 -31.303 1.00 80.25 355 PHE A O 1
ATOM 2756 N N . CYS A 1 356 ? -3.952 -7.706 -29.520 1.00 75.94 356 CYS A N 1
ATOM 2757 C CA . CYS A 1 356 ? -5.346 -7.682 -29.097 1.00 75.94 356 CYS A CA 1
ATOM 2758 C C . CYS A 1 356 ? -5.411 -7.173 -27.649 1.00 75.94 356 CYS A C 1
ATOM 2760 O O . CYS A 1 356 ? -5.123 -7.941 -26.731 1.00 75.94 356 CYS A O 1
ATOM 2762 N N . PRO A 1 357 ? -5.728 -5.886 -27.421 1.00 70.00 357 PRO A N 1
ATOM 2763 C CA . PRO A 1 357 ? -5.877 -5.364 -26.069 1.00 70.00 357 PRO A CA 1
ATOM 2764 C C . PRO A 1 357 ? -7.157 -5.919 -25.412 1.00 70.00 357 PRO A C 1
ATOM 2766 O O . PRO A 1 357 ? -8.169 -6.095 -26.097 1.00 70.00 357 PRO A O 1
ATOM 2769 N N . PRO A 1 358 ? -7.180 -6.099 -24.083 1.00 66.12 358 PRO A N 1
ATOM 2770 C CA . PRO A 1 358 ? -8.398 -6.463 -23.358 1.00 66.12 358 PRO A CA 1
ATOM 2771 C C . PRO A 1 358 ? -9.465 -5.352 -23.377 1.00 66.12 358 PRO A C 1
ATOM 2773 O O . PRO A 1 358 ? -10.654 -5.650 -23.277 1.00 66.12 358 PRO A O 1
ATOM 2776 N N . ASP A 1 359 ? -9.064 -4.085 -23.551 1.00 68.31 359 ASP A N 1
ATOM 2777 C CA . ASP A 1 359 ? -9.968 -2.943 -23.726 1.00 68.31 359 ASP A CA 1
ATOM 2778 C C . ASP A 1 359 ? -9.645 -2.179 -25.022 1.00 68.31 359 ASP A C 1
ATOM 2780 O O . ASP A 1 359 ? -8.586 -1.567 -25.181 1.00 68.31 359 ASP A O 1
ATOM 2784 N N . VAL A 1 360 ? -10.594 -2.193 -25.961 1.00 64.25 360 VAL A N 1
ATOM 2785 C CA . VAL A 1 360 ? -10.487 -1.494 -27.251 1.00 64.25 360 VAL A CA 1
ATOM 2786 C C . VAL A 1 360 ? -10.420 0.029 -27.104 1.00 64.25 360 VAL A C 1
ATOM 2788 O O . VAL A 1 360 ? -9.890 0.698 -27.993 1.00 64.25 360 VAL A O 1
ATOM 2791 N N . ASN A 1 361 ? -10.918 0.586 -25.996 1.00 61.44 361 ASN A N 1
ATOM 2792 C CA . ASN A 1 361 ? -10.894 2.027 -25.745 1.00 61.44 361 ASN A CA 1
ATOM 2793 C C . ASN A 1 361 ? -9.482 2.515 -25.400 1.00 61.44 361 ASN A C 1
ATOM 2795 O O . ASN A 1 361 ? -9.116 3.622 -25.784 1.00 61.44 361 ASN A O 1
ATOM 2799 N N . VAL A 1 362 ? -8.659 1.670 -24.769 1.00 60.44 362 VAL A N 1
ATOM 2800 C CA . VAL A 1 362 ? -7.263 1.995 -24.422 1.00 60.44 362 VAL A CA 1
ATOM 2801 C C . VAL A 1 362 ? -6.413 2.185 -25.681 1.00 60.44 362 VAL A C 1
ATOM 2803 O O . VAL A 1 362 ? -5.623 3.125 -25.770 1.00 60.44 362 VAL A O 1
ATOM 2806 N N . VAL A 1 363 ? -6.621 1.353 -26.708 1.00 61.28 363 VAL A N 1
ATOM 2807 C CA . VAL A 1 363 ? -5.951 1.544 -28.006 1.00 61.28 363 VAL A CA 1
ATOM 2808 C C . VAL A 1 363 ? -6.460 2.786 -28.725 1.00 61.28 363 VAL A C 1
ATOM 2810 O O . VAL A 1 363 ? -5.683 3.448 -29.412 1.00 61.28 363 VAL A O 1
ATOM 2813 N N . GLN A 1 364 ? -7.729 3.158 -28.535 1.00 64.44 364 GLN A N 1
ATOM 2814 C CA . GLN A 1 364 ? -8.247 4.392 -29.118 1.00 64.44 364 GLN A CA 1
ATOM 2815 C C . GLN A 1 364 ? -7.602 5.642 -28.513 1.00 64.44 364 GLN A C 1
ATOM 2817 O O . GLN A 1 364 ? -7.237 6.555 -29.251 1.00 64.44 364 GLN A O 1
ATOM 2822 N N . THR A 1 365 ? -7.414 5.678 -27.194 1.00 64.69 365 THR A N 1
ATOM 2823 C CA . THR A 1 365 ? -6.813 6.833 -26.511 1.00 64.69 365 THR A CA 1
ATOM 2824 C C . THR A 1 365 ? -5.305 6.931 -26.727 1.00 64.69 365 THR A C 1
ATOM 2826 O O . THR A 1 365 ? -4.765 8.034 -26.766 1.00 64.69 365 THR A O 1
ATOM 2829 N N . ASN A 1 366 ? -4.623 5.799 -26.935 1.00 72.50 366 ASN A N 1
ATOM 2830 C CA . ASN A 1 366 ? -3.158 5.741 -26.969 1.00 72.50 366 ASN A CA 1
ATOM 2831 C C . ASN A 1 366 ? -2.574 5.522 -28.379 1.00 72.50 366 ASN A C 1
ATOM 2833 O O . ASN A 1 366 ? -1.358 5.374 -28.519 1.00 72.50 366 ASN A O 1
ATOM 2837 N N . ALA A 1 367 ? -3.402 5.517 -29.433 1.00 79.12 367 ALA A N 1
ATOM 2838 C CA . ALA A 1 367 ? -2.962 5.314 -30.821 1.00 79.12 367 ALA A CA 1
ATOM 2839 C C . ALA A 1 367 ? -1.851 6.289 -31.244 1.00 79.12 367 ALA A C 1
ATOM 2841 O O . ALA A 1 367 ? -0.895 5.895 -31.910 1.00 79.12 367 ALA A O 1
ATOM 2842 N N . ASN A 1 368 ? -1.936 7.547 -30.804 1.00 81.62 368 ASN A N 1
ATOM 2843 C CA . ASN A 1 368 ? -0.923 8.554 -31.101 1.00 81.62 368 ASN A CA 1
ATOM 2844 C C . ASN A 1 368 ? 0.452 8.188 -30.526 1.00 81.62 368 ASN A C 1
ATOM 2846 O O . ASN A 1 368 ? 1.457 8.284 -31.231 1.00 81.62 368 ASN A O 1
ATOM 2850 N N . SER A 1 369 ? 0.496 7.739 -29.269 1.00 77.81 369 SER A N 1
ATOM 2851 C CA . SER A 1 369 ? 1.732 7.306 -28.607 1.00 77.81 369 SER A CA 1
ATOM 2852 C C . SER A 1 369 ? 2.306 6.059 -29.279 1.00 77.81 369 SER A C 1
ATOM 2854 O O . SER A 1 369 ? 3.487 6.036 -29.613 1.00 77.81 369 SER A O 1
ATOM 2856 N N . LEU A 1 370 ? 1.459 5.074 -29.593 1.00 78.62 370 LEU A N 1
ATOM 2857 C CA . LEU A 1 370 ? 1.867 3.872 -30.329 1.00 78.62 370 LEU A CA 1
ATOM 2858 C C . LEU A 1 370 ? 2.491 4.199 -31.693 1.00 78.62 370 LEU A C 1
ATOM 2860 O O . LEU A 1 370 ? 3.537 3.657 -32.043 1.00 78.62 370 LEU A O 1
ATOM 2864 N N . CYS A 1 371 ? 1.883 5.102 -32.466 1.00 82.81 371 CYS A N 1
ATOM 2865 C CA . CYS A 1 371 ? 2.430 5.519 -33.756 1.00 82.81 371 CYS A CA 1
ATOM 2866 C C . CYS A 1 371 ? 3.776 6.237 -33.606 1.00 82.81 371 CYS A C 1
ATOM 2868 O O . CYS A 1 371 ? 4.688 5.961 -34.383 1.00 82.81 371 CYS A O 1
ATOM 2870 N N . LYS A 1 372 ? 3.936 7.096 -32.593 1.00 81.19 372 LYS A N 1
ATOM 2871 C CA . LYS A 1 372 ? 5.229 7.741 -32.309 1.00 81.19 372 LYS A CA 1
ATOM 2872 C C . LYS A 1 372 ? 6.339 6.734 -32.039 1.00 81.19 372 LYS A C 1
ATOM 2874 O O . LYS A 1 372 ? 7.446 6.884 -32.544 1.00 81.19 372 LYS A O 1
ATOM 2879 N N . ILE A 1 373 ? 6.013 5.680 -31.306 1.00 76.25 373 ILE A N 1
ATOM 2880 C CA . ILE A 1 373 ? 6.954 4.624 -30.922 1.00 76.25 373 ILE A CA 1
ATOM 2881 C C . ILE A 1 373 ? 7.358 3.765 -32.114 1.00 76.25 373 ILE A C 1
ATOM 2883 O O . ILE A 1 373 ? 8.517 3.392 -32.252 1.00 76.25 373 ILE A O 1
ATOM 2887 N N . MET A 1 374 ? 6.429 3.528 -33.038 1.00 82.94 374 MET A N 1
ATOM 2888 C CA . MET A 1 374 ? 6.723 2.880 -34.318 1.00 82.94 374 MET A CA 1
ATOM 2889 C C . MET A 1 374 ? 7.511 3.780 -35.295 1.00 82.94 374 MET A C 1
ATOM 2891 O O . MET A 1 374 ? 7.757 3.373 -36.429 1.00 82.94 374 MET A O 1
ATOM 2895 N N . GLY A 1 375 ? 7.914 4.988 -34.881 1.00 85.12 375 GLY A N 1
ATOM 2896 C CA . GLY A 1 375 ? 8.726 5.916 -35.672 1.00 85.12 375 GLY A CA 1
ATOM 2897 C C . GLY A 1 375 ? 7.931 6.901 -36.533 1.00 85.12 375 GLY A C 1
ATOM 2898 O O . GLY A 1 375 ? 8.520 7.600 -37.358 1.00 85.12 375 GLY A O 1
ATOM 2899 N N . TYR A 1 376 ? 6.610 6.985 -36.363 1.00 86.50 376 TYR A N 1
ATOM 2900 C CA . TYR A 1 376 ? 5.772 7.974 -37.046 1.00 86.50 376 TYR A CA 1
ATOM 2901 C C . TYR A 1 376 ? 5.696 9.289 -36.252 1.00 86.50 376 TYR A C 1
ATOM 2903 O O . TYR A 1 376 ? 6.047 9.363 -35.082 1.00 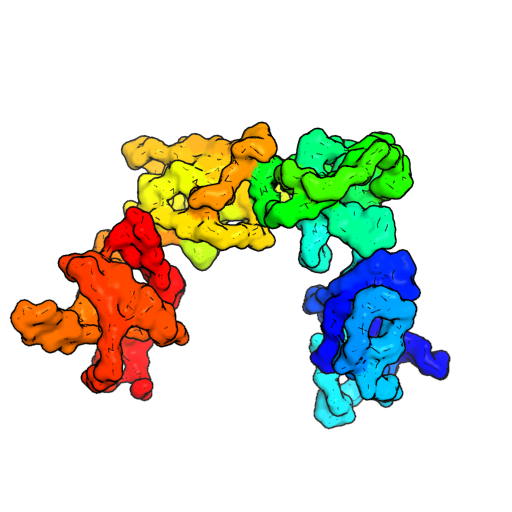86.50 376 TYR A O 1
ATOM 2911 N N . ILE A 1 377 ? 5.204 10.366 -36.868 1.00 86.56 377 ILE A N 1
ATOM 2912 C CA . ILE A 1 377 ? 5.057 11.670 -36.185 1.00 86.56 377 ILE A CA 1
ATOM 2913 C C . ILE A 1 377 ? 3.926 11.632 -35.133 1.00 86.56 377 ILE A C 1
ATOM 2915 O O . ILE A 1 377 ? 3.950 12.354 -34.133 1.00 86.56 377 ILE A O 1
ATOM 2919 N N . GLY A 1 378 ? 2.928 10.783 -35.362 1.00 86.62 378 GLY A N 1
ATOM 2920 C CA . GLY A 1 378 ? 1.721 10.633 -34.561 1.00 86.62 378 GLY A CA 1
ATOM 2921 C C . GLY A 1 378 ? 0.712 9.764 -35.298 1.00 86.62 378 GLY A C 1
ATOM 2922 O O . GLY A 1 378 ? 0.987 9.293 -36.405 1.00 86.62 378 GLY A O 1
ATOM 2923 N N . GLY A 1 379 ? -0.450 9.541 -34.696 1.00 87.62 379 GLY A N 1
ATOM 2924 C CA . GLY A 1 379 ? -1.483 8.721 -35.316 1.00 87.62 379 GLY A CA 1
ATOM 2925 C C . GLY A 1 379 ? -2.804 8.722 -34.571 1.00 87.62 379 GLY A C 1
ATOM 2926 O O . GLY A 1 379 ? -2.907 9.185 -33.437 1.00 87.62 379 GLY A O 1
ATOM 2927 N N . GLU A 1 380 ? -3.819 8.192 -35.240 1.00 87.50 380 GLU A N 1
ATOM 2928 C CA . GLU A 1 380 ? -5.187 8.120 -34.743 1.00 87.50 380 GLU A CA 1
ATOM 2929 C C . GLU A 1 380 ? -5.766 6.722 -34.999 1.00 87.50 380 GLU A C 1
ATOM 2931 O O . GLU A 1 380 ? -5.320 6.022 -35.918 1.00 87.50 380 GLU A O 1
ATOM 2936 N N . PRO A 1 381 ? -6.774 6.297 -34.221 1.00 83.44 381 PRO A N 1
ATOM 2937 C CA . PRO A 1 381 ? -7.431 5.015 -34.435 1.00 83.44 381 PRO A CA 1
ATOM 2938 C C . PRO A 1 381 ? -8.120 4.988 -35.801 1.00 83.44 381 PRO A C 1
ATOM 2940 O O . PRO A 1 381 ? -8.880 5.893 -36.147 1.00 83.44 381 PRO A O 1
ATOM 2943 N N . SER A 1 382 ? -7.902 3.928 -36.584 1.00 77.00 382 SER A N 1
ATOM 2944 C CA . SER A 1 382 ? -8.599 3.794 -37.864 1.00 77.00 382 SER A CA 1
ATOM 2945 C C . SER A 1 382 ? -10.067 3.404 -37.638 1.00 77.00 382 SER A C 1
ATOM 2947 O O . SER A 1 382 ? -10.328 2.395 -36.981 1.00 77.00 382 SER A O 1
ATOM 2949 N N . PRO A 1 383 ? -11.045 4.124 -38.220 1.00 67.12 383 PRO A N 1
ATOM 2950 C CA . PRO A 1 383 ? -12.466 3.788 -38.083 1.00 67.12 383 PRO A CA 1
ATOM 2951 C C . PRO A 1 383 ? -12.872 2.556 -38.910 1.00 67.12 383 PRO A C 1
ATOM 2953 O O . PRO A 1 383 ? -13.996 2.066 -38.803 1.00 67.12 383 PRO A O 1
ATOM 2956 N N . VAL A 1 384 ? -11.978 2.060 -39.771 1.00 63.84 384 VAL A N 1
ATOM 2957 C CA . VAL A 1 384 ? -12.236 0.939 -40.674 1.00 63.84 384 VAL A CA 1
ATOM 2958 C C . VAL A 1 384 ? -11.772 -0.354 -40.016 1.00 63.84 384 VAL A C 1
ATOM 2960 O O . VAL A 1 384 ? -10.582 -0.534 -39.769 1.00 63.84 384 VAL A O 1
ATOM 2963 N N . LYS A 1 385 ? -12.700 -1.290 -39.794 1.00 61.00 385 LYS A N 1
ATOM 2964 C CA . LYS A 1 385 ? -12.348 -2.664 -39.418 1.00 61.00 385 LYS A CA 1
ATOM 2965 C C . LYS A 1 385 ? -11.659 -3.339 -40.603 1.00 61.00 385 LYS A C 1
ATOM 2967 O O . LYS A 1 385 ? -12.298 -3.604 -41.619 1.00 61.00 385 LYS A O 1
ATOM 2972 N N . ILE A 1 386 ? -10.363 -3.597 -40.479 1.00 60.22 386 ILE A N 1
ATOM 2973 C CA . ILE A 1 386 ? -9.598 -4.361 -41.465 1.00 60.22 386 ILE A CA 1
ATOM 2974 C C . ILE A 1 386 ? -9.767 -5.848 -41.117 1.00 60.22 386 ILE A C 1
ATOM 2976 O O . ILE A 1 386 ? -9.474 -6.253 -39.991 1.00 60.22 386 ILE A O 1
ATOM 2980 N N . SER A 1 387 ? -10.285 -6.652 -42.053 1.00 59.38 387 SER A N 1
ATOM 2981 C CA . SER A 1 387 ? -10.450 -8.098 -41.857 1.00 59.38 387 SER A CA 1
ATOM 2982 C C . SER A 1 387 ? -9.091 -8.788 -41.770 1.00 59.38 387 SER A C 1
ATOM 2984 O O . SER A 1 387 ? -8.217 -8.502 -42.587 1.00 59.38 387 SER A O 1
ATOM 2986 N N . ARG A 1 388 ? -8.942 -9.725 -40.833 1.00 61.47 388 ARG A N 1
ATOM 2987 C CA . ARG A 1 388 ? -7.736 -10.542 -40.661 1.00 61.47 388 ARG A CA 1
ATOM 2988 C C . ARG A 1 388 ? -7.999 -11.984 -41.105 1.00 61.47 388 ARG A C 1
ATOM 2990 O O . ARG A 1 388 ? -9.145 -12.422 -41.090 1.00 61.47 388 ARG A O 1
ATOM 2997 N N . ASN A 1 389 ? -6.956 -12.723 -41.478 1.00 59.56 389 ASN A N 1
ATOM 2998 C CA . ASN A 1 389 ? -7.062 -14.168 -41.708 1.00 59.56 389 ASN A CA 1
ATOM 2999 C C . ASN A 1 389 ? -7.083 -14.932 -40.368 1.00 59.56 389 ASN A C 1
ATOM 3001 O O . ASN A 1 389 ? -6.280 -14.643 -39.480 1.00 59.56 389 ASN A O 1
ATOM 3005 N N . ASN A 1 390 ? -7.949 -15.947 -40.248 1.00 57.41 390 ASN A N 1
ATOM 3006 C CA . ASN A 1 390 ? -8.215 -16.737 -39.027 1.00 57.41 390 ASN A CA 1
ATOM 3007 C C . ASN A 1 390 ? -7.070 -17.701 -38.617 1.00 57.41 390 ASN A C 1
ATOM 3009 O O . ASN A 1 390 ? -7.323 -18.785 -38.102 1.00 57.41 390 ASN A O 1
ATOM 3013 N N . SER A 1 391 ? -5.803 -17.391 -38.908 1.00 57.44 391 SER A N 1
ATOM 3014 C CA . SER A 1 391 ? -4.676 -18.329 -38.704 1.00 57.44 391 SER A CA 1
ATOM 3015 C C . SER A 1 391 ? -3.394 -17.661 -38.213 1.00 57.44 391 SER A C 1
ATOM 3017 O O . SER A 1 391 ? -2.300 -18.176 -38.428 1.00 57.44 391 SER A O 1
ATOM 3019 N N . THR A 1 392 ? -3.505 -16.489 -37.601 1.00 68.12 392 THR A N 1
ATOM 3020 C CA . THR A 1 392 ? -2.349 -15.677 -37.212 1.00 68.12 392 THR A CA 1
ATOM 3021 C C . THR A 1 392 ? -2.203 -15.620 -35.698 1.00 68.12 392 THR A C 1
ATOM 3023 O O . THR A 1 392 ? -3.201 -15.556 -34.982 1.00 68.12 392 THR A O 1
ATOM 3026 N N . LEU A 1 393 ? -0.954 -15.606 -35.235 1.00 77.69 393 LEU A N 1
ATOM 3027 C CA . LEU A 1 393 ? -0.580 -15.447 -33.833 1.00 77.69 393 LEU A CA 1
ATOM 3028 C C . LEU A 1 393 ? -1.210 -14.179 -33.243 1.00 77.69 393 LEU A C 1
ATOM 3030 O O . LEU A 1 393 ? -1.160 -13.117 -33.876 1.00 77.69 393 LEU A O 1
ATOM 3034 N N . VAL A 1 394 ? -1.779 -14.280 -32.042 1.00 77.00 394 VAL A N 1
ATOM 3035 C CA . VAL A 1 394 ? -2.311 -13.132 -31.302 1.00 77.00 394 VAL A CA 1
ATOM 3036 C C . VAL A 1 394 ? -1.600 -13.006 -29.973 1.00 77.00 394 VAL A C 1
ATOM 3038 O O . VAL A 1 394 ? -1.509 -13.965 -29.208 1.00 77.00 394 VAL A O 1
ATOM 3041 N N . TRP A 1 395 ? -1.152 -11.788 -29.704 1.00 77.31 395 TRP A N 1
ATOM 3042 C CA . TRP A 1 395 ? -0.644 -11.365 -28.414 1.00 77.31 395 TRP A CA 1
ATOM 3043 C C . TRP A 1 395 ? -1.779 -10.677 -27.659 1.00 77.31 395 TRP A C 1
ATOM 3045 O O . TRP A 1 395 ? -2.171 -9.559 -28.007 1.00 77.31 395 TRP A O 1
ATOM 3055 N N . ASN A 1 396 ? -2.331 -11.370 -26.661 1.00 72.12 396 ASN A N 1
ATOM 3056 C CA . ASN A 1 396 ? -3.300 -10.788 -25.738 1.00 72.12 396 ASN A CA 1
ATOM 3057 C C . ASN A 1 396 ? -2.565 -10.214 -24.527 1.00 72.12 396 ASN A C 1
ATOM 3059 O O . ASN A 1 396 ? -1.827 -10.938 -23.860 1.00 72.12 396 ASN A O 1
ATOM 3063 N N . GLY A 1 397 ? -2.782 -8.936 -24.236 1.00 66.50 397 GLY A N 1
ATOM 3064 C CA . GLY A 1 397 ? -2.211 -8.299 -23.057 1.00 66.50 397 GLY A CA 1
ATOM 3065 C C . GLY A 1 397 ? -2.413 -6.791 -23.047 1.00 66.50 397 GLY A C 1
ATOM 3066 O O . GLY A 1 397 ? -2.966 -6.210 -23.982 1.00 66.50 397 GLY A O 1
ATOM 3067 N N . SER A 1 398 ? -1.978 -6.156 -21.966 1.00 64.31 398 SER A N 1
ATOM 3068 C CA . SER A 1 398 ? -2.027 -4.703 -21.819 1.00 64.31 398 SER A CA 1
ATOM 3069 C C . SER A 1 398 ? -0.666 -4.098 -22.126 1.00 64.31 398 SER A C 1
ATOM 3071 O O . SER A 1 398 ? 0.366 -4.761 -22.060 1.00 64.31 398 SER A O 1
ATOM 3073 N N . TYR A 1 399 ? -0.660 -2.824 -22.485 1.00 68.12 399 TYR A N 1
ATOM 3074 C CA . TYR A 1 399 ? 0.563 -2.071 -22.679 1.00 68.12 399 TYR A CA 1
ATOM 3075 C C . TYR A 1 399 ? 0.440 -0.738 -21.955 1.00 68.12 399 TYR A C 1
ATOM 3077 O O . TYR A 1 399 ? -0.633 -0.136 -21.897 1.00 68.12 399 TYR A O 1
ATOM 3085 N N . TYR A 1 400 ? 1.548 -0.293 -21.395 1.00 63.03 400 TYR A N 1
ATOM 3086 C CA . TYR A 1 400 ? 1.710 0.983 -20.741 1.00 63.03 400 TYR A CA 1
ATOM 3087 C C . TYR A 1 400 ? 2.641 1.830 -21.584 1.00 63.03 400 TYR A C 1
ATOM 3089 O O . TYR A 1 400 ? 3.769 1.427 -21.833 1.00 63.03 400 TYR A O 1
ATOM 3097 N N . CYS A 1 401 ? 2.176 2.988 -22.033 1.00 59.84 401 CYS A N 1
ATOM 3098 C CA . CYS A 1 401 ? 3.037 3.949 -22.707 1.00 59.84 401 CYS A CA 1
ATOM 3099 C C . CYS A 1 401 ? 3.343 5.072 -21.740 1.00 59.84 401 CYS A C 1
ATOM 3101 O O . CYS A 1 401 ? 2.419 5.752 -21.286 1.00 59.84 401 CYS A O 1
ATOM 3103 N N . SER A 1 402 ? 4.628 5.270 -21.469 1.00 53.94 402 SER A N 1
ATOM 3104 C CA . SER A 1 402 ? 5.069 6.438 -20.727 1.00 53.94 402 SER A CA 1
ATOM 3105 C C . SER A 1 402 ? 4.743 7.708 -21.506 1.00 53.94 402 SER A C 1
ATOM 3107 O O . SER A 1 402 ? 4.832 7.753 -22.735 1.00 53.94 402 SER A O 1
ATOM 3109 N N . TRP A 1 403 ? 4.382 8.769 -20.789 1.00 48.44 403 TRP A N 1
ATOM 3110 C CA . TRP A 1 403 ? 4.266 10.105 -21.378 1.00 48.44 403 TRP A CA 1
ATOM 3111 C C . TRP A 1 403 ? 5.639 10.762 -21.583 1.00 48.44 403 TRP A C 1
ATOM 3113 O O . TRP A 1 403 ? 5.760 11.656 -22.421 1.00 48.44 403 TRP A O 1
ATOM 3123 N N . ASN A 1 404 ? 6.661 10.306 -20.848 1.00 44.97 404 ASN A N 1
ATOM 3124 C CA . ASN A 1 404 ? 7.987 10.925 -20.797 1.00 44.97 404 ASN A CA 1
ATOM 3125 C C . ASN A 1 404 ? 9.051 10.186 -21.625 1.00 44.97 404 ASN A C 1
ATOM 3127 O O . ASN A 1 404 ? 10.088 10.775 -21.931 1.00 44.97 404 ASN A O 1
ATOM 3131 N N . ILE A 1 405 ? 8.792 8.940 -22.035 1.00 51.69 405 ILE A N 1
ATOM 3132 C CA . ILE A 1 405 ? 9.701 8.122 -22.850 1.00 51.69 405 ILE A CA 1
ATOM 3133 C C . ILE A 1 405 ? 8.933 7.594 -24.073 1.00 51.69 405 ILE A C 1
ATOM 3135 O O . ILE A 1 405 ? 7.788 7.163 -23.932 1.00 51.69 405 ILE A O 1
ATOM 3139 N N . PRO A 1 406 ? 9.516 7.599 -25.287 1.00 51.47 406 PRO A N 1
ATOM 3140 C CA . PRO A 1 406 ? 8.920 6.978 -26.469 1.00 51.47 406 PRO A CA 1
ATOM 3141 C C . PRO A 1 406 ? 9.056 5.445 -26.418 1.00 51.47 406 PRO A C 1
ATOM 3143 O O . PRO A 1 406 ? 9.546 4.829 -27.362 1.00 51.47 406 PRO A O 1
ATOM 3146 N N . GLU A 1 407 ? 8.620 4.824 -25.325 1.00 53.31 407 GLU A N 1
ATOM 3147 C CA . GLU A 1 407 ? 8.627 3.376 -25.127 1.00 53.31 407 GLU A CA 1
ATOM 3148 C C . GLU A 1 407 ? 7.287 2.967 -24.494 1.00 53.31 407 GLU A C 1
ATOM 3150 O O . GLU A 1 407 ? 6.841 3.548 -23.502 1.00 53.31 407 GLU A O 1
ATOM 3155 N N . CYS A 1 408 ? 6.594 2.005 -25.114 1.00 56.00 408 CYS A N 1
ATOM 3156 C CA . CYS A 1 408 ? 5.467 1.333 -24.479 1.00 56.00 408 CYS A CA 1
ATOM 3157 C C . CYS A 1 408 ? 5.968 -0.012 -23.975 1.00 56.00 408 CYS A C 1
ATOM 3159 O O . CYS A 1 408 ? 6.524 -0.799 -24.742 1.00 56.00 408 CYS A O 1
ATOM 3161 N N . PHE A 1 409 ? 5.705 -0.300 -22.714 1.00 60.22 409 PHE A N 1
ATOM 3162 C CA . PHE A 1 409 ? 5.972 -1.588 -22.111 1.00 60.22 409 PHE A CA 1
ATOM 3163 C C . PHE A 1 409 ? 4.727 -2.445 -22.163 1.00 60.22 409 PHE A C 1
ATOM 3165 O O . PHE A 1 409 ? 3.607 -1.975 -22.013 1.00 60.22 409 PHE A O 1
ATOM 3172 N N . LEU A 1 410 ? 4.925 -3.730 -22.374 1.00 60.44 410 LEU A N 1
ATOM 3173 C CA . LEU A 1 410 ? 3.885 -4.725 -22.232 1.00 60.44 410 LEU A CA 1
ATOM 3174 C C . LEU A 1 410 ? 3.658 -4.975 -20.733 1.00 60.44 410 LEU A C 1
ATOM 3176 O O . LEU A 1 410 ? 4.533 -5.486 -20.042 1.00 60.44 410 LEU A O 1
ATOM 3180 N N . THR A 1 411 ? 2.499 -4.565 -20.219 1.00 54.44 411 THR A N 1
ATOM 3181 C CA . THR A 1 411 ? 2.094 -4.701 -18.815 1.00 54.44 411 THR A CA 1
ATOM 3182 C C . THR A 1 411 ? 1.171 -5.902 -18.654 1.00 54.44 411 THR A C 1
ATOM 3184 O O . THR A 1 411 ? -0.052 -5.786 -18.670 1.00 54.44 411 THR A O 1
ATOM 3187 N N . GLY A 1 412 ? 1.746 -7.097 -18.539 1.00 50.25 412 GLY A N 1
ATOM 3188 C CA . GLY A 1 412 ? 0.985 -8.301 -18.202 1.00 50.25 412 GLY A CA 1
ATOM 3189 C C . GLY A 1 412 ? 1.619 -9.590 -18.705 1.00 50.25 412 GLY A C 1
ATOM 3190 O O . GLY A 1 412 ? 2.585 -9.574 -19.464 1.00 50.25 412 GLY A O 1
ATOM 3191 N N . ASN A 1 413 ? 1.046 -10.722 -18.296 1.00 49.62 413 ASN A N 1
ATOM 3192 C CA . ASN A 1 413 ? 1.379 -12.022 -18.868 1.00 49.62 413 ASN A CA 1
ATOM 3193 C C . ASN A 1 413 ? 0.806 -12.099 -20.285 1.00 49.62 413 ASN A C 1
ATOM 3195 O O . ASN A 1 413 ? -0.401 -12.259 -20.465 1.00 49.62 413 ASN A O 1
ATOM 3199 N N . PHE A 1 414 ? 1.669 -11.963 -21.289 1.00 55.09 414 PHE A N 1
ATOM 3200 C CA . PHE A 1 414 ? 1.288 -12.160 -22.682 1.00 55.09 414 PHE A CA 1
ATOM 3201 C C . PHE A 1 414 ? 1.078 -13.644 -22.930 1.00 55.09 414 PHE A C 1
ATOM 3203 O O . PHE A 1 414 ? 2.026 -14.425 -22.979 1.00 55.09 414 PHE A O 1
ATOM 3210 N N . GLU A 1 415 ? -0.182 -14.035 -23.067 1.00 56.94 415 GLU A N 1
ATOM 3211 C CA . GLU A 1 415 ? -0.514 -15.385 -23.487 1.00 56.94 415 GLU A CA 1
ATOM 3212 C C . GLU A 1 415 ? -0.490 -15.450 -25.009 1.00 56.94 415 GLU A C 1
ATOM 3214 O O . GLU A 1 415 ? -1.253 -14.761 -25.696 1.00 56.94 415 GLU A O 1
ATOM 3219 N N . GLU A 1 416 ? 0.372 -16.320 -25.528 1.00 54.91 416 GLU A N 1
ATOM 3220 C CA . GLU A 1 416 ? 0.264 -16.783 -26.900 1.00 54.91 416 GLU A CA 1
ATOM 3221 C C . GLU A 1 416 ? -1.084 -17.494 -27.058 1.00 54.91 416 GLU A C 1
ATOM 3223 O O . GLU A 1 416 ? -1.347 -18.522 -26.425 1.00 54.91 416 GLU A O 1
ATOM 3228 N N . ARG A 1 417 ? -1.959 -16.949 -27.904 1.00 58.81 417 ARG A N 1
ATOM 3229 C CA . ARG A 1 417 ? -3.203 -17.625 -28.272 1.00 58.81 417 ARG A CA 1
ATOM 3230 C C . ARG A 1 417 ? -3.273 -17.796 -29.778 1.00 58.81 417 ARG A C 1
ATOM 3232 O O . ARG A 1 417 ? -3.096 -16.847 -30.544 1.00 58.81 417 ARG A O 1
ATOM 3239 N N . MET A 1 418 ? -3.587 -19.021 -30.198 1.00 52.25 418 MET A N 1
ATOM 3240 C CA . MET A 1 418 ? -4.133 -19.233 -31.532 1.00 52.25 418 MET A CA 1
ATOM 3241 C C . MET A 1 418 ? -5.535 -18.650 -31.558 1.00 52.25 418 MET A C 1
ATOM 3243 O O . MET A 1 418 ? -6.375 -18.984 -30.719 1.00 52.25 418 MET A O 1
ATOM 3247 N N . ASP A 1 419 ? -5.764 -17.765 -32.517 1.00 48.41 419 ASP A N 1
ATOM 3248 C CA . ASP A 1 419 ? -7.070 -17.169 -32.709 1.00 48.41 419 ASP A CA 1
ATOM 3249 C C . ASP A 1 419 ? -8.094 -18.244 -33.088 1.00 48.41 419 ASP A C 1
ATOM 3251 O O . ASP A 1 419 ? -7.875 -19.015 -34.026 1.00 48.41 419 ASP A O 1
ATOM 3255 N N . MET A 1 420 ? -9.191 -18.317 -32.335 1.00 45.53 420 MET A N 1
ATOM 3256 C CA . MET A 1 420 ? -10.270 -19.280 -32.565 1.00 45.53 420 MET A CA 1
ATOM 3257 C C . MET A 1 420 ? -11.542 -18.645 -33.143 1.00 45.53 420 MET A C 1
ATOM 3259 O O . MET A 1 420 ? -12.500 -19.398 -33.326 1.00 45.53 420 MET A O 1
ATOM 3263 N N . ASN A 1 421 ? -11.557 -17.332 -33.439 1.00 41.59 421 ASN A N 1
ATOM 3264 C CA . ASN A 1 421 ? -12.428 -16.624 -34.406 1.00 41.59 421 ASN A CA 1
ATOM 3265 C C . ASN A 1 421 ? -12.499 -15.120 -34.133 1.00 41.59 421 ASN A C 1
ATOM 3267 O O . ASN A 1 421 ? -12.878 -14.750 -32.996 1.00 41.59 421 ASN A O 1
#

Organism: NCBI:txid1028688

Foldseek 3Di:
DQKDFDWDADPNDIATEFEPDDDQLLLQLVLVVVVARGKGWDQPDQDDDPPGQKYKYFYQCAPHGSPDNHSVNRTDGDIDIDTPPDDCVVVPHPRSRGGTMMRGHHQWDADPDGPAQKHFIWGHPPPDTFFAALVQDDQQLQLLRSLQGVVNQQKGKDWAFFQQADDDFWGWHWHWDADNSRNHNVRIHTDDTGTRDDFGTIMIHIDHDDFWAALDLVRWQDWDADLQFTWIDGSNDIAFEFQVQVAQLLLQLALCQVDVLFRGKGKDADQDGDPGTYRWQDWADDSPPGNHSSPIDTDGRPHRVRYRHPRHTIGMDTDNDPQQFKAWDFPPWDDDPVDIDHFIWIGGNNAIFGEDEPDPVVCQVCQQLSCVLNVHNGDGDDPDDDDDDQFTWYFYFDWARDPVDSDIGTRDPTDTDRRPD

InterPro domains:
  IPR001190 SRCR domain [PF00530] (230-303)
  IPR001190 SRCR domain [PS50287] (1-105)
  IPR001190 SRCR domain [PS50287] (108-207)
  IPR001190 SRCR domain [PS50287] (230-319)
  IPR036772 SRCR-like domain superfamily [G3DSA:3.10.250.10] (103-211)
  IPR036772 SRCR-like domain superfamily [G3DSA:3.10.250.10] (223-325)
  IPR036772 SRCR-like domain superfamily [SSF56487] (2-97)
  IPR036772 SRCR-like domain superfamily [SSF56487] (110-208)
  IPR036772 SRCR-like domain superfamily [SSF56487] (229-320)

Secondary structure (DSSP, 8-state):
--EEEPEEEETTEEEEEE-S---HHHHHHHHHHTT-SEEEE--------TT--EEEE----S---TT-SSGGGG-SS--EEEETTS-TTTSSS--SS-B-EEEEE-SEEESSSTT-SEEEEEEE-SSSEEE-BGGG--HHHHHHHHHHHH--TT-EEEEEPTTSS---S---EEEEE--TT-SSGGGSEEEEEESS---PBPEEEEESSSPPP-SSTTT---EEEETTEEEEEETTEEEEEEEET--HHHHHHHHHHH-TT--EEEEEEE-SPPSS-EEEEEEE--TTT-SSGGGSEEE---STT---SSS-EEEEEEESSGGGS-EEEEEEEEE-SS-EEEEEEEEETTEEEEEE-S-HHHHHHHHHHHHHHTTSS-----SS-----TTSEEEEEEEEE-SSSS-EEEEEEEEEEE---

pLDDT: mean 81.2, std 12.36, range [41.59, 97.44]